Protein AF-A0A6I9Z3Z3-F1 (afdb_monomer_lite)

pLDDT: mean 88.18, std 11.24, range [33.41, 98.5]

InterPro domains:
  IPR001846 von Willebrand factor, type D domain [PF00094] (7-58)
  IPR001846 von Willebrand factor, type D domain [PF00094] (292-446)
  IPR001846 von Willebrand factor, type D domain [PS51233] (1-81)
  IPR001846 von Willebrand factor, type D domain [PS51233] (289-469)
  IPR001846 von Willebrand factor, type D domain [SM00216] (281-446)
  IPR002919 Trypsin Inhibitor-like, cysteine rich domain [PF01826] (174-227)
  IPR014853 VWF/SSPO/Zonadhesin-like, cysteine-rich domain [PF08742] (102-171)
  IPR014853 VWF/SSPO/Zonadhesin-like, cysteine-rich domain [PF08742] (488-553)
  IPR014853 VWF/SSPO/Zonadhesin-like, cysteine-rich domain [SM00832] (96-171)
  IPR014853 VWF/SSPO/Zonadhesin-like, cysteine-rich domain [SM00832] (481-554)
  IPR025615 TILa domain [PF12714] (228-284)
  IPR036084 Serine protease inhibitor-like superfamily [SSF57567] (170-229)
  IPR050780 Mucin/von Willebrand/Thrombospondin superfamily [PTHR11339] (4-363)

Foldseek 3Di:
DDFFAQWDWDADPQGWIWIDNVPDDIDIDHDPVQQQPDADQCARNPPDPQQRLAAPVRDHDPDPVVSNVSRDDPPPDPDPDDDDDDDWADPVQLVVQCDCLFLVQCVDVVHQNPQVVVPPPSVVLSVCRSTQCRSVVNDLVSRLVSVLVSLQVCQQVVHGGHDRCVSNVNDDDAAPQKDWDSFAQRQFQALLHNCRSVPRPGGTHTHIHGHPQFHDDPRHTHGQQQFWEDDPSDGDGADQDWDQDPLNQKTWHGHGHPDYIDIDGGDAPLQWGFDADPNHTDTHGFDKFKWKFFFLTWTAASLGDIDHFAFQWKFFAKWFQADPPPDFTKTKIWGWDDDPDLQGIKTAWIWIQGPNWIWIQGAPPPQWIDIVNRIDGPFDADPPRQWTWHDDPQWIWIAGSQGWIWIDNSITMIMIMHGLSQAQRMATSNARNPNDNQQRLAAPVSDHDDDNLVSRVSRGDPPIDDPRGRDDDQFDDDLVVQCDCLHLVLLQPCPHQNVQQDDNVVSVVLSVSRSSSCRVVVNPCGLVSVVNSVVSSVVVVDDTDPNCVSNVNFDLDPDPDPPDRDDDGD

Organism: NCBI:txid35019

Structure (mmCIF, N/CA/C/O backbone):
data_AF-A0A6I9Z3Z3-F1
#
_entry.id   AF-A0A6I9Z3Z3-F1
#
loop_
_atom_site.group_PDB
_atom_site.id
_atom_site.type_symbol
_atom_site.label_atom_id
_atom_site.label_alt_id
_atom_site.label_comp_id
_atom_site.label_asym_id
_atom_site.label_entity_id
_atom_site.label_seq_id
_atom_site.pdbx_PDB_ins_code
_atom_site.Cartn_x
_atom_site.Cartn_y
_atom_site.Cartn_z
_atom_site.occupancy
_atom_site.B_iso_or_equiv
_atom_site.auth_seq_id
_atom_site.auth_comp_id
_atom_site.auth_asym_id
_atom_site.auth_atom_id
_atom_site.pdbx_PDB_model_num
ATOM 1 N N . MET A 1 1 ? -15.279 -8.594 18.051 1.00 84.12 1 MET A N 1
ATOM 2 C CA . MET A 1 1 ? -15.706 -7.290 18.613 1.00 84.12 1 MET A CA 1
ATOM 3 C C . MET A 1 1 ? -17.223 -7.231 18.589 1.00 84.12 1 MET A C 1
ATOM 5 O O . MET A 1 1 ? -17.801 -7.797 17.671 1.00 84.12 1 MET A O 1
ATOM 9 N N . ARG A 1 2 ? -17.869 -6.596 19.569 1.00 85.62 2 ARG A N 1
ATOM 10 C CA . ARG A 1 2 ? -19.337 -6.475 19.646 1.00 85.62 2 ARG A CA 1
ATOM 11 C C . ARG A 1 2 ? -19.762 -5.222 20.410 1.00 85.62 2 ARG A C 1
ATOM 13 O O . ARG A 1 2 ? -18.995 -4.720 21.226 1.00 85.62 2 ARG A O 1
ATOM 20 N N . LYS A 1 3 ? -20.998 -4.766 20.200 1.00 88.25 3 LYS A N 1
ATOM 21 C CA . LYS A 1 3 ? -21.656 -3.788 21.080 1.00 88.25 3 LYS A CA 1
ATOM 22 C C . LYS A 1 3 ? -22.209 -4.505 22.316 1.00 88.25 3 LYS A C 1
ATOM 24 O O . LYS A 1 3 ? -22.750 -5.600 22.188 1.00 88.25 3 LYS A O 1
ATOM 29 N N . SER A 1 4 ? -22.067 -3.905 23.494 1.00 91.00 4 SER A N 1
ATOM 30 C CA . SER A 1 4 ? -22.517 -4.444 24.782 1.00 91.00 4 SER A CA 1
ATOM 31 C C . SER A 1 4 ? -22.983 -3.297 25.676 1.00 91.00 4 SER A C 1
ATOM 33 O O . SER A 1 4 ? -22.158 -2.601 26.266 1.00 91.00 4 SER A O 1
ATOM 35 N N . GLY A 1 5 ? -24.295 -3.079 25.772 1.00 91.69 5 GLY A N 1
ATOM 36 C CA . GLY A 1 5 ? -24.827 -1.864 26.392 1.00 91.69 5 GLY A CA 1
ATOM 37 C C . GLY A 1 5 ? -24.412 -0.609 25.611 1.00 91.69 5 GLY A C 1
ATOM 38 O O . GLY A 1 5 ? -24.543 -0.565 24.383 1.00 91.69 5 GLY A O 1
ATOM 39 N N . PHE A 1 6 ? -23.866 0.393 26.305 1.00 90.25 6 PHE A N 1
ATOM 40 C CA . PHE A 1 6 ? -23.255 1.580 25.684 1.00 90.25 6 PHE A CA 1
ATOM 41 C C . PHE A 1 6 ? -21.795 1.389 25.244 1.00 90.25 6 PHE A C 1
ATOM 43 O O . PHE A 1 6 ? -21.236 2.268 24.593 1.00 90.25 6 PHE A O 1
ATOM 50 N N . SER A 1 7 ? -21.189 0.243 25.554 1.00 90.31 7 SER A N 1
ATOM 51 C CA . SER A 1 7 ? -19.766 -0.007 25.331 1.00 90.31 7 SER A CA 1
ATOM 52 C C . SER A 1 7 ? -19.497 -0.832 24.070 1.00 90.31 7 SER A C 1
ATOM 54 O O . SER A 1 7 ? -20.236 -1.759 23.724 1.00 90.31 7 SER A O 1
ATOM 56 N N . MET A 1 8 ? -18.385 -0.534 23.402 1.00 89.88 8 MET A N 1
ATOM 57 C CA . MET A 1 8 ? -17.750 -1.423 22.430 1.00 89.88 8 MET A CA 1
ATOM 58 C C . MET A 1 8 ? -16.854 -2.405 23.174 1.00 89.88 8 MET A C 1
ATOM 60 O O . MET A 1 8 ? -16.054 -1.992 24.008 1.00 89.88 8 MET A O 1
ATOM 64 N N . MET A 1 9 ? -16.980 -3.697 22.873 1.00 89.56 9 MET A N 1
ATOM 65 C CA . MET A 1 9 ? -16.253 -4.761 23.556 1.00 89.56 9 MET A CA 1
ATOM 66 C C . MET A 1 9 ? -15.414 -5.591 22.584 1.00 89.56 9 MET A C 1
ATOM 68 O O . MET A 1 9 ? -15.883 -6.044 21.533 1.00 89.56 9 MET A O 1
ATOM 72 N N . ILE A 1 10 ? -14.160 -5.810 22.959 1.00 92.25 10 ILE A N 1
ATOM 73 C CA . ILE A 1 10 ? -13.221 -6.709 22.300 1.00 92.25 10 ILE A CA 1
ATOM 74 C C . ILE A 1 10 ? -13.029 -7.892 23.238 1.00 92.25 10 ILE A C 1
ATOM 76 O O . ILE A 1 10 ? -12.552 -7.710 24.349 1.00 92.25 10 ILE A O 1
ATOM 80 N N . ASP A 1 11 ? -13.413 -9.083 22.795 1.00 89.56 11 ASP A N 1
ATOM 81 C CA . ASP A 1 11 ? -13.153 -10.343 23.486 1.00 89.56 11 ASP A CA 1
ATOM 82 C C . ASP A 1 11 ? -12.149 -11.129 22.627 1.00 89.56 11 ASP A C 1
ATOM 84 O O . ASP A 1 11 ? -12.360 -11.265 21.417 1.00 89.56 11 ASP A O 1
ATOM 88 N N . THR A 1 12 ? -11.062 -11.614 23.226 1.00 91.50 12 THR A N 1
ATOM 89 C CA . THR A 1 12 ? -10.067 -12.454 22.541 1.00 91.50 12 THR A CA 1
ATOM 90 C C . THR A 1 12 ? -10.264 -13.934 22.871 1.00 91.50 12 THR A C 1
ATOM 92 O O . THR A 1 12 ? -10.806 -14.291 23.920 1.00 91.50 12 THR A O 1
ATOM 95 N N . ASP A 1 13 ? -9.808 -14.821 21.988 1.00 90.88 13 ASP A N 1
ATOM 96 C CA . ASP A 1 13 ? -9.813 -16.277 22.198 1.00 90.88 13 ASP A CA 1
ATOM 97 C C . ASP A 1 13 ? -8.918 -16.701 23.377 1.00 90.88 13 ASP A C 1
ATOM 99 O O . ASP A 1 13 ? -9.226 -17.640 24.112 1.00 90.88 13 ASP A O 1
ATOM 103 N N . PHE A 1 14 ? -7.861 -15.933 23.643 1.00 91.50 14 PHE A N 1
ATOM 104 C CA . PHE A 1 14 ? -7.041 -16.025 24.845 1.00 91.50 14 PHE A CA 1
ATOM 105 C C . PHE A 1 14 ? -7.609 -15.231 26.036 1.00 91.50 14 PHE A C 1
ATOM 107 O O . PHE A 1 14 ? -6.899 -15.009 27.019 1.00 91.50 14 PHE A O 1
ATOM 114 N N . GLY A 1 15 ? -8.894 -14.878 26.024 1.00 91.00 15 GLY A N 1
ATOM 115 C CA . GLY A 1 15 ? -9.679 -14.479 27.195 1.00 91.00 15 GLY A CA 1
ATOM 116 C C . GLY A 1 15 ? -9.443 -13.072 27.742 1.00 91.00 15 GLY A C 1
ATOM 117 O O . GLY A 1 15 ? -10.002 -12.762 28.791 1.00 91.00 15 GLY A O 1
ATOM 118 N N . VAL A 1 16 ? -8.648 -12.234 27.074 1.00 94.75 16 VAL A N 1
ATOM 119 C CA . VAL A 1 16 ? -8.562 -10.807 27.411 1.00 94.75 16 VAL A CA 1
ATOM 120 C C . VAL A 1 16 ? -9.810 -10.115 26.877 1.00 94.75 16 VAL A C 1
ATOM 122 O O . VAL A 1 16 ? -10.222 -10.349 25.740 1.00 94.75 16 VAL A O 1
ATOM 125 N N . SER A 1 17 ? -10.409 -9.260 27.699 1.00 92.88 17 SER A N 1
ATOM 126 C CA . SER A 1 17 ? -11.554 -8.445 27.310 1.00 92.88 17 SER A CA 1
ATOM 127 C C . SER A 1 17 ? -11.263 -6.969 27.521 1.00 92.88 17 SER A C 1
ATOM 129 O O . SER A 1 17 ? -10.789 -6.595 28.589 1.00 92.88 17 SER A O 1
ATOM 131 N N . VAL A 1 18 ? -11.593 -6.131 26.546 1.00 94.44 18 VAL A N 1
ATOM 132 C CA . VAL A 1 18 ? -11.521 -4.670 26.666 1.00 94.44 18 VAL A CA 1
ATOM 133 C C . VAL A 1 18 ? -12.889 -4.093 26.348 1.00 94.44 18 VAL A C 1
ATOM 135 O O . VAL A 1 18 ? -13.458 -4.429 25.310 1.00 94.44 18 VAL A O 1
ATOM 138 N N . SER A 1 19 ? -13.415 -3.228 27.209 1.00 91.31 19 SER A N 1
ATOM 139 C CA . SER A 1 19 ? -14.614 -2.438 26.934 1.00 91.31 19 SER A CA 1
ATOM 140 C C . SER A 1 19 ? -14.311 -0.949 26.957 1.00 91.31 19 SER A C 1
ATOM 142 O O . SER A 1 19 ? -13.570 -0.476 27.814 1.00 91.31 19 SER A O 1
ATOM 144 N N . TYR A 1 20 ? -14.899 -0.219 26.011 1.00 91.19 20 TYR A N 1
ATOM 145 C CA . TYR A 1 20 ? -14.781 1.229 25.902 1.00 91.19 20 TYR A CA 1
ATOM 146 C C . TYR A 1 20 ? -16.138 1.855 25.586 1.00 91.19 20 TYR A C 1
ATOM 148 O O . TYR A 1 20 ? -16.787 1.474 24.611 1.00 91.19 20 TYR A O 1
ATOM 156 N N . THR A 1 21 ? -16.547 2.845 26.376 1.00 84.88 21 THR A N 1
ATOM 157 C CA . THR A 1 21 ? -17.824 3.563 26.215 1.00 84.88 21 THR A CA 1
ATOM 158 C C . THR A 1 21 ? -17.815 4.598 25.083 1.00 84.88 21 THR A C 1
ATOM 160 O O . THR A 1 21 ? -18.832 5.236 24.828 1.00 84.88 21 THR A O 1
ATOM 163 N N . GLY A 1 22 ? -16.679 4.824 24.411 1.00 80.81 22 GLY A N 1
ATOM 164 C CA . GLY A 1 22 ? -16.548 5.871 23.386 1.00 80.81 22 GLY A CA 1
ATOM 165 C C . GLY A 1 22 ? -16.223 7.263 23.941 1.00 80.81 22 GLY A C 1
ATOM 166 O O . GLY A 1 22 ? -16.083 8.207 23.170 1.00 80.81 22 GLY A O 1
ATOM 167 N N . ASN A 1 23 ? -16.108 7.408 25.267 1.00 79.19 23 ASN A N 1
ATOM 168 C CA . ASN A 1 23 ? -15.766 8.672 25.919 1.00 79.19 23 ASN A CA 1
ATOM 169 C C . ASN A 1 23 ? -14.641 8.513 26.960 1.00 79.19 23 ASN A C 1
ATOM 171 O O . ASN A 1 23 ? -13.472 8.663 26.617 1.00 79.19 23 ASN A O 1
ATOM 175 N N . GLN A 1 24 ? -14.977 8.208 28.213 1.00 76.00 24 GLN A N 1
ATOM 176 C CA . GLN A 1 24 ? -14.130 8.359 29.396 1.00 76.00 24 GLN A CA 1
ATOM 177 C C . GLN A 1 24 ? -13.871 7.041 30.139 1.00 76.00 24 GLN A C 1
ATOM 179 O O . GLN A 1 24 ? -12.984 7.011 30.987 1.00 76.00 24 GLN A O 1
ATOM 184 N N . HIS A 1 25 ? -14.612 5.960 29.858 1.00 85.38 25 HIS A N 1
ATOM 185 C CA . HIS A 1 25 ? -14.468 4.701 30.587 1.00 85.38 25 HIS A CA 1
ATOM 186 C C . HIS A 1 25 ? -13.878 3.598 29.710 1.00 85.38 25 HIS A C 1
ATOM 188 O O . HIS A 1 25 ? -14.470 3.201 28.706 1.00 85.38 25 HIS A O 1
ATOM 194 N N . VAL A 1 26 ? -12.710 3.102 30.119 1.00 91.00 26 VAL A N 1
ATOM 195 C CA . VAL A 1 26 ? -12.081 1.890 29.590 1.00 91.00 26 VAL A CA 1
ATOM 196 C C . VAL A 1 26 ? -11.970 0.886 30.730 1.00 91.00 26 VAL A C 1
ATOM 198 O O . VAL A 1 26 ? -11.495 1.222 31.816 1.00 91.00 26 VAL A O 1
ATOM 201 N N . GLU A 1 27 ? -12.364 -0.353 30.474 1.00 90.00 27 GLU A N 1
ATOM 202 C CA . GLU A 1 27 ? -12.155 -1.474 31.384 1.00 90.00 27 GLU A CA 1
ATOM 203 C C . GLU A 1 27 ? -11.412 -2.586 30.643 1.00 90.00 27 GLU A C 1
ATOM 205 O O . GLU A 1 27 ? -11.751 -2.937 29.512 1.00 90.00 27 GLU A O 1
ATOM 210 N N . ILE A 1 28 ? -10.387 -3.137 31.292 1.00 92.62 28 ILE A N 1
ATOM 211 C CA . ILE A 1 28 ? -9.666 -4.320 30.833 1.00 92.62 28 ILE A CA 1
ATOM 212 C C . ILE A 1 28 ? -9.858 -5.449 31.841 1.00 92.62 28 ILE A C 1
ATOM 214 O O . ILE A 1 28 ? -9.699 -5.271 33.047 1.00 92.62 28 ILE A O 1
ATOM 218 N N . GLY A 1 29 ? -10.211 -6.619 31.327 1.00 91.62 29 GLY A N 1
ATOM 219 C CA . GLY A 1 29 ? -10.327 -7.861 32.070 1.00 91.62 29 GLY A CA 1
ATOM 220 C C . GLY A 1 29 ? -9.319 -8.864 31.537 1.00 91.62 29 GLY A C 1
ATOM 221 O O . GLY A 1 29 ? -9.228 -9.079 30.327 1.00 91.62 29 GLY A O 1
ATOM 222 N N . VAL A 1 30 ? -8.570 -9.493 32.439 1.00 94.00 30 VAL A N 1
ATOM 223 C CA . VAL A 1 30 ? -7.635 -10.567 32.100 1.00 94.00 30 VAL A CA 1
ATOM 224 C C . VAL A 1 30 ? -7.893 -11.790 32.986 1.00 94.00 30 VAL A C 1
ATOM 226 O O . VAL A 1 30 ? -8.255 -11.647 34.154 1.00 94.00 30 VAL A O 1
ATOM 229 N N . PRO A 1 31 ? -7.733 -13.012 32.460 1.00 93.69 31 PRO A N 1
ATOM 230 C CA . PRO A 1 31 ? -7.888 -14.229 33.245 1.00 93.69 31 PRO A CA 1
ATOM 231 C C . PRO A 1 31 ? -6.704 -14.433 34.197 1.00 93.69 31 PRO A C 1
ATOM 233 O O . PRO A 1 31 ? -5.594 -13.988 33.923 1.00 93.69 31 PRO A O 1
ATOM 236 N N . ALA A 1 32 ? -6.910 -15.207 35.268 1.00 93.25 32 ALA A N 1
ATOM 237 C CA . ALA A 1 32 ? -5.908 -15.454 36.316 1.00 93.25 32 ALA A CA 1
ATOM 238 C C . ALA A 1 32 ? -4.553 -15.996 35.810 1.00 93.25 32 ALA A C 1
ATOM 240 O O . ALA A 1 32 ? -3.542 -15.844 36.478 1.00 93.25 32 ALA A O 1
ATOM 241 N N . ARG A 1 33 ? -4.491 -16.580 34.607 1.00 94.50 33 ARG A N 1
ATOM 242 C CA . ARG A 1 33 ? -3.222 -16.990 33.975 1.00 94.50 33 ARG A CA 1
ATOM 243 C C . ARG A 1 33 ? -2.262 -15.833 33.664 1.00 94.50 33 ARG A C 1
ATOM 245 O O . ARG A 1 33 ? -1.096 -16.094 33.409 1.00 94.50 33 ARG A O 1
ATOM 252 N N . TYR A 1 34 ? -2.745 -14.590 33.657 1.00 94.56 34 TYR A N 1
ATOM 253 C CA . TYR A 1 34 ? -1.916 -13.391 33.502 1.00 94.56 34 TYR A CA 1
ATOM 254 C C . TYR A 1 34 ? -1.325 -12.894 34.831 1.00 94.56 34 TYR A C 1
ATOM 256 O O . TYR A 1 34 ? -0.670 -11.854 34.858 1.00 94.56 34 TYR A O 1
ATOM 264 N N . GLN A 1 35 ? -1.543 -13.611 35.937 1.00 94.94 35 GLN A N 1
ATOM 265 C CA . GLN A 1 35 ? -0.979 -13.259 37.237 1.00 94.94 35 GLN A CA 1
ATOM 266 C C . GLN A 1 35 ? 0.549 -13.128 37.154 1.00 94.94 35 GLN A C 1
ATOM 268 O O . GLN A 1 35 ? 1.216 -13.982 36.570 1.00 94.94 35 GLN A O 1
ATOM 273 N N . ASN A 1 36 ? 1.095 -12.067 37.754 1.00 92.50 36 ASN A N 1
ATOM 274 C CA . ASN A 1 36 ? 2.527 -11.736 37.789 1.00 92.50 36 ASN A CA 1
ATOM 275 C C . ASN A 1 36 ? 3.195 -11.453 36.430 1.00 92.50 36 ASN A C 1
ATOM 277 O O . ASN A 1 36 ? 4.419 -11.334 36.380 1.00 92.50 36 ASN A O 1
ATOM 281 N N . VAL A 1 37 ? 2.443 -11.384 35.327 1.00 92.25 37 VAL A N 1
ATOM 282 C CA . VAL A 1 37 ? 3.008 -11.136 33.986 1.00 92.25 37 VAL A CA 1
ATOM 283 C C . VAL A 1 37 ? 2.429 -9.899 33.304 1.00 92.25 37 VAL A C 1
ATOM 285 O O . VAL A 1 37 ? 2.824 -9.586 32.182 1.00 92.25 37 VAL A O 1
ATOM 288 N N . THR A 1 38 ? 1.504 -9.185 33.952 1.00 93.50 38 THR A N 1
ATOM 289 C CA . THR A 1 38 ? 1.033 -7.888 33.457 1.00 93.50 38 THR A CA 1
ATOM 290 C C . THR A 1 38 ? 1.991 -6.775 33.857 1.00 93.50 38 THR A C 1
ATOM 292 O O . THR A 1 38 ? 2.676 -6.843 34.875 1.00 93.50 38 THR A O 1
ATOM 295 N N . CYS A 1 39 ? 2.022 -5.720 33.053 1.00 92.75 39 CYS A N 1
ATOM 296 C CA . CYS A 1 39 ? 2.686 -4.471 33.385 1.00 92.75 39 CYS A CA 1
ATOM 297 C C . CYS A 1 39 ? 1.936 -3.307 32.722 1.00 92.75 39 CYS A C 1
ATOM 299 O O . CYS A 1 39 ? 1.198 -3.506 31.753 1.00 92.75 39 CYS A O 1
ATOM 301 N N . GLY A 1 40 ? 2.092 -2.100 33.263 1.00 93.56 40 GLY A N 1
ATOM 302 C CA . GLY A 1 40 ? 1.391 -0.901 32.806 1.00 93.56 40 GLY A CA 1
ATOM 303 C C . GLY A 1 40 ? 0.659 -0.189 33.938 1.00 93.56 40 GLY A C 1
ATOM 304 O O . GLY A 1 40 ? 0.847 -0.496 35.112 1.00 93.56 40 GLY A O 1
ATOM 305 N N . LEU A 1 41 ? -0.230 0.739 33.577 1.00 94.12 41 LEU A N 1
ATOM 306 C CA . LEU A 1 41 ? -0.986 1.549 34.544 1.00 94.12 41 LEU A CA 1
ATOM 307 C C . LEU A 1 41 ? -1.960 0.740 35.418 1.00 94.12 41 LEU A C 1
ATOM 309 O O . LEU A 1 41 ? -2.400 1.235 36.450 1.00 94.12 41 LEU A O 1
ATOM 313 N N . CYS A 1 42 ? -2.292 -0.491 35.020 1.00 94.06 42 CYS A N 1
ATOM 314 C CA . CYS A 1 42 ? -3.123 -1.412 35.802 1.00 94.06 42 CYS A CA 1
ATOM 315 C C . CYS A 1 42 ? -2.313 -2.320 36.747 1.00 94.06 42 CYS A C 1
ATOM 317 O O . CYS A 1 42 ? -2.892 -3.234 37.329 1.00 94.06 42 CYS A O 1
ATOM 319 N N . GLY A 1 43 ? -1.003 -2.091 36.884 1.00 93.12 43 GLY A N 1
ATOM 320 C CA . GLY A 1 43 ? -0.153 -2.816 37.825 1.00 93.12 43 GLY A CA 1
ATOM 321 C C . GLY A 1 43 ? 0.260 -4.221 37.370 1.00 93.12 43 GLY A C 1
ATOM 322 O O . GLY A 1 43 ? 0.174 -4.593 36.191 1.00 93.12 43 GLY A O 1
ATOM 323 N N . SER A 1 44 ? 0.760 -4.999 38.331 1.00 91.62 44 SER A N 1
ATOM 324 C CA . SER A 1 44 ? 1.477 -6.265 38.095 1.00 91.62 44 SER A CA 1
ATOM 325 C C . SER A 1 44 ? 0.605 -7.524 38.229 1.00 91.62 44 SER A C 1
ATOM 327 O O . SER A 1 44 ? 1.045 -8.634 37.911 1.00 91.62 44 SER A O 1
ATOM 329 N N . LEU A 1 45 ? -0.638 -7.361 38.700 1.00 93.94 45 LEU A N 1
ATOM 330 C CA . LEU A 1 45 ? -1.582 -8.446 38.984 1.00 93.94 45 LEU A CA 1
ATOM 331 C C . LEU A 1 45 ? -0.964 -9.540 39.876 1.00 93.94 45 LEU A C 1
ATOM 333 O O . LEU A 1 45 ? -1.123 -10.728 39.615 1.00 93.94 45 LEU A O 1
ATOM 337 N N . ASN A 1 46 ? -0.241 -9.163 40.929 1.00 93.19 46 ASN A N 1
ATOM 338 C CA . ASN A 1 46 ? 0.334 -10.105 41.900 1.00 93.19 46 ASN A CA 1
ATOM 339 C C . ASN A 1 46 ? -0.432 -10.154 43.240 1.00 93.19 46 ASN A C 1
ATOM 341 O O . ASN A 1 46 ? -0.139 -10.986 44.098 1.00 93.19 46 ASN A O 1
ATOM 345 N N . GLY A 1 47 ? -1.444 -9.295 43.407 1.00 93.12 47 GLY A N 1
ATOM 346 C CA . GLY A 1 47 ? -2.241 -9.166 44.631 1.00 93.12 47 GLY A CA 1
ATOM 347 C C . GLY A 1 47 ? -1.629 -8.238 45.687 1.00 93.12 47 GLY A C 1
ATOM 348 O O . GLY A 1 47 ? -2.212 -8.090 46.760 1.00 93.12 47 GLY A O 1
ATOM 349 N N . ASN A 1 48 ? -0.493 -7.601 45.397 1.00 93.69 48 ASN A N 1
ATOM 350 C CA . ASN A 1 48 ? 0.196 -6.669 46.278 1.00 93.69 48 ASN A CA 1
ATOM 351 C C . ASN A 1 48 ? 0.064 -5.214 45.792 1.00 93.69 48 ASN A C 1
ATOM 353 O O . ASN A 1 48 ? 0.872 -4.721 45.017 1.00 93.69 48 ASN A O 1
ATOM 357 N N . GLN A 1 49 ? -0.891 -4.477 46.363 1.00 91.44 49 GLN A N 1
ATOM 358 C CA . GLN A 1 49 ? -1.137 -3.071 46.000 1.00 91.44 49 GLN A CA 1
ATOM 359 C C . GLN A 1 49 ? 0.054 -2.131 46.255 1.00 91.44 49 GLN A C 1
ATOM 361 O O . GLN A 1 49 ? 0.098 -1.031 45.713 1.00 91.44 49 GLN A O 1
ATOM 366 N N . SER A 1 50 ? 1.011 -2.532 47.101 1.00 92.75 50 SER A N 1
ATOM 367 C CA . SER A 1 50 ? 2.168 -1.691 47.440 1.00 92.75 50 SER A CA 1
ATOM 368 C C . SER A 1 50 ? 3.228 -1.622 46.342 1.00 92.75 50 SER A C 1
ATOM 370 O O . SER A 1 50 ? 4.087 -0.747 46.411 1.00 92.75 50 SER A O 1
ATOM 372 N N . ASP A 1 51 ? 3.174 -2.509 45.342 1.00 91.88 51 ASP A N 1
ATOM 373 C CA . ASP A 1 51 ? 4.121 -2.519 44.222 1.00 91.88 51 ASP A CA 1
ATOM 374 C C . ASP A 1 51 ? 3.509 -2.150 42.863 1.00 91.88 51 ASP A C 1
ATOM 376 O O . ASP A 1 51 ? 4.221 -2.107 41.856 1.00 91.88 51 ASP A O 1
ATOM 380 N N . ASP A 1 52 ? 2.220 -1.800 42.831 1.00 93.69 52 ASP A N 1
ATOM 381 C CA . ASP A 1 52 ? 1.517 -1.507 41.579 1.00 93.69 52 ASP A CA 1
ATOM 382 C C . ASP A 1 52 ? 2.054 -0.258 40.856 1.00 93.69 52 ASP A C 1
ATOM 384 O O . ASP A 1 52 ? 1.927 -0.153 39.636 1.00 93.69 52 ASP A O 1
ATOM 388 N N . PHE A 1 53 ? 2.727 0.662 41.561 1.00 95.50 53 PHE A N 1
ATOM 389 C CA . PHE A 1 53 ? 3.403 1.827 40.965 1.00 95.50 53 PHE A CA 1
ATOM 390 C C . PHE A 1 53 ? 4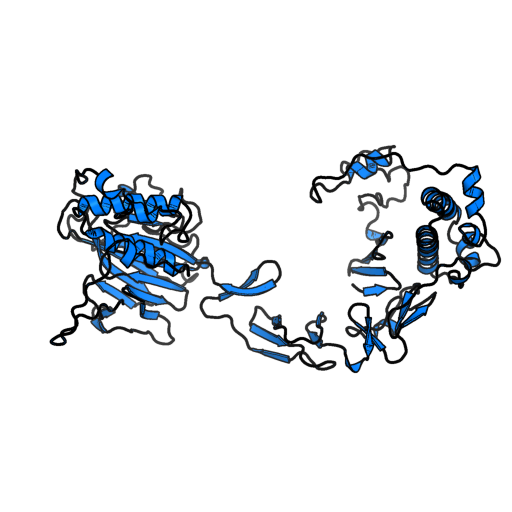.828 1.515 40.492 1.00 95.50 53 PHE A C 1
ATOM 392 O O . PHE A 1 53 ? 5.775 2.268 40.728 1.00 95.50 53 PHE A O 1
ATOM 399 N N . SER A 1 54 ? 4.977 0.388 39.799 1.00 94.62 54 SER A N 1
ATOM 400 C CA . SER A 1 54 ? 6.232 -0.027 39.174 1.00 94.62 54 SER A CA 1
ATOM 401 C C . SER A 1 54 ? 6.378 0.558 37.764 1.00 94.62 54 SER A C 1
ATOM 403 O O . SER A 1 54 ? 5.509 0.414 36.903 1.00 94.62 54 SER A O 1
ATOM 405 N N . THR A 1 55 ? 7.500 1.217 37.497 1.00 93.69 55 THR A N 1
ATOM 406 C CA . THR A 1 55 ? 7.859 1.767 36.178 1.00 93.69 55 THR A CA 1
ATOM 407 C C . THR A 1 55 ? 8.250 0.655 35.182 1.00 93.69 55 THR A C 1
ATOM 409 O O . THR A 1 55 ? 8.513 -0.478 35.595 1.00 93.69 55 THR A O 1
ATOM 412 N N . PRO A 1 56 ? 8.395 0.939 33.868 1.00 93.00 56 PRO A N 1
ATOM 413 C CA . PRO A 1 56 ? 8.777 -0.079 32.877 1.00 93.00 56 PRO A CA 1
ATOM 414 C C . PRO A 1 56 ? 10.123 -0.778 33.127 1.00 93.00 56 PRO A C 1
ATOM 416 O O . PRO A 1 56 ? 10.343 -1.883 32.641 1.00 93.00 56 PRO A O 1
ATOM 419 N N . ASN A 1 57 ? 11.035 -0.145 33.872 1.00 91.50 57 ASN A N 1
ATOM 420 C CA . ASN A 1 57 ? 12.316 -0.734 34.278 1.00 91.50 57 ASN A CA 1
ATOM 421 C C . ASN A 1 57 ? 12.245 -1.463 35.638 1.00 91.50 57 ASN A C 1
ATOM 423 O O . ASN A 1 57 ? 13.285 -1.847 36.166 1.00 91.50 57 ASN A O 1
ATOM 427 N N . GLY A 1 58 ? 11.048 -1.628 36.213 1.00 89.44 58 GLY A N 1
ATOM 428 C CA . GLY A 1 58 ? 10.814 -2.332 37.476 1.00 89.44 58 GLY A CA 1
ATOM 429 C C . GLY A 1 58 ? 11.126 -1.522 38.737 1.00 89.44 58 GLY A C 1
ATOM 430 O O . GLY A 1 58 ? 11.235 -2.105 39.812 1.00 89.44 58 GLY A O 1
ATOM 431 N N . SER A 1 59 ? 11.301 -0.200 38.634 1.00 93.81 59 SER A N 1
ATOM 432 C CA . SER A 1 59 ? 11.520 0.654 39.808 1.00 93.81 59 SER A CA 1
ATOM 433 C C . SER A 1 59 ? 10.184 1.036 40.443 1.00 93.81 59 SER A C 1
ATOM 435 O O . SER A 1 59 ? 9.268 1.465 39.747 1.00 93.81 59 SER A O 1
ATOM 437 N N . LEU A 1 60 ? 10.080 0.926 41.765 1.00 95.00 60 LEU A N 1
ATOM 438 C CA . LEU A 1 60 ? 8.905 1.389 42.500 1.00 95.00 60 LEU A CA 1
ATOM 439 C C . LEU A 1 60 ? 8.984 2.904 42.721 1.00 95.00 60 LEU A C 1
ATOM 441 O O . LEU A 1 60 ? 10.018 3.413 43.160 1.00 95.00 60 LEU A O 1
ATOM 445 N N . VAL A 1 61 ? 7.896 3.621 42.438 1.00 94.50 61 VAL A N 1
ATOM 446 C CA . VAL A 1 61 ? 7.785 5.063 42.694 1.00 94.50 61 VAL A CA 1
ATOM 447 C C . VAL A 1 61 ? 6.575 5.378 43.571 1.00 94.50 61 VAL A C 1
ATOM 449 O O . VAL A 1 61 ? 5.521 4.769 43.442 1.00 94.50 61 VAL A O 1
ATOM 452 N N . GLU A 1 62 ? 6.706 6.369 44.455 1.00 91.44 62 GLU A N 1
ATOM 453 C CA . GLU A 1 62 ? 5.607 6.798 45.339 1.00 91.44 62 GLU A CA 1
ATOM 454 C C . GLU A 1 62 ? 4.666 7.813 44.668 1.00 91.44 62 GLU A C 1
ATOM 456 O O . GLU A 1 62 ? 3.506 7.961 45.049 1.00 91.44 62 GLU A O 1
ATOM 461 N N . SER A 1 63 ? 5.157 8.538 43.658 1.00 90.12 63 SER A N 1
ATOM 462 C CA . SER A 1 63 ? 4.377 9.560 42.962 1.00 90.12 63 SER A CA 1
ATOM 463 C C . SER A 1 63 ? 3.552 8.944 41.835 1.00 90.12 63 SER A C 1
ATOM 465 O O . SER A 1 63 ? 4.110 8.461 40.849 1.00 90.12 63 SER A O 1
ATOM 467 N N . VAL A 1 64 ? 2.224 9.071 41.934 1.00 88.38 64 VAL A N 1
ATOM 468 C CA . VAL A 1 64 ? 1.269 8.721 40.862 1.00 88.38 64 VAL A CA 1
ATOM 469 C C . VAL A 1 64 ? 1.645 9.403 39.545 1.00 88.38 64 VAL A C 1
ATOM 471 O O . VAL A 1 64 ? 1.580 8.795 38.480 1.00 88.38 64 VAL A O 1
ATOM 474 N N . THR A 1 65 ? 2.085 10.661 39.620 1.00 86.06 65 THR A N 1
ATOM 475 C CA . THR A 1 65 ? 2.506 11.446 38.458 1.00 86.06 65 THR A CA 1
ATOM 476 C C . THR A 1 65 ? 3.726 10.830 37.778 1.00 86.06 65 THR A C 1
ATOM 478 O O . THR A 1 65 ? 3.700 10.612 36.569 1.00 86.06 65 THR A O 1
ATOM 481 N N . LEU A 1 66 ? 4.771 10.498 38.547 1.00 88.62 66 LEU A N 1
ATOM 482 C CA . LEU A 1 66 ? 5.973 9.859 37.999 1.00 88.62 66 LEU A CA 1
ATOM 483 C C . LEU A 1 66 ? 5.666 8.465 37.444 1.00 88.62 66 LEU A C 1
ATOM 485 O O . LEU A 1 66 ? 6.171 8.106 36.381 1.00 88.62 66 LEU A O 1
ATOM 489 N N . PHE A 1 67 ? 4.810 7.702 38.130 1.00 93.00 67 PHE A N 1
ATOM 490 C CA . PHE A 1 67 ? 4.348 6.400 37.660 1.00 93.00 67 PHE A CA 1
ATOM 491 C C . PHE A 1 67 ? 3.666 6.525 36.294 1.00 93.00 67 PHE A C 1
ATOM 493 O O . PHE A 1 67 ? 4.109 5.895 35.335 1.00 93.00 67 PHE A O 1
ATOM 500 N N . ALA A 1 68 ? 2.659 7.393 36.169 1.00 89.94 68 ALA A N 1
ATOM 501 C CA . ALA A 1 68 ? 1.914 7.568 34.927 1.00 89.94 68 ALA A CA 1
ATOM 502 C C . ALA A 1 68 ? 2.796 8.074 33.772 1.00 89.94 68 ALA A C 1
ATOM 504 O O . ALA A 1 68 ? 2.728 7.545 32.663 1.00 89.94 68 ALA A O 1
ATOM 505 N N . GLN A 1 69 ? 3.676 9.047 34.039 1.00 86.38 69 GLN A N 1
ATOM 506 C CA . GLN A 1 69 ? 4.627 9.568 33.051 1.00 86.38 69 GLN A CA 1
ATOM 507 C C . GLN A 1 69 ? 5.609 8.500 32.562 1.00 86.38 69 GLN A C 1
ATOM 509 O O . GLN A 1 69 ? 5.958 8.478 31.383 1.00 86.38 69 GLN A O 1
ATOM 514 N N . SER A 1 70 ? 6.042 7.589 33.441 1.00 90.56 70 SER A N 1
ATOM 515 C CA . SER A 1 70 ? 6.987 6.532 33.066 1.00 90.56 70 SER A CA 1
ATOM 516 C C . SER A 1 70 ? 6.436 5.573 32.002 1.00 90.56 70 SER A C 1
ATOM 518 O O . SER A 1 70 ? 7.217 4.980 31.261 1.00 90.56 70 SER A O 1
ATOM 520 N N . TRP A 1 71 ? 5.108 5.462 31.891 1.00 91.00 71 TRP A N 1
ATOM 521 C CA . TRP A 1 71 ? 4.398 4.600 30.941 1.00 91.00 71 TRP A CA 1
ATOM 522 C C . TRP A 1 71 ? 3.952 5.322 29.657 1.00 91.00 71 TRP A C 1
ATOM 524 O O . TRP A 1 71 ? 3.234 4.745 28.839 1.00 91.00 71 TRP A O 1
ATOM 534 N N . GLN A 1 72 ? 4.373 6.572 29.444 1.00 86.38 72 GLN A N 1
ATOM 535 C CA . GLN A 1 72 ? 4.011 7.346 28.256 1.00 86.38 72 GLN A CA 1
ATOM 536 C C . GLN A 1 72 ? 4.628 6.760 26.969 1.00 86.38 72 GLN A C 1
ATOM 538 O O . GLN A 1 72 ? 5.834 6.519 26.879 1.00 86.38 72 GLN A O 1
ATOM 543 N N . VAL A 1 73 ? 3.804 6.582 25.931 1.00 84.31 73 VAL A N 1
ATOM 544 C CA . VAL A 1 73 ? 4.228 6.066 24.618 1.00 84.31 73 VAL A CA 1
ATOM 545 C C . VAL A 1 73 ? 4.681 7.222 23.719 1.00 84.31 73 VAL A C 1
ATOM 547 O O . VAL A 1 73 ? 3.904 8.120 23.415 1.00 84.31 73 VAL A O 1
ATOM 550 N N . LYS A 1 74 ? 5.935 7.189 23.253 1.00 72.62 74 LYS A N 1
ATOM 551 C CA . LYS A 1 74 ? 6.620 8.319 22.585 1.00 72.62 74 LYS A CA 1
ATOM 552 C C . LYS A 1 74 ? 6.189 8.621 21.135 1.00 72.62 74 LYS A C 1
ATOM 554 O O . LYS A 1 74 ? 6.741 9.531 20.533 1.00 72.62 74 LYS A O 1
ATOM 559 N N . ASN A 1 75 ? 5.214 7.896 20.581 1.00 65.19 75 ASN A N 1
ATOM 560 C CA . ASN A 1 75 ? 4.864 7.953 19.150 1.00 65.19 75 ASN A CA 1
ATOM 561 C C . ASN A 1 75 ? 3.489 8.579 18.846 1.00 65.19 75 ASN A C 1
ATOM 563 O O . ASN A 1 75 ? 3.045 8.536 17.702 1.00 65.19 75 ASN A O 1
ATOM 567 N N . PHE A 1 76 ? 2.802 9.151 19.840 1.00 56.75 76 PHE A N 1
ATOM 568 C CA . PHE A 1 76 ? 1.505 9.808 19.650 1.00 56.75 76 PHE A CA 1
ATOM 569 C C . PHE A 1 76 ? 1.606 11.301 19.999 1.00 56.75 76 PHE A C 1
ATOM 571 O O . PHE A 1 76 ? 1.460 11.675 21.154 1.00 56.75 76 PHE A O 1
ATOM 578 N N . VAL A 1 77 ? 1.823 12.126 18.964 1.00 50.97 77 VAL A N 1
ATOM 579 C CA . VAL A 1 77 ? 1.753 13.605 18.935 1.00 50.97 77 VAL A CA 1
ATOM 580 C C . VAL A 1 77 ? 2.756 14.342 19.846 1.00 50.97 77 VAL A C 1
ATOM 582 O O . VAL A 1 77 ? 2.720 14.240 21.067 1.00 50.97 77 VAL A O 1
ATOM 585 N N . ASP A 1 78 ? 3.595 15.190 19.239 1.00 55.28 78 ASP A N 1
ATOM 586 C CA . ASP A 1 78 ? 4.716 15.939 19.850 1.00 55.28 78 ASP A CA 1
ATOM 587 C C . ASP A 1 78 ? 4.358 16.933 20.985 1.00 55.28 78 ASP A C 1
ATOM 589 O O . ASP A 1 78 ? 5.205 17.715 21.405 1.00 55.28 78 ASP A O 1
ATOM 593 N N . HIS A 1 79 ? 3.110 16.993 21.461 1.00 60.56 79 HIS A N 1
ATOM 594 C CA . HIS A 1 79 ? 2.626 18.075 22.334 1.00 60.56 79 HIS A CA 1
ATOM 595 C C . HIS A 1 79 ? 1.723 17.560 23.471 1.00 60.56 79 HIS A C 1
ATOM 597 O O . HIS A 1 79 ? 0.581 17.993 23.627 1.00 60.56 79 HIS A O 1
ATOM 603 N N . CYS A 1 80 ? 2.223 16.636 24.295 1.00 68.62 80 CYS A N 1
ATOM 604 C CA . CYS A 1 80 ? 1.632 16.394 25.616 1.00 68.62 80 CYS A CA 1
ATOM 605 C C . CYS A 1 80 ? 2.059 17.538 26.556 1.00 68.62 80 CYS A C 1
ATOM 607 O O . CYS A 1 80 ? 3.247 17.681 26.834 1.00 68.62 80 CYS A O 1
ATOM 609 N N . GLY A 1 81 ? 1.114 18.386 26.978 1.00 60.91 81 GLY A N 1
ATOM 610 C CA . GLY A 1 81 ? 1.392 19.586 27.780 1.00 60.91 81 GLY A CA 1
ATOM 611 C C . GLY A 1 81 ? 1.822 19.311 29.227 1.00 60.91 81 GLY A C 1
ATOM 612 O O . GLY A 1 81 ? 1.711 18.191 29.727 1.00 60.91 81 GLY A O 1
ATOM 613 N N . ASP A 1 82 ? 2.289 20.365 29.902 1.00 59.59 82 ASP A N 1
ATOM 614 C CA . ASP A 1 82 ? 2.704 20.319 31.306 1.00 59.59 82 ASP A CA 1
ATOM 615 C C . ASP A 1 82 ? 1.565 19.878 32.237 1.00 59.59 82 ASP A C 1
ATOM 617 O O . ASP A 1 82 ? 0.408 20.288 32.098 1.00 59.59 82 ASP A O 1
ATOM 621 N N . ILE A 1 83 ? 1.914 19.064 33.235 1.00 64.38 83 ILE A N 1
ATOM 622 C CA . ILE A 1 83 ? 0.973 18.554 34.233 1.00 64.38 83 ILE A CA 1
ATOM 623 C C . ILE A 1 83 ? 0.551 19.696 35.153 1.00 64.38 83 ILE A C 1
ATOM 625 O O . ILE A 1 83 ? 1.322 20.156 35.997 1.00 64.38 83 ILE A O 1
ATOM 629 N N . GLN A 1 84 ? -0.695 20.139 35.011 1.00 67.06 84 GLN A N 1
ATOM 630 C CA . GLN A 1 84 ? -1.315 21.042 35.972 1.00 67.06 84 GLN A CA 1
ATOM 631 C C . GLN A 1 84 ? -1.798 20.246 37.192 1.00 67.06 84 GLN A C 1
ATOM 633 O O . GLN A 1 84 ? -2.328 19.143 37.026 1.00 67.06 84 GLN A O 1
ATOM 638 N N . PRO A 1 85 ? -1.636 20.773 38.422 1.00 70.06 85 PRO A N 1
ATOM 639 C CA . PRO A 1 85 ? -2.224 20.143 39.592 1.00 70.06 85 PRO A CA 1
ATOM 640 C C . PRO A 1 85 ? -3.743 20.022 39.401 1.00 70.06 85 PRO A C 1
ATOM 642 O O . PRO A 1 85 ? -4.366 20.967 38.904 1.00 70.06 85 PRO A O 1
ATOM 645 N N . PRO A 1 86 ? -4.346 18.877 39.771 1.00 70.06 86 PRO A N 1
ATOM 646 C CA . PRO A 1 86 ? -5.767 18.662 39.567 1.00 70.06 86 PRO A CA 1
ATOM 647 C C . PRO A 1 86 ? -6.575 19.732 40.317 1.00 70.06 86 PRO A C 1
ATOM 649 O O . PRO A 1 86 ? -6.213 20.107 41.439 1.00 70.06 86 PRO A O 1
ATOM 652 N N . PRO A 1 87 ? -7.662 20.247 39.718 1.00 75.69 87 PRO A N 1
ATOM 653 C CA . PRO A 1 87 ? -8.526 21.205 40.390 1.00 75.69 87 PRO A CA 1
ATOM 654 C C . PRO A 1 87 ? -9.092 20.581 41.670 1.00 75.69 87 PRO A C 1
ATOM 656 O O . PRO A 1 87 ? -9.515 19.427 41.675 1.00 75.69 87 PRO A O 1
ATOM 659 N N . THR A 1 88 ? -9.115 21.343 42.763 1.00 82.75 88 THR A N 1
ATOM 660 C CA . THR A 1 88 ? -9.668 20.892 44.047 1.00 82.75 88 THR A CA 1
ATOM 661 C C . THR A 1 88 ? -11.038 21.513 44.301 1.00 82.75 88 THR A C 1
ATOM 663 O O . THR A 1 88 ? -11.302 22.666 43.952 1.00 82.75 88 THR A O 1
ATOM 666 N N . CYS A 1 89 ? -11.935 20.746 44.922 1.00 87.06 89 CYS A N 1
ATOM 667 C CA . CYS A 1 89 ? -13.231 21.241 45.370 1.00 87.06 89 CYS A CA 1
ATOM 668 C C . CYS A 1 89 ? -13.167 21.678 46.847 1.00 87.06 89 CYS A C 1
ATOM 670 O O . CYS A 1 89 ? -12.766 20.885 47.700 1.00 87.06 89 CYS A O 1
ATOM 672 N N . PRO A 1 90 ? -13.605 22.902 47.204 1.00 88.62 90 PRO A N 1
ATOM 673 C CA . PRO A 1 90 ? -13.747 23.300 48.603 1.00 88.62 90 PRO A CA 1
ATOM 674 C C . PRO A 1 90 ? -14.761 22.422 49.351 1.00 88.62 90 PRO A C 1
ATOM 676 O O . PRO A 1 90 ? -15.873 22.223 48.863 1.00 88.62 90 PRO A O 1
ATOM 679 N N . LEU A 1 91 ? -14.439 22.000 50.581 1.00 84.44 91 LEU A N 1
ATOM 680 C CA . LEU A 1 91 ? -15.297 21.125 51.404 1.00 84.44 91 LEU A CA 1
ATOM 681 C C . LEU A 1 91 ? -16.750 21.618 51.526 1.00 84.44 91 LEU A C 1
ATOM 683 O O . LEU A 1 91 ? -17.685 20.827 51.447 1.00 84.44 91 LEU A O 1
ATOM 687 N N . ALA A 1 92 ? -16.954 22.933 51.657 1.00 84.56 92 ALA A N 1
ATOM 688 C CA . ALA A 1 92 ? -18.288 23.530 51.758 1.00 84.56 92 ALA A CA 1
ATOM 689 C C . ALA A 1 92 ? -19.158 23.316 50.503 1.00 84.56 92 ALA A C 1
ATOM 691 O O . ALA A 1 92 ? -20.380 23.331 50.602 1.00 84.56 92 ALA A O 1
ATOM 692 N N . LYS A 1 93 ? -18.544 23.118 49.327 1.00 88.50 93 LYS A N 1
ATOM 693 C CA . LYS A 1 93 ? -19.257 22.852 48.070 1.00 88.50 93 LYS A CA 1
ATOM 694 C C . LYS A 1 93 ? -19.571 21.371 47.865 1.00 88.50 93 LYS A C 1
ATOM 696 O O . LYS A 1 93 ? -20.527 21.081 47.154 1.00 88.50 93 LYS A O 1
ATOM 701 N N . LEU A 1 94 ? -18.831 20.450 48.493 1.00 88.50 94 LEU A N 1
ATOM 702 C CA . LEU A 1 94 ? -19.093 19.007 48.376 1.00 88.50 94 LEU A CA 1
ATOM 703 C C . LEU A 1 94 ? -20.500 18.650 48.875 1.00 88.50 94 LEU A C 1
ATOM 705 O O . LEU A 1 94 ? -21.198 17.871 48.232 1.00 88.50 94 LEU A O 1
ATOM 709 N N . ALA A 1 95 ? -20.946 19.283 49.967 1.00 88.44 95 ALA A N 1
ATOM 710 C CA . ALA A 1 95 ? -22.263 19.051 50.563 1.00 88.44 95 ALA A CA 1
ATOM 711 C C . ALA A 1 95 ? -23.435 19.305 49.593 1.00 88.44 95 ALA A C 1
ATOM 713 O O . ALA A 1 95 ? -24.491 18.689 49.733 1.00 88.44 95 ALA A O 1
ATOM 714 N N . ASN A 1 96 ? -23.247 20.158 48.577 1.00 91.19 96 ASN A N 1
ATOM 715 C CA . ASN A 1 96 ? -24.273 20.436 47.567 1.00 91.19 96 ASN A CA 1
ATOM 716 C C . ASN A 1 96 ? -24.582 19.214 46.688 1.00 91.19 96 ASN A C 1
ATOM 718 O O . ASN A 1 96 ? -25.669 19.127 46.121 1.00 91.19 96 ASN A O 1
ATOM 722 N N . TYR A 1 97 ? -23.645 18.269 46.588 1.00 94.69 97 TYR A N 1
ATOM 723 C CA . TYR A 1 97 ? -23.743 17.096 45.719 1.00 94.69 97 TYR A CA 1
ATOM 724 C C . TYR A 1 97 ? -23.981 15.792 46.494 1.00 94.69 97 TYR A C 1
ATOM 726 O O . TYR A 1 97 ? -24.042 14.718 45.899 1.00 94.69 97 TYR A O 1
ATOM 734 N N . SER A 1 98 ? -24.176 15.866 47.815 1.00 93.56 98 SER A N 1
ATOM 735 C CA . SER A 1 98 ? -24.466 14.707 48.672 1.00 93.56 98 SER A CA 1
ATOM 736 C C . SER A 1 98 ? -25.952 14.313 48.696 1.00 93.56 98 SER A C 1
ATOM 738 O O . SER A 1 98 ? -26.324 13.359 49.374 1.00 93.56 98 SER A O 1
ATOM 740 N N . SER A 1 99 ? -26.828 15.028 47.980 1.00 94.00 99 SER A N 1
ATOM 741 C CA . SER A 1 99 ? -28.255 14.690 47.891 1.00 94.00 99 SER A CA 1
ATOM 742 C C . SER A 1 99 ? -28.508 13.485 46.975 1.00 94.00 99 SER A C 1
ATOM 744 O O . SER A 1 99 ? -27.681 13.132 46.134 1.00 94.00 99 SER A O 1
ATOM 746 N N . SER A 1 100 ? -29.691 12.863 47.079 1.00 93.38 100 SER A N 1
ATOM 747 C CA . SER A 1 100 ? -30.059 11.733 46.207 1.00 93.38 100 SER A CA 1
ATOM 748 C C . SER A 1 100 ? -30.369 12.106 44.753 1.00 93.38 100 SER A C 1
ATOM 750 O O . SER A 1 100 ? -30.656 11.219 43.958 1.00 93.38 100 SER A O 1
ATOM 752 N N . GLU A 1 101 ? -30.353 13.395 44.419 1.00 93.50 101 GLU A N 1
ATOM 753 C CA . GLU A 1 101 ? -30.425 13.897 43.038 1.00 93.50 101 GLU A CA 1
ATOM 754 C C . GLU A 1 101 ? -29.027 13.983 42.388 1.00 93.50 101 GLU A C 1
ATOM 756 O O . GLU A 1 101 ? -28.916 14.269 41.194 1.00 93.50 101 GLU A O 1
ATOM 761 N N . HIS A 1 102 ? -27.976 13.735 43.185 1.00 95.62 102 HIS A N 1
ATOM 762 C CA . HIS A 1 102 ? -26.557 13.732 42.827 1.00 95.62 102 HIS A CA 1
ATOM 763 C C . HIS A 1 102 ? -25.877 12.451 43.361 1.00 95.62 102 HIS A C 1
ATOM 765 O O . HIS A 1 102 ? -26.432 11.360 43.233 1.00 95.62 102 HIS A O 1
ATOM 771 N N . CYS A 1 103 ? -24.686 12.554 43.962 1.00 96.88 103 CYS A N 1
ATOM 772 C CA . CYS A 1 103 ? -23.862 11.417 44.379 1.00 96.88 103 CYS A CA 1
ATOM 773 C C . CYS A 1 103 ? -24.475 10.611 45.532 1.00 96.88 103 CYS A C 1
ATOM 775 O O . CYS A 1 103 ? -24.283 9.399 45.612 1.00 96.88 103 CYS A O 1
ATOM 777 N N . GLY A 1 104 ? -25.298 11.245 46.376 1.00 96.06 104 GLY A N 1
ATOM 778 C CA . GLY A 1 104 ? -25.972 10.594 47.506 1.00 96.06 104 GLY A CA 1
ATOM 779 C C . GLY A 1 104 ? -26.914 9.451 47.113 1.00 96.06 104 GLY A C 1
ATOM 780 O O . GLY A 1 104 ? -27.322 8.659 47.961 1.00 96.06 104 GLY A O 1
ATOM 781 N N . ILE A 1 105 ? -27.266 9.320 45.827 1.00 97.38 105 ILE A N 1
ATOM 782 C CA . ILE A 1 105 ? -28.070 8.194 45.338 1.00 97.38 105 ILE A CA 1
ATOM 783 C C . ILE A 1 105 ? -27.363 6.841 45.507 1.00 97.38 105 ILE A C 1
ATOM 785 O O . ILE A 1 105 ? -28.050 5.826 45.637 1.00 97.38 105 ILE A O 1
ATOM 789 N N . LEU A 1 106 ? -26.024 6.825 45.538 1.00 97.19 106 LEU A N 1
ATOM 790 C CA . LEU A 1 106 ? -25.210 5.613 45.671 1.00 97.19 106 LEU A CA 1
ATOM 791 C C . LEU A 1 106 ? -25.419 4.909 47.023 1.00 97.19 106 LEU A C 1
ATOM 793 O O . LEU A 1 106 ? -25.422 3.682 47.082 1.00 97.19 106 LEU A O 1
ATOM 797 N N . GLU A 1 107 ? -25.656 5.676 48.091 1.00 95.06 107 GLU A N 1
ATOM 798 C CA . GLU A 1 107 ? -25.846 5.167 49.461 1.00 95.06 107 GLU A CA 1
ATOM 799 C C . GLU A 1 107 ? -27.322 5.078 49.876 1.00 95.06 107 GLU A C 1
ATOM 801 O O . GLU A 1 107 ? -27.658 4.561 50.944 1.00 95.06 107 GLU A O 1
ATOM 806 N N . LYS A 1 108 ? -28.240 5.573 49.038 1.00 95.25 108 LYS A N 1
ATOM 807 C CA . LYS A 1 108 ? -29.665 5.625 49.366 1.00 95.25 108 LYS A CA 1
ATOM 808 C C . LYS A 1 108 ? -30.241 4.220 49.564 1.00 95.25 108 LYS A C 1
ATOM 810 O O . LYS A 1 108 ? -30.269 3.409 48.637 1.00 95.25 108 LYS A O 1
ATOM 815 N N . SER A 1 109 ? -30.812 3.978 50.745 1.00 94.12 109 SER A N 1
ATOM 816 C CA . SER A 1 109 ? -31.518 2.739 51.082 1.00 94.12 109 SER A CA 1
ATOM 817 C C . SER A 1 109 ? -32.897 3.040 51.695 1.00 94.12 109 SER A C 1
ATOM 819 O O . SER A 1 109 ? -32.957 3.718 52.721 1.00 94.12 109 SER A O 1
ATOM 821 N N . PRO A 1 110 ? -34.011 2.576 51.090 1.00 94.25 110 PRO A N 1
ATOM 822 C CA . PRO A 1 110 ? -34.089 1.847 49.822 1.00 94.25 110 PRO A CA 1
ATOM 823 C C . PRO A 1 110 ? -33.798 2.752 48.609 1.00 94.25 110 PRO A C 1
ATOM 825 O O . PRO A 1 110 ? -34.235 3.903 48.545 1.00 94.25 110 PRO A O 1
ATOM 828 N N . GLY A 1 111 ? -33.090 2.218 47.612 1.00 94.81 111 GLY A N 1
ATOM 829 C CA . GLY A 1 111 ? -32.674 2.963 46.420 1.00 94.81 111 GLY A CA 1
ATOM 830 C C . GLY A 1 111 ? -32.236 2.059 45.262 1.00 94.81 111 GLY A C 1
ATOM 831 O O . GLY A 1 111 ? -32.123 0.845 45.446 1.00 94.81 111 GLY A O 1
ATOM 832 N N . PRO A 1 112 ? -31.998 2.629 44.063 1.00 96.56 112 PRO A N 1
ATOM 833 C CA . PRO A 1 112 ? -31.664 1.856 42.862 1.00 96.56 112 PRO A CA 1
ATOM 834 C C . PRO A 1 112 ? -30.355 1.068 42.999 1.00 96.56 112 PRO A C 1
ATOM 836 O O . PRO A 1 112 ? -30.230 -0.006 42.415 1.00 96.56 112 PRO A O 1
ATOM 839 N N . PHE A 1 113 ? -29.425 1.561 43.820 1.00 97.19 113 PHE A N 1
ATOM 840 C CA . PHE A 1 113 ? -28.120 0.951 44.067 1.00 97.19 113 PHE A CA 1
ATOM 841 C C . PHE A 1 113 ? -28.045 0.127 45.360 1.00 97.19 113 PHE A C 1
ATOM 843 O O . PHE A 1 113 ? -27.014 -0.483 45.625 1.00 97.19 113 PHE A O 1
ATOM 850 N N . ALA A 1 114 ? -29.122 0.041 46.151 1.00 96.31 114 ALA A N 1
ATOM 851 C CA . ALA A 1 114 ? -29.076 -0.506 47.513 1.00 96.31 114 ALA A CA 1
ATOM 852 C C . ALA A 1 114 ? -28.582 -1.964 47.600 1.00 96.31 114 ALA A C 1
ATOM 854 O O . ALA A 1 114 ? -27.921 -2.328 48.568 1.00 96.31 114 ALA A O 1
ATOM 855 N N . LYS A 1 115 ? -28.878 -2.803 46.594 1.00 96.00 115 LYS A N 1
ATOM 856 C CA . LYS A 1 115 ? -28.342 -4.176 46.514 1.00 96.00 115 LYS A CA 1
ATOM 857 C C . LYS A 1 115 ? -26.853 -4.193 46.172 1.00 96.00 115 LYS A C 1
ATOM 859 O O . LYS A 1 115 ? -26.110 -5.008 46.701 1.00 96.00 115 LYS A O 1
ATOM 864 N N . CYS A 1 116 ? -26.430 -3.296 45.289 1.00 96.25 116 CYS A N 1
ATOM 865 C CA . CYS A 1 116 ? -25.044 -3.204 44.857 1.00 96.25 116 CYS A CA 1
ATOM 866 C C . CYS A 1 116 ? -24.141 -2.651 45.956 1.00 96.25 116 CYS A C 1
ATOM 868 O O . CYS A 1 116 ? -23.096 -3.231 46.209 1.00 96.25 116 CYS A O 1
ATOM 870 N N . ALA A 1 117 ? -24.590 -1.626 46.683 1.00 95.69 117 ALA A N 1
ATOM 871 C CA . ALA A 1 117 ? -23.859 -1.028 47.802 1.00 95.69 117 ALA A CA 1
ATOM 872 C C . ALA A 1 117 ? -23.514 -2.013 48.940 1.00 95.69 117 ALA A C 1
ATOM 874 O O . ALA A 1 117 ? -22.644 -1.726 49.755 1.00 95.69 117 ALA A O 1
ATOM 875 N N . GLN A 1 118 ? -24.177 -3.176 49.008 1.00 94.06 118 GLN A N 1
ATOM 876 C CA . GLN A 1 118 ? -23.857 -4.240 49.971 1.00 94.06 118 GLN A CA 1
ATOM 877 C C . GLN A 1 118 ? -22.678 -5.121 49.534 1.00 94.06 118 GLN A C 1
ATOM 879 O O . GLN A 1 118 ? -22.081 -5.790 50.372 1.00 94.06 118 GLN A O 1
ATOM 884 N N . MET A 1 119 ? -22.367 -5.151 48.236 1.00 93.81 119 MET A N 1
ATOM 885 C CA . MET A 1 119 ? -21.382 -6.057 47.632 1.00 93.81 119 MET A CA 1
ATOM 886 C C . MET A 1 119 ? -20.202 -5.308 47.005 1.00 93.81 119 MET A C 1
ATOM 888 O O . MET A 1 119 ? -19.083 -5.813 46.996 1.00 93.81 119 MET A O 1
ATOM 892 N N . VAL A 1 120 ? -20.453 -4.113 46.470 1.00 94.00 120 VAL A N 1
ATOM 893 C CA . VAL A 1 120 ? -19.461 -3.233 45.855 1.00 94.00 120 VAL A CA 1
ATOM 894 C C . VAL A 1 120 ? -19.274 -2.024 46.775 1.00 94.00 120 VAL A C 1
ATOM 896 O O . VAL A 1 120 ? -20.256 -1.342 47.077 1.00 94.00 120 VAL A O 1
ATOM 899 N N . PRO A 1 121 ? -18.045 -1.747 47.248 1.00 93.62 121 PRO A N 1
ATOM 900 C CA . PRO A 1 121 ? -17.782 -0.599 48.109 1.00 93.62 121 PRO A CA 1
ATOM 901 C C . PRO A 1 121 ? -18.158 0.725 47.435 1.00 93.62 121 PRO A C 1
ATOM 903 O O . PRO A 1 121 ? -17.721 1.003 46.321 1.00 93.62 121 PRO A O 1
ATOM 906 N N . VAL A 1 122 ? -18.939 1.555 48.131 1.00 95.75 122 VAL A N 1
ATOM 907 C CA . VAL A 1 122 ? -19.404 2.859 47.623 1.00 95.75 122 VAL A CA 1
ATOM 908 C C . VAL A 1 122 ? -18.401 3.985 47.892 1.00 95.75 122 VAL A C 1
ATOM 910 O O . VAL A 1 122 ? -18.387 4.968 47.159 1.00 95.75 122 VAL A O 1
ATOM 913 N N . SER A 1 123 ? -17.548 3.857 48.912 1.00 93.56 123 SER A N 1
ATOM 914 C CA . SER A 1 123 ? -16.721 4.959 49.430 1.00 93.56 123 SER A CA 1
ATOM 915 C C . SER A 1 123 ? -15.843 5.631 48.370 1.00 93.56 123 SER A C 1
ATOM 917 O O . SER A 1 123 ? -15.887 6.852 48.239 1.00 93.56 123 SER A O 1
ATOM 919 N N . SER A 1 124 ? -15.105 4.856 47.570 1.00 90.00 124 SER A N 1
ATOM 920 C CA . SER A 1 124 ? -14.246 5.395 46.504 1.00 90.00 124 SER A CA 1
ATOM 921 C C . SER A 1 124 ? -15.052 6.049 45.378 1.00 90.00 124 SER A C 1
ATOM 923 O O . SER A 1 124 ? -14.687 7.118 44.895 1.00 90.00 124 SER A O 1
ATOM 925 N N . PHE A 1 125 ? -16.184 5.458 44.988 1.00 93.75 125 PHE A N 1
ATOM 926 C CA . PHE A 1 125 ? -17.072 6.033 43.972 1.00 93.75 125 PHE A CA 1
ATOM 927 C C . PHE A 1 125 ? -17.741 7.319 44.454 1.00 93.75 125 PHE A C 1
ATOM 929 O O . PHE A 1 125 ? -17.883 8.258 43.676 1.00 93.75 125 PHE A O 1
ATOM 936 N N . MET A 1 126 ? -18.130 7.380 45.728 1.00 95.31 126 MET A N 1
ATOM 937 C CA . MET A 1 126 ? -18.703 8.573 46.342 1.00 95.31 126 MET A CA 1
ATOM 938 C C . MET A 1 126 ? -17.689 9.716 46.369 1.00 95.31 126 MET A C 1
ATOM 940 O O . MET A 1 126 ? -18.021 10.832 45.975 1.00 95.31 126 MET A O 1
ATOM 944 N N . GLU A 1 127 ? -16.454 9.443 46.793 1.00 92.88 127 GLU A N 1
ATOM 945 C CA . GLU A 1 127 ? -15.389 10.447 46.851 1.00 92.88 127 GLU A CA 1
ATOM 946 C C . GLU A 1 127 ? -15.085 11.033 45.467 1.00 92.88 127 GLU A C 1
ATOM 948 O O . GLU A 1 127 ? -15.075 12.256 45.306 1.00 92.88 127 GLU A O 1
ATOM 953 N N . VAL A 1 128 ? -14.909 10.173 44.458 1.00 92.00 128 VAL A N 1
ATOM 954 C CA . VAL A 1 128 ? -14.694 10.605 43.069 1.00 92.00 128 VAL A CA 1
ATOM 955 C C . VAL A 1 128 ? -15.913 11.372 42.549 1.00 92.00 128 VAL A C 1
ATOM 957 O O . VAL A 1 128 ? -15.758 12.451 41.985 1.00 92.00 128 VAL A O 1
ATOM 960 N N . CYS A 1 129 ? -17.134 10.891 42.812 1.00 95.19 129 CYS A N 1
ATOM 961 C CA . CYS A 1 129 ? -18.363 11.571 42.401 1.00 95.19 129 CYS A CA 1
ATOM 962 C C . CYS A 1 129 ? -18.466 12.993 42.955 1.00 95.19 129 CYS A C 1
ATOM 964 O O . CYS A 1 129 ? -18.680 13.938 42.194 1.00 95.19 129 CYS A O 1
ATOM 966 N N . LEU A 1 130 ? -18.300 13.167 44.268 1.00 95.06 130 LEU A N 1
ATOM 967 C CA . LEU A 1 130 ? -18.427 14.478 44.902 1.00 95.06 130 LEU A CA 1
ATOM 968 C C . LEU A 1 130 ? -17.358 15.452 44.391 1.00 95.06 130 LEU A C 1
ATOM 970 O O . LEU A 1 130 ? -17.671 16.615 44.123 1.00 95.06 130 LEU A O 1
ATOM 974 N N . ASN A 1 131 ? -16.117 14.981 44.232 1.00 93.12 131 ASN A N 1
ATOM 975 C CA . ASN A 1 131 ? -15.018 15.807 43.745 1.00 93.12 131 ASN A CA 1
ATOM 976 C C . ASN A 1 131 ? -15.208 16.209 42.277 1.00 93.12 131 ASN A C 1
ATOM 978 O O . ASN A 1 131 ? -15.199 17.405 41.986 1.00 93.12 131 ASN A O 1
ATOM 982 N N . ASP A 1 132 ? -15.449 15.263 41.371 1.00 92.88 132 ASP A N 1
ATOM 983 C CA . ASP A 1 132 ? -15.511 15.519 39.925 1.00 92.88 132 ASP A CA 1
ATOM 984 C C . ASP A 1 132 ? -16.751 16.327 39.526 1.00 92.88 132 ASP A C 1
ATOM 986 O O . ASP A 1 132 ? -16.689 17.241 38.695 1.00 92.88 132 ASP A O 1
ATOM 990 N N . VAL A 1 133 ? -17.900 16.059 40.156 1.00 94.69 133 VAL A N 1
ATOM 991 C CA . VAL A 1 133 ? -19.103 16.877 39.947 1.00 94.69 133 VAL A CA 1
ATOM 992 C C . VAL A 1 133 ? -18.868 18.294 40.470 1.00 94.69 133 VAL A C 1
ATOM 994 O O . VAL A 1 133 ? -19.274 19.263 39.832 1.00 94.69 133 VAL A O 1
ATOM 997 N N . CYS A 1 134 ? -18.161 18.460 41.587 1.00 94.62 134 CYS A N 1
ATOM 998 C CA . CYS A 1 134 ? -17.875 19.787 42.112 1.00 94.62 134 CYS A CA 1
ATOM 999 C C . CYS A 1 134 ? -16.873 20.582 41.268 1.00 94.62 134 CYS A C 1
ATOM 1001 O O . CYS A 1 134 ? -17.118 21.759 40.987 1.00 94.62 134 CYS A O 1
ATOM 1003 N N . THR A 1 135 ? -15.756 19.974 40.865 1.00 93.06 135 THR A N 1
ATOM 1004 C CA . THR A 1 135 ? -14.712 20.635 40.063 1.00 93.06 135 THR A CA 1
ATOM 1005 C C . THR A 1 135 ? -15.212 20.983 38.665 1.00 93.06 135 THR A C 1
ATOM 1007 O O . THR A 1 135 ? -14.809 22.001 38.108 1.00 93.06 135 THR A O 1
ATOM 1010 N N . SER A 1 136 ? -16.173 20.216 38.142 1.00 92.75 136 SER A N 1
ATOM 1011 C CA . SER A 1 136 ? -16.897 20.535 36.907 1.00 92.75 136 SER A CA 1
ATOM 1012 C C . SER A 1 136 ? -18.022 21.569 37.077 1.00 92.75 136 SER A C 1
ATOM 1014 O O . SER A 1 136 ? -18.732 21.864 36.117 1.00 92.75 136 SER A O 1
ATOM 1016 N N . GLY A 1 137 ? -18.201 22.137 38.276 1.00 92.06 137 GLY A N 1
ATOM 1017 C CA . GLY A 1 137 ? -19.212 23.163 38.546 1.00 92.06 137 GLY A CA 1
ATOM 1018 C C . GLY A 1 137 ? -20.649 22.636 38.592 1.00 92.06 137 GLY A C 1
ATOM 1019 O O . GLY A 1 137 ? -21.578 23.395 38.333 1.00 92.06 137 GLY A O 1
ATOM 1020 N N . GLY A 1 138 ? -20.836 21.354 38.907 1.00 92.12 138 GLY A N 1
ATOM 1021 C CA . GLY A 1 138 ? -22.138 20.689 38.926 1.00 92.12 138 GLY A CA 1
ATOM 1022 C C . GLY A 1 138 ? -22.549 20.130 37.565 1.00 92.12 138 GLY A C 1
ATOM 1023 O O . GLY A 1 138 ? -23.742 20.033 37.281 1.00 92.12 138 GLY A O 1
ATOM 1024 N N . ASN A 1 139 ? -21.588 19.793 36.695 1.00 94.12 139 ASN A N 1
ATOM 1025 C CA . ASN A 1 139 ? -21.892 19.303 35.355 1.00 94.12 139 ASN A CA 1
ATOM 1026 C C . ASN A 1 139 ? -22.651 17.968 35.421 1.00 94.12 139 ASN A C 1
ATOM 1028 O O . ASN A 1 139 ? -22.126 16.942 35.860 1.00 94.12 139 ASN A O 1
ATOM 1032 N N . ARG A 1 140 ? -23.894 17.980 34.929 1.00 94.75 140 ARG A N 1
ATOM 1033 C CA . ARG A 1 140 ? -24.781 16.814 34.939 1.00 94.75 140 ARG A CA 1
ATOM 1034 C C . ARG A 1 140 ? -24.196 15.634 34.164 1.00 94.75 140 ARG A C 1
ATOM 1036 O O . ARG A 1 140 ? -24.302 14.511 34.635 1.00 94.75 140 ARG A O 1
ATOM 1043 N N . THR A 1 141 ? -23.521 15.867 33.040 1.00 93.50 141 THR A N 1
ATOM 1044 C CA . THR A 1 141 ? -22.886 14.800 32.250 1.00 93.50 141 THR A CA 1
ATOM 1045 C C . THR A 1 141 ? -21.818 14.061 33.056 1.00 93.50 141 THR A C 1
ATOM 1047 O O . THR A 1 141 ? -21.745 12.837 32.990 1.00 93.50 141 THR A O 1
ATOM 1050 N N . VAL A 1 142 ? -21.035 14.782 33.869 1.00 93.62 142 VAL A N 1
ATOM 1051 C CA . VAL A 1 142 ? -20.024 14.180 34.757 1.00 93.62 142 VAL A CA 1
ATOM 1052 C C . VAL A 1 142 ? -20.694 13.294 35.807 1.00 93.62 142 VAL A C 1
ATOM 1054 O O . VAL A 1 142 ? -20.308 12.137 35.961 1.00 93.62 142 VAL A O 1
ATOM 1057 N N . LEU A 1 143 ? -21.758 13.785 36.454 1.00 95.81 143 LEU A N 1
ATOM 1058 C CA . LEU A 1 143 ? -22.555 12.980 37.385 1.00 95.81 143 LEU A CA 1
ATOM 1059 C C . LEU A 1 143 ? -23.095 11.710 36.709 1.00 95.81 143 LEU A C 1
ATOM 1061 O O . LEU A 1 143 ? -22.929 10.612 37.238 1.00 95.81 143 LEU A O 1
ATOM 1065 N N . CYS A 1 144 ? -23.735 11.845 35.545 1.00 95.31 144 CYS A N 1
ATOM 1066 C CA . CYS A 1 144 ? -24.342 10.718 34.843 1.00 95.31 144 CYS A CA 1
ATOM 1067 C C . CYS A 1 144 ? -23.301 9.671 34.426 1.00 95.31 144 CYS A C 1
ATOM 1069 O O . CYS A 1 144 ? -23.573 8.478 34.539 1.00 95.31 144 CYS A O 1
ATOM 1071 N N . ASN A 1 145 ? -22.108 10.093 33.997 1.00 93.00 145 ASN A N 1
ATOM 1072 C CA . ASN A 1 145 ? -21.015 9.179 33.671 1.00 93.00 145 ASN A CA 1
ATOM 1073 C C . ASN A 1 145 ? -20.535 8.411 34.912 1.00 93.00 145 ASN A C 1
ATOM 1075 O O . ASN A 1 145 ? -20.370 7.197 34.849 1.00 93.00 145 ASN A O 1
ATOM 1079 N N . LEU A 1 146 ? -20.367 9.079 36.056 1.00 94.25 146 LEU A N 1
ATOM 1080 C CA . LEU A 1 146 ? -19.899 8.439 37.293 1.00 94.25 146 LEU A CA 1
ATOM 1081 C C . LEU A 1 146 ? -20.921 7.440 37.853 1.00 94.25 146 LEU A C 1
ATOM 1083 O O . LEU A 1 146 ? -20.560 6.330 38.249 1.00 94.25 146 LEU A O 1
ATOM 1087 N N . LEU A 1 147 ? -22.210 7.790 37.817 1.00 95.88 147 LEU A N 1
ATOM 1088 C CA . LEU A 1 147 ? -23.291 6.872 38.187 1.00 95.88 147 LEU A CA 1
ATOM 1089 C C . LEU A 1 147 ? -23.413 5.694 37.205 1.00 95.88 147 LEU A C 1
ATOM 1091 O O . LEU A 1 147 ? -23.692 4.567 37.626 1.00 95.88 147 LEU A O 1
ATOM 1095 N N . HIS A 1 148 ? -23.160 5.922 35.913 1.00 93.81 148 HIS A N 1
ATOM 1096 C CA . HIS A 1 148 ? -23.104 4.860 34.910 1.00 93.81 148 HIS A CA 1
ATOM 1097 C C . HIS A 1 148 ? -21.940 3.890 35.168 1.00 93.81 148 HIS A C 1
ATOM 1099 O O . HIS A 1 148 ? -22.166 2.685 35.184 1.00 93.81 148 HIS A O 1
ATOM 1105 N N . ILE A 1 149 ? -20.737 4.384 35.485 1.00 92.25 149 ILE A N 1
ATOM 1106 C CA . ILE A 1 149 ? -19.586 3.527 35.825 1.00 92.25 149 ILE A CA 1
ATOM 1107 C C . ILE A 1 149 ? -19.920 2.633 37.026 1.00 92.25 149 ILE A C 1
ATOM 1109 O O . ILE A 1 149 ? -19.653 1.431 37.005 1.00 92.25 149 ILE A O 1
ATOM 1113 N N . TYR A 1 150 ? -20.545 3.184 38.071 1.00 95.00 150 TYR A N 1
ATOM 1114 C CA . TYR A 1 150 ? -20.970 2.368 39.208 1.00 95.00 150 TYR A CA 1
ATOM 1115 C C . TYR A 1 150 ? -22.026 1.327 38.798 1.00 95.00 150 TYR A C 1
ATOM 1117 O O . TYR A 1 150 ? -21.931 0.165 39.191 1.00 95.00 150 TYR A O 1
ATOM 1125 N N . THR A 1 151 ? -22.977 1.703 37.936 1.00 94.88 151 THR A N 1
ATOM 1126 C CA . THR A 1 151 ? -23.962 0.779 37.343 1.00 94.88 151 THR A CA 1
ATOM 1127 C C . THR A 1 151 ? -23.284 -0.377 36.601 1.00 94.88 151 THR A C 1
ATOM 1129 O O . THR A 1 151 ? -23.633 -1.535 36.840 1.00 94.88 151 THR A O 1
ATOM 1132 N N . GLU A 1 152 ? -22.280 -0.099 35.765 1.00 91.44 152 GLU A N 1
ATOM 1133 C CA . GLU A 1 152 ? -21.522 -1.126 35.041 1.00 91.44 152 GLU A CA 1
ATOM 1134 C C . GLU A 1 152 ? -20.792 -2.076 35.998 1.00 91.44 152 GLU A C 1
ATOM 1136 O O . GLU A 1 152 ? -20.833 -3.293 35.800 1.00 91.44 152 GLU A O 1
ATOM 1141 N N . ARG A 1 153 ? -20.196 -1.557 37.083 1.00 91.88 153 ARG A N 1
ATOM 1142 C CA . ARG A 1 153 ? -19.547 -2.384 38.117 1.00 91.88 153 ARG A CA 1
ATOM 1143 C C . ARG A 1 153 ? -20.535 -3.299 38.833 1.00 91.88 153 ARG A C 1
ATOM 1145 O O . ARG A 1 153 ? -20.257 -4.487 38.994 1.00 91.88 153 ARG A O 1
ATOM 1152 N N . CYS A 1 154 ? -21.708 -2.786 39.197 1.00 95.19 154 CYS A N 1
ATOM 1153 C CA . CYS A 1 154 ? -22.781 -3.592 39.777 1.00 95.19 154 CYS A CA 1
ATOM 1154 C C . CYS A 1 154 ? -23.205 -4.726 38.834 1.00 95.19 154 CYS A C 1
ATOM 1156 O O . CYS A 1 154 ? -23.312 -5.886 39.233 1.00 95.19 154 CYS A O 1
ATOM 1158 N N . GLN A 1 155 ? -23.412 -4.399 37.562 1.00 94.81 155 GLN A N 1
ATOM 1159 C CA . GLN A 1 155 ? -23.842 -5.357 36.554 1.00 94.81 155 GLN A CA 1
ATOM 1160 C C . GLN A 1 155 ? -22.760 -6.378 36.210 1.00 94.81 155 GLN A C 1
ATOM 1162 O O . GLN A 1 155 ? -23.070 -7.544 35.995 1.00 94.81 155 GLN A O 1
ATOM 1167 N N . ALA A 1 156 ? -21.482 -5.994 36.204 1.00 89.88 156 ALA A N 1
ATOM 1168 C CA . ALA A 1 156 ? -20.361 -6.923 36.060 1.00 89.88 156 ALA A CA 1
ATOM 1169 C C . ALA A 1 156 ? -20.333 -7.973 37.180 1.00 89.88 156 ALA A C 1
ATOM 1171 O O . ALA A 1 156 ? -20.032 -9.134 36.913 1.00 89.88 156 ALA A O 1
ATOM 1172 N N . ALA A 1 157 ? -20.742 -7.595 38.394 1.00 92.06 157 ALA A N 1
ATOM 1173 C CA . ALA A 1 157 ? -20.944 -8.506 39.520 1.00 92.06 157 ALA A CA 1
ATOM 1174 C C . ALA A 1 157 ? -22.291 -9.266 39.477 1.00 92.06 157 ALA A C 1
ATOM 1176 O O . ALA A 1 157 ? -22.659 -9.928 40.445 1.00 92.06 157 ALA A O 1
ATOM 1177 N N . ASN A 1 158 ? -23.032 -9.183 38.365 1.00 94.06 158 ASN A N 1
ATOM 1178 C CA . ASN A 1 158 ? -24.353 -9.785 38.168 1.00 94.06 158 ASN A CA 1
ATOM 1179 C C . ASN A 1 158 ? -25.418 -9.293 39.174 1.00 94.06 158 ASN A C 1
ATOM 1181 O O . ASN A 1 158 ? -26.342 -10.023 39.537 1.00 94.06 158 ASN A O 1
ATOM 1185 N N . ILE A 1 159 ? -25.287 -8.045 39.640 1.00 95.44 159 ILE A N 1
ATOM 1186 C CA . ILE A 1 159 ? -26.208 -7.417 40.591 1.00 95.44 159 ILE A CA 1
ATOM 1187 C C . ILE A 1 159 ? -27.205 -6.540 39.837 1.00 95.44 159 ILE A C 1
ATOM 1189 O O . ILE A 1 159 ? -26.834 -5.668 39.052 1.00 95.44 159 ILE A O 1
ATOM 1193 N N . THR A 1 160 ? -28.495 -6.730 40.114 1.00 92.62 160 THR A N 1
ATOM 1194 C CA . THR A 1 160 ? -29.558 -5.909 39.527 1.00 92.62 160 THR A CA 1
ATOM 1195 C C . THR A 1 160 ? -29.541 -4.487 40.088 1.00 92.62 160 THR A C 1
ATOM 1197 O O . THR A 1 160 ? -29.613 -4.294 41.305 1.00 92.62 160 THR A O 1
ATOM 1200 N N . VAL A 1 161 ? -29.534 -3.504 39.188 1.00 96.44 161 VAL A N 1
ATOM 1201 C CA . VAL A 1 161 ? -29.650 -2.071 39.490 1.00 96.44 161 VAL A CA 1
ATOM 1202 C C . VAL A 1 161 ? -31.061 -1.591 39.138 1.00 96.44 161 VAL A C 1
ATOM 1204 O O . VAL A 1 161 ? -31.630 -1.993 38.124 1.00 96.44 161 VAL A O 1
ATOM 1207 N N . GLY A 1 162 ? -31.656 -0.767 40.001 1.00 95.06 162 GLY A N 1
ATOM 1208 C CA . GLY A 1 162 ? -32.963 -0.150 39.755 1.00 95.06 162 GLY A CA 1
ATOM 1209 C C . GLY A 1 162 ? -32.886 1.087 38.853 1.00 95.06 162 GLY A C 1
ATOM 1210 O O . GLY A 1 162 ? -31.813 1.624 38.602 1.00 95.06 162 GLY A O 1
ATOM 1211 N N . GLN A 1 163 ? -34.040 1.594 38.412 1.00 94.25 163 GLN A N 1
ATOM 1212 C CA . GLN A 1 163 ? -34.104 2.820 37.608 1.00 94.25 163 GLN A CA 1
ATOM 1213 C C . GLN A 1 163 ? -33.583 4.031 38.399 1.00 94.25 163 GLN A C 1
ATOM 1215 O O . GLN A 1 163 ? -34.149 4.405 39.435 1.00 94.25 163 GLN A O 1
ATOM 1220 N N . TRP A 1 164 ? -32.492 4.625 37.914 1.00 96.06 164 TRP A N 1
ATOM 1221 C CA . TRP A 1 164 ? -31.813 5.758 38.549 1.00 96.06 164 TRP A CA 1
ATOM 1222 C C . TRP A 1 164 ? -31.828 7.024 37.684 1.00 96.06 164 TRP A C 1
ATOM 1224 O O . TRP A 1 164 ? -31.921 8.115 38.238 1.00 96.06 164 TRP A O 1
ATOM 1234 N N . ARG A 1 165 ? -31.826 6.882 36.351 1.00 95.69 165 ARG A N 1
ATOM 1235 C CA . ARG A 1 165 ? -31.640 7.992 35.402 1.00 95.69 165 ARG A CA 1
ATOM 1236 C C . ARG A 1 165 ? -32.672 9.107 35.514 1.00 95.69 165 ARG A C 1
ATOM 1238 O O . ARG A 1 165 ? -32.284 10.265 35.588 1.00 95.69 165 ARG A O 1
ATOM 1245 N N . GLU A 1 166 ? -33.955 8.769 35.600 1.00 92.00 166 GLU A N 1
ATOM 1246 C CA . GLU A 1 166 ? -35.041 9.754 35.748 1.00 92.00 166 GLU A CA 1
ATOM 1247 C C . GLU A 1 166 ? -34.890 10.581 37.040 1.00 92.00 166 GLU A C 1
ATOM 1249 O O . GLU A 1 166 ? -35.052 11.797 37.054 1.00 92.00 166 GLU A O 1
ATOM 1254 N N . LYS A 1 167 ? -34.483 9.939 38.144 1.00 91.06 167 LYS A N 1
ATOM 1255 C CA . LYS A 1 167 ? -34.317 10.607 39.449 1.00 91.06 167 LYS A CA 1
ATOM 1256 C C . LYS A 1 167 ? -33.128 11.559 39.490 1.00 91.06 167 LYS A C 1
ATOM 1258 O O . LYS A 1 167 ? -33.082 12.433 40.351 1.00 91.06 167 LYS A O 1
ATOM 1263 N N . THR A 1 168 ? -32.159 11.362 38.605 1.00 95.44 168 THR A N 1
ATOM 1264 C CA . THR A 1 168 ? -30.932 12.154 38.538 1.00 95.44 168 THR A CA 1
ATOM 1265 C C . THR A 1 168 ? -30.845 12.971 37.257 1.00 95.44 168 THR A C 1
ATOM 1267 O O . THR A 1 168 ? -29.754 13.443 36.963 1.00 95.44 168 THR A O 1
ATOM 1270 N N . GLN A 1 169 ? -31.936 13.139 36.496 1.00 95.69 169 GLN A N 1
ATOM 1271 C CA . GLN A 1 169 ? -31.951 13.904 35.236 1.00 95.69 169 GLN A CA 1
ATOM 1272 C C . GLN A 1 169 ? -30.832 13.455 34.272 1.00 95.69 169 GLN A C 1
ATOM 1274 O O . GLN A 1 169 ? -30.047 14.259 33.767 1.00 95.69 169 GLN A O 1
ATOM 1279 N N . CYS A 1 170 ? -30.689 12.135 34.134 1.00 95.50 170 CYS A N 1
ATOM 1280 C CA . CYS A 1 170 ? -29.671 11.452 33.335 1.00 95.50 170 CYS A CA 1
ATOM 1281 C C . CYS A 1 170 ? -30.302 10.598 32.226 1.00 95.50 170 CYS A C 1
ATOM 1283 O O . CYS A 1 170 ? -29.776 9.527 31.898 1.00 95.50 170 CYS A O 1
ATOM 1285 N N . GLU A 1 171 ? -31.459 11.016 31.706 1.00 94.38 171 GLU A N 1
ATOM 1286 C CA . GLU A 1 171 ? -32.187 10.322 30.647 1.00 94.38 171 GLU A CA 1
ATOM 1287 C C . GLU A 1 171 ? -31.304 10.081 29.416 1.00 94.38 171 GLU A C 1
ATOM 1289 O O . GLU A 1 171 ? -30.460 10.900 29.049 1.00 94.38 171 GLU A O 1
ATOM 1294 N N . VAL A 1 172 ? -31.504 8.930 28.774 1.00 92.38 172 VAL A N 1
ATOM 1295 C CA . VAL A 1 172 ? -30.786 8.546 27.557 1.00 92.38 172 VAL A CA 1
ATOM 1296 C C . VAL A 1 172 ? -31.757 8.540 26.394 1.00 92.38 172 VAL A C 1
ATOM 1298 O O . VAL A 1 172 ? -32.788 7.870 26.442 1.00 92.38 172 VAL A O 1
ATOM 1301 N N . THR A 1 173 ? -31.387 9.239 25.326 1.00 93.38 173 THR A N 1
ATOM 1302 C CA . THR A 1 173 ? -32.067 9.137 24.037 1.00 93.38 173 THR A CA 1
ATOM 1303 C C . THR A 1 173 ? -31.452 7.993 23.244 1.00 93.38 173 THR A C 1
ATOM 1305 O O . THR A 1 173 ? -30.266 8.030 22.913 1.00 93.38 173 THR A O 1
ATOM 1308 N N . CYS A 1 174 ? -32.253 6.976 22.943 1.00 93.81 174 CYS A N 1
ATOM 1309 C CA . CYS A 1 174 ? -31.827 5.873 22.090 1.00 93.81 174 CYS A CA 1
ATOM 1310 C C . CYS A 1 174 ? -32.027 6.199 20.598 1.00 93.81 174 CYS A C 1
ATOM 1312 O O . CYS A 1 174 ? -32.886 7.021 20.270 1.00 93.81 174 CYS A O 1
ATOM 1314 N N . PRO A 1 175 ? -31.234 5.590 19.692 1.00 93.50 175 PRO A N 1
ATOM 1315 C CA . PRO A 1 175 ? -31.431 5.716 18.246 1.00 93.50 175 PRO A CA 1
ATOM 1316 C C . PRO A 1 175 ? -32.845 5.327 17.795 1.00 93.50 175 PRO A C 1
ATOM 1318 O O . PRO A 1 175 ? -33.564 4.628 18.511 1.00 93.50 175 PRO A O 1
ATOM 1321 N N . GLU A 1 176 ? -33.228 5.721 16.579 1.00 96.25 176 GLU A N 1
ATOM 1322 C CA . GLU A 1 176 ? -34.508 5.301 15.998 1.00 96.25 176 GLU A CA 1
ATOM 1323 C C . GLU A 1 176 ? -34.686 3.776 16.044 1.00 96.25 176 GLU A C 1
ATOM 1325 O O . GLU A 1 176 ? -33.742 3.011 15.824 1.00 96.25 176 GLU A O 1
ATOM 1330 N N . ASN A 1 177 ? -35.924 3.348 16.304 1.00 97.31 177 ASN A N 1
ATOM 1331 C CA . ASN A 1 177 ? -36.311 1.940 16.419 1.00 97.31 177 ASN A CA 1
ATOM 1332 C C . ASN A 1 177 ? -35.571 1.185 17.540 1.00 97.31 177 ASN A C 1
ATOM 1334 O O . ASN A 1 177 ? -35.243 -0.001 17.411 1.00 97.31 177 ASN A O 1
ATOM 1338 N N . SER A 1 178 ? -35.262 1.886 18.631 1.00 97.00 178 SER A N 1
ATOM 1339 C CA . SER A 1 178 ? -34.694 1.307 19.842 1.00 97.00 178 SER A CA 1
ATOM 1340 C C . SER A 1 178 ? -35.169 2.039 21.094 1.00 97.00 178 SER A C 1
ATOM 1342 O O . SER A 1 178 ? -35.572 3.203 21.040 1.00 97.00 178 SER A O 1
ATOM 1344 N N . HIS A 1 179 ? -35.079 1.373 22.241 1.00 95.94 179 HIS A N 1
ATOM 1345 C CA . HIS A 1 179 ? -35.472 1.923 23.534 1.00 95.94 179 HIS A CA 1
ATOM 1346 C C . HIS A 1 179 ? -34.421 1.648 24.609 1.00 95.94 179 HIS A C 1
ATOM 1348 O O . HIS A 1 179 ? -33.589 0.748 24.495 1.00 95.94 179 HIS A O 1
ATOM 1354 N N . TYR A 1 180 ? -34.455 2.461 25.661 1.00 95.62 180 TYR A N 1
ATOM 1355 C CA . TYR A 1 180 ? -33.532 2.359 26.782 1.00 95.62 180 TYR A CA 1
ATOM 1356 C C . TYR A 1 180 ? -33.949 1.242 27.746 1.00 95.62 180 TYR A C 1
ATOM 1358 O O . TYR A 1 180 ? -35.107 1.162 28.159 1.00 95.62 180 TYR A O 1
ATOM 1366 N N . GLU A 1 181 ? -32.977 0.443 28.178 1.00 94.81 181 GLU A N 1
ATOM 1367 C CA . GLU A 1 181 ? -33.136 -0.569 29.214 1.00 94.81 181 GLU A CA 1
ATOM 1368 C C . GLU A 1 181 ? -31.993 -0.481 30.229 1.00 94.81 181 GLU A C 1
ATOM 1370 O O . GLU A 1 181 ? -30.809 -0.482 29.881 1.00 94.81 181 GLU A O 1
ATOM 1375 N N . VAL A 1 182 ? -32.340 -0.496 31.523 1.00 94.94 182 VAL A N 1
ATOM 1376 C CA . VAL A 1 182 ? -31.325 -0.518 32.588 1.00 94.94 182 VAL A CA 1
ATOM 1377 C C . VAL A 1 182 ? -30.499 -1.804 32.555 1.00 94.94 182 VAL A C 1
ATOM 1379 O O . VAL A 1 182 ? -29.360 -1.799 32.986 1.00 94.94 182 VAL A O 1
ATOM 1382 N N . CYS A 1 183 ? -31.052 -2.905 32.042 1.00 94.38 183 CYS A N 1
ATOM 1383 C CA . CYS A 1 183 ? -30.444 -4.235 32.025 1.00 94.38 183 CYS A CA 1
ATOM 1384 C C . CYS A 1 183 ? -30.813 -4.933 30.707 1.00 94.38 183 CYS A C 1
ATOM 1386 O O . CYS A 1 183 ? -31.699 -5.783 30.675 1.00 94.38 183 CYS A O 1
ATOM 1388 N N . SER A 1 184 ? -30.139 -4.534 29.627 1.00 93.62 184 SER A N 1
ATOM 1389 C CA . SER A 1 184 ? -30.244 -5.145 28.295 1.00 93.62 184 SER A CA 1
ATOM 1390 C C . SER A 1 184 ? -29.298 -6.340 28.145 1.00 93.62 184 SER A C 1
ATOM 1392 O O . SER A 1 184 ? -28.328 -6.486 28.897 1.00 93.62 184 SER A O 1
ATOM 1394 N N . THR A 1 185 ? -29.543 -7.206 27.159 1.00 93.38 185 THR A N 1
ATOM 1395 C CA . THR A 1 185 ? -28.593 -8.282 26.827 1.00 93.38 185 THR A CA 1
ATOM 1396 C C . THR A 1 185 ? -27.213 -7.710 26.480 1.00 93.38 185 THR A C 1
ATOM 1398 O O . THR A 1 185 ? -27.085 -6.768 25.701 1.00 93.38 185 THR A O 1
ATOM 1401 N N . ALA A 1 186 ? -26.149 -8.310 27.018 1.00 93.19 186 ALA A N 1
ATOM 1402 C CA . ALA A 1 186 ? -24.784 -7.960 26.626 1.00 93.19 186 ALA A CA 1
ATOM 1403 C C . ALA A 1 186 ? -24.429 -8.453 25.210 1.00 93.19 186 ALA A C 1
ATOM 1405 O O . ALA A 1 186 ? -23.451 -7.992 24.622 1.00 93.19 186 ALA A O 1
ATOM 1406 N N . CYS A 1 187 ? -25.211 -9.376 24.648 1.00 93.38 187 CYS A N 1
ATOM 1407 C CA . CYS A 1 187 ? -25.016 -9.928 23.311 1.00 93.38 187 CYS A CA 1
ATOM 1408 C C . CYS A 1 187 ? -26.262 -9.629 22.457 1.00 93.38 187 CYS A C 1
ATOM 1410 O O . CYS A 1 187 ? -27.096 -10.517 22.275 1.00 93.38 187 CYS A O 1
ATOM 1412 N N . PRO A 1 188 ? -26.463 -8.380 21.997 1.00 93.94 188 PRO A N 1
ATOM 1413 C CA . PRO A 1 188 ? -27.616 -8.033 21.173 1.00 93.94 188 PRO A CA 1
ATOM 1414 C C . PRO A 1 188 ? -27.584 -8.778 19.833 1.00 93.94 188 PRO A C 1
ATOM 1416 O O . PRO A 1 188 ? -26.514 -9.011 19.270 1.00 93.94 188 PRO A O 1
ATOM 1419 N N . ALA A 1 189 ? -28.763 -9.127 19.310 1.00 93.25 189 ALA A N 1
ATOM 1420 C CA . ALA A 1 189 ? -28.883 -9.684 17.966 1.00 93.25 189 ALA A CA 1
ATOM 1421 C C . ALA A 1 189 ? -28.415 -8.650 16.936 1.00 93.25 189 ALA A C 1
ATOM 1423 O O . ALA A 1 189 ? -28.785 -7.475 17.008 1.00 93.25 189 ALA A O 1
ATOM 1424 N N . SER A 1 190 ? -27.620 -9.099 15.970 1.00 92.50 190 SER A N 1
ATOM 1425 C CA . SER A 1 190 ? -27.069 -8.254 14.912 1.00 92.50 190 SER A CA 1
ATOM 1426 C C . SER A 1 190 ? -27.245 -8.899 13.543 1.00 92.50 190 SER A C 1
ATOM 1428 O O . SER A 1 190 ? -27.475 -10.102 13.454 1.00 92.50 190 SER A O 1
ATOM 1430 N N . CYS A 1 191 ? -27.099 -8.121 12.472 1.00 90.94 191 CYS A N 1
ATOM 1431 C CA . CYS A 1 191 ? -27.131 -8.667 11.113 1.00 90.94 191 CYS A CA 1
ATOM 1432 C C . CYS A 1 191 ? -26.049 -9.729 10.849 1.00 90.94 191 CYS A C 1
ATOM 1434 O O . CYS A 1 191 ? -26.225 -10.560 9.964 1.00 90.94 191 CYS A O 1
ATOM 1436 N N . LEU A 1 192 ? -24.951 -9.720 11.614 1.00 89.00 192 LEU A N 1
ATOM 1437 C CA . LEU A 1 192 ? -23.917 -10.753 11.544 1.00 89.00 192 LEU A CA 1
ATOM 1438 C C . LEU A 1 192 ? -24.326 -12.038 12.284 1.00 89.00 192 LEU A C 1
ATOM 1440 O O . LEU A 1 192 ? -24.030 -13.133 11.821 1.00 89.00 192 LEU A O 1
ATOM 1444 N N . ASP A 1 193 ? -24.990 -11.904 13.434 1.00 89.19 193 ASP A N 1
ATOM 1445 C CA . ASP A 1 193 ? -25.453 -13.027 14.252 1.00 89.19 193 ASP A CA 1
ATOM 1446 C C . ASP A 1 193 ? -26.770 -12.673 14.954 1.00 89.19 193 ASP A C 1
ATOM 1448 O O . ASP A 1 193 ? -26.808 -11.955 15.963 1.00 89.19 193 ASP A O 1
ATOM 1452 N N . SER A 1 194 ? -27.871 -13.200 14.417 1.00 90.69 194 SER A N 1
ATOM 1453 C CA . SER A 1 194 ? -29.212 -13.019 14.976 1.00 90.69 194 SER A CA 1
ATOM 1454 C C . SER A 1 194 ? -29.474 -13.893 16.207 1.00 90.69 194 SER A C 1
ATOM 1456 O O . SER A 1 194 ? -30.465 -13.686 16.905 1.00 90.69 194 SER A O 1
ATOM 1458 N N . THR A 1 195 ? -28.622 -14.887 16.472 1.00 91.94 195 THR A N 1
ATOM 1459 C CA . THR A 1 195 ? -28.777 -15.862 17.562 1.00 91.94 195 THR A CA 1
ATOM 1460 C C . THR A 1 195 ? -27.957 -15.522 18.805 1.00 91.94 195 THR A C 1
ATOM 1462 O O . THR A 1 195 ? -28.191 -16.121 19.856 1.00 91.94 195 THR A O 1
ATOM 1465 N N . ALA A 1 196 ? -27.077 -14.518 18.727 1.00 92.19 196 ALA A N 1
ATOM 1466 C CA . ALA A 1 196 ? -26.213 -14.062 19.818 1.00 92.19 196 ALA A CA 1
ATOM 1467 C C . ALA A 1 196 ? -26.907 -13.925 21.195 1.00 92.19 196 ALA A C 1
ATOM 1469 O O . ALA A 1 196 ? -26.318 -14.363 22.190 1.00 92.19 196 ALA A O 1
ATOM 1470 N N . PRO A 1 197 ? -28.152 -13.408 21.314 1.00 93.31 197 PRO A N 1
ATOM 1471 C CA . PRO A 1 197 ? -28.821 -13.331 22.613 1.00 93.31 197 PRO A CA 1
ATOM 1472 C C . PRO A 1 197 ? -29.106 -14.691 23.263 1.00 93.31 197 PRO A C 1
ATOM 1474 O O . PRO A 1 197 ? -29.086 -14.788 24.487 1.00 93.31 197 PRO A O 1
ATOM 1477 N N . LEU A 1 198 ? -29.366 -15.741 22.473 1.00 92.69 198 LEU A N 1
ATOM 1478 C CA . LEU A 1 198 ? -29.761 -17.066 22.976 1.00 92.69 198 LEU A CA 1
ATOM 1479 C C . LEU A 1 198 ? -28.617 -17.790 23.695 1.00 92.69 198 LEU A C 1
ATOM 1481 O O . LEU A 1 198 ? -28.862 -18.604 24.581 1.00 92.69 198 LEU A O 1
ATOM 1485 N N . PHE A 1 199 ? -27.375 -17.484 23.321 1.00 91.38 199 PHE A N 1
ATOM 1486 C CA . PHE A 1 199 ? -26.168 -18.125 23.846 1.00 91.38 199 PHE A CA 1
ATOM 1487 C C . PHE A 1 199 ? -25.320 -17.169 24.697 1.00 91.38 199 PHE A C 1
ATOM 1489 O O . PHE A 1 199 ? -24.154 -17.445 24.988 1.00 91.38 199 PHE A O 1
ATOM 1496 N N . CYS A 1 200 ? -25.894 -16.036 25.113 1.00 91.69 200 CYS A N 1
ATOM 1497 C CA . CYS A 1 200 ? -25.182 -15.036 25.895 1.00 91.69 200 CYS A CA 1
ATOM 1498 C C . CYS A 1 200 ? -25.008 -15.495 27.349 1.00 91.69 200 CYS A C 1
ATOM 1500 O O . CYS A 1 200 ? -25.962 -15.563 28.118 1.00 91.69 200 CYS A O 1
ATOM 1502 N N . SER A 1 201 ? -23.766 -15.769 27.746 1.00 91.00 201 SER A N 1
ATOM 1503 C CA . SER A 1 201 ? -23.397 -16.118 29.127 1.00 91.00 201 SER A CA 1
ATOM 1504 C C . SER A 1 201 ? -22.954 -14.915 29.967 1.00 91.00 201 SER A C 1
ATOM 1506 O O . SER A 1 201 ? -22.567 -15.065 31.126 1.00 91.00 201 SER A O 1
ATOM 1508 N N . LYS A 1 202 ? -22.957 -13.715 29.380 1.00 90.50 202 LYS A N 1
ATOM 1509 C CA . LYS A 1 202 ? -22.481 -12.482 30.013 1.00 90.50 202 LYS A CA 1
ATOM 1510 C C . LYS A 1 202 ? -23.612 -11.815 30.809 1.00 90.50 202 LYS A C 1
ATOM 1512 O O . LYS A 1 202 ? -24.765 -11.888 30.382 1.00 90.50 202 LYS A O 1
ATOM 1517 N N . PRO A 1 203 ? -23.305 -11.146 31.937 1.00 92.56 203 PRO A N 1
ATOM 1518 C CA . PRO A 1 203 ? -24.314 -10.399 32.680 1.00 92.56 203 PRO A CA 1
ATOM 1519 C C . PRO A 1 203 ? -24.889 -9.267 31.824 1.00 92.56 203 PRO A C 1
ATOM 1521 O O . PRO A 1 203 ? -24.210 -8.758 30.929 1.00 92.56 203 PRO A O 1
ATOM 1524 N N . CYS A 1 204 ? -26.127 -8.860 32.114 1.00 93.88 204 CYS A N 1
ATOM 1525 C CA . CYS A 1 204 ? -26.764 -7.758 31.397 1.00 93.88 204 CYS A CA 1
ATOM 1526 C C . CYS A 1 204 ? -25.963 -6.456 31.531 1.00 93.88 204 CYS A C 1
ATOM 1528 O O . CYS A 1 204 ? -25.184 -6.272 32.469 1.00 93.88 204 CYS A O 1
ATOM 1530 N N . ARG A 1 205 ? -26.165 -5.541 30.586 1.00 93.38 205 ARG A N 1
ATOM 1531 C CA . ARG A 1 205 ? -25.556 -4.210 30.587 1.00 93.38 205 ARG A CA 1
ATOM 1532 C C . ARG A 1 205 ? -26.621 -3.154 30.335 1.00 93.38 205 ARG A C 1
ATOM 1534 O O . ARG A 1 205 ? -27.548 -3.374 29.560 1.00 93.38 205 ARG A O 1
ATOM 1541 N N . GLU A 1 206 ? -26.499 -2.012 30.989 1.00 94.81 206 GLU A N 1
ATOM 1542 C CA . GLU A 1 206 ? -27.315 -0.834 30.695 1.00 94.81 206 GLU A CA 1
ATOM 1543 C C . GLU A 1 206 ? -27.065 -0.362 29.252 1.00 94.81 206 GLU A C 1
ATOM 1545 O O . GLU A 1 206 ? -25.914 -0.273 28.816 1.00 94.81 206 GLU A O 1
ATOM 1550 N N . GLY A 1 207 ? -28.130 -0.102 28.490 1.00 93.69 207 GLY A N 1
ATOM 1551 C CA . GLY A 1 207 ? -27.994 0.221 27.072 1.00 93.69 207 GLY A CA 1
ATOM 1552 C C . GLY A 1 207 ? -29.302 0.485 26.336 1.00 93.69 207 GLY A C 1
ATOM 1553 O O . GLY A 1 207 ? -30.379 0.523 26.926 1.00 93.69 207 GLY A O 1
ATOM 1554 N N . CYS A 1 208 ? -29.180 0.662 25.020 1.00 94.38 208 CYS A N 1
ATOM 1555 C CA . CYS A 1 208 ? -30.313 0.725 24.099 1.00 94.38 208 CYS A CA 1
ATOM 1556 C C . CYS A 1 208 ? -30.505 -0.628 23.405 1.00 94.38 208 CYS A C 1
ATOM 1558 O O . CYS A 1 208 ? -29.562 -1.145 22.797 1.00 94.38 208 CYS A O 1
ATOM 1560 N N . SER A 1 209 ? -31.729 -1.147 23.448 1.00 95.19 209 SER A N 1
ATOM 1561 C CA . SER A 1 209 ? -32.153 -2.395 22.812 1.00 95.19 209 SER A CA 1
ATOM 1562 C C . SER A 1 209 ? -33.004 -2.091 21.579 1.00 95.19 209 SER A C 1
ATOM 1564 O O . SER A 1 209 ? -33.875 -1.225 21.632 1.00 95.19 209 SER A O 1
ATOM 1566 N N . CYS A 1 210 ? -32.761 -2.785 20.461 1.00 96.19 210 CYS A N 1
ATOM 1567 C CA . CYS A 1 210 ? -33.586 -2.628 19.260 1.00 96.19 210 CYS A CA 1
ATOM 1568 C C . CYS A 1 210 ? -35.030 -3.067 19.522 1.00 96.19 210 CYS A C 1
ATOM 1570 O O . CYS A 1 210 ? -35.277 -4.070 20.196 1.00 96.19 210 CYS A O 1
ATOM 1572 N N . ASP A 1 211 ? -35.977 -2.331 18.946 1.00 96.44 211 ASP A N 1
ATOM 1573 C CA . ASP A 1 211 ? -37.394 -2.655 19.033 1.00 96.44 211 ASP A CA 1
ATOM 1574 C C . ASP A 1 211 ? -37.724 -3.937 18.259 1.00 96.44 211 ASP A C 1
ATOM 1576 O O . ASP A 1 211 ? -37.008 -4.378 17.354 1.00 96.44 211 ASP A O 1
ATOM 1580 N N . LYS A 1 212 ? -38.862 -4.549 18.592 1.00 94.06 212 LYS A N 1
ATOM 1581 C CA . LYS A 1 212 ? -39.332 -5.762 17.918 1.00 94.06 212 LYS A CA 1
ATOM 1582 C C . LYS A 1 212 ? -39.465 -5.528 16.405 1.00 94.06 212 LYS A C 1
ATOM 1584 O O . LYS A 1 212 ? -40.224 -4.667 15.977 1.00 94.06 212 LYS A O 1
ATOM 1589 N N . GLY A 1 213 ? -38.796 -6.365 15.610 1.00 92.69 213 GLY A N 1
ATOM 1590 C CA . GLY A 1 213 ? -38.762 -6.266 14.142 1.00 92.69 213 GLY A CA 1
ATOM 1591 C C . GLY A 1 213 ? -37.500 -5.596 13.587 1.00 92.69 213 GLY A C 1
ATOM 1592 O O . GLY A 1 213 ? -37.276 -5.646 12.377 1.00 92.69 213 GLY A O 1
ATOM 1593 N N . TYR A 1 214 ? -36.659 -5.043 14.463 1.00 95.56 214 TYR A N 1
ATOM 1594 C CA . TYR A 1 214 ? -35.396 -4.401 14.119 1.00 95.56 214 TYR A CA 1
ATOM 1595 C C . TYR A 1 214 ? -34.208 -5.178 14.691 1.00 95.56 214 TYR A C 1
ATOM 1597 O O . TYR A 1 214 ? -34.329 -5.911 15.673 1.00 95.56 214 TYR A O 1
ATOM 1605 N N . ILE A 1 215 ? -33.049 -5.024 14.057 1.00 94.12 215 ILE A N 1
ATOM 1606 C CA . ILE A 1 215 ? -31.813 -5.728 14.394 1.00 94.12 215 ILE A CA 1
ATOM 1607 C C . ILE A 1 215 ? -30.611 -4.787 14.272 1.00 94.12 215 ILE A C 1
ATOM 1609 O O . ILE A 1 215 ? -30.632 -3.835 13.491 1.00 94.12 215 ILE A O 1
ATOM 1613 N N . LEU A 1 216 ? -29.563 -5.028 15.063 1.00 93.06 216 LEU A N 1
ATOM 1614 C CA . LEU A 1 216 ? -28.396 -4.151 15.111 1.00 93.06 216 LEU A CA 1
ATOM 1615 C C . LEU A 1 216 ? -27.518 -4.301 13.851 1.00 93.06 216 LEU A C 1
ATOM 1617 O O . LEU A 1 216 ? -27.016 -5.388 13.563 1.00 93.06 216 LEU A O 1
ATOM 1621 N N . SER A 1 217 ? -27.258 -3.194 13.152 1.00 91.00 217 SER A N 1
ATOM 1622 C CA . SER A 1 217 ? -26.279 -3.079 12.059 1.00 91.00 217 SER A CA 1
ATOM 1623 C C . SER A 1 217 ? -25.542 -1.747 12.172 1.00 91.00 217 SER A C 1
ATOM 1625 O O . SER A 1 217 ? -26.182 -0.704 12.255 1.00 91.00 217 SER A O 1
ATOM 1627 N N . GLY A 1 218 ? -24.206 -1.760 12.224 1.00 81.44 218 GLY A N 1
ATOM 1628 C CA . GLY A 1 218 ? -23.406 -0.521 12.224 1.00 81.44 218 GLY A CA 1
ATOM 1629 C C . GLY A 1 218 ? -23.712 0.465 13.367 1.00 81.44 218 GLY A C 1
ATOM 1630 O O . GLY A 1 218 ? -23.463 1.656 13.240 1.00 81.44 218 GLY A O 1
ATOM 1631 N N . GLY A 1 219 ? -24.287 -0.004 14.482 1.00 83.75 219 GLY A N 1
ATOM 1632 C CA . GLY A 1 219 ? -24.706 0.841 15.609 1.00 83.75 219 GLY A CA 1
ATOM 1633 C C . GLY A 1 219 ? -26.159 1.334 15.555 1.00 83.75 219 GLY A C 1
ATOM 1634 O O . GLY A 1 219 ? -26.645 1.818 16.580 1.00 83.75 219 GLY A O 1
ATOM 1635 N N . ALA A 1 220 ? -26.855 1.142 14.430 1.00 91.00 220 ALA A N 1
ATOM 1636 C CA . ALA A 1 220 ? -28.265 1.471 14.229 1.00 91.00 220 ALA A CA 1
ATOM 1637 C C . ALA A 1 220 ? -29.164 0.223 14.283 1.00 91.00 220 ALA A C 1
ATOM 1639 O O . ALA A 1 220 ? -28.714 -0.897 14.034 1.00 91.00 220 ALA A O 1
ATOM 1640 N N . CYS A 1 221 ? -30.445 0.419 14.593 1.00 94.94 221 CYS A N 1
ATOM 1641 C CA . CYS A 1 221 ? -31.459 -0.632 14.544 1.00 94.94 221 CYS A CA 1
ATOM 1642 C C . CYS A 1 221 ? -32.207 -0.544 13.210 1.00 94.94 221 CYS A C 1
ATOM 1644 O O . CYS A 1 221 ? -32.973 0.390 12.971 1.00 94.94 221 CYS A O 1
ATOM 1646 N N . VAL A 1 222 ? -31.959 -1.510 12.327 1.00 93.88 222 VAL A N 1
ATOM 1647 C CA . VAL A 1 222 ? -32.518 -1.560 10.968 1.00 93.88 222 VAL A CA 1
ATOM 1648 C C . VAL A 1 222 ? -33.534 -2.697 10.842 1.00 93.88 222 VAL A C 1
ATOM 1650 O O . VAL A 1 222 ? -33.448 -3.667 11.598 1.00 93.88 222 VAL A O 1
ATOM 1653 N N . PRO A 1 223 ? -34.502 -2.627 9.911 1.00 93.38 223 PRO A N 1
ATOM 1654 C CA . PRO A 1 223 ? -35.345 -3.774 9.588 1.00 93.38 223 PRO A CA 1
ATOM 1655 C C . PRO A 1 223 ? -34.494 -4.991 9.211 1.00 93.38 223 PRO A C 1
ATOM 1657 O O . PRO A 1 223 ? -33.489 -4.846 8.516 1.00 93.38 223 PRO A O 1
ATOM 1660 N N . LEU A 1 224 ? -34.916 -6.197 9.603 1.00 87.00 224 LEU A N 1
ATOM 1661 C CA . LEU A 1 224 ? -34.183 -7.432 9.275 1.00 87.00 224 LEU A CA 1
ATOM 1662 C C . LEU A 1 224 ? -33.926 -7.576 7.763 1.00 87.00 224 LEU A C 1
ATOM 1664 O O . LEU A 1 224 ? -32.857 -8.010 7.348 1.00 87.00 224 LEU A O 1
ATOM 1668 N N . SER A 1 225 ? -34.880 -7.129 6.942 1.00 87.44 225 SER A N 1
ATOM 1669 C CA . SER A 1 225 ? -34.792 -7.115 5.479 1.00 87.44 225 SER A CA 1
ATOM 1670 C C . SER A 1 225 ? -33.750 -6.152 4.907 1.00 87.44 225 SER A C 1
ATOM 1672 O O . SER A 1 225 ? -33.625 -6.085 3.691 1.00 87.44 225 SER A O 1
ATOM 1674 N N . HIS A 1 226 ? -33.052 -5.371 5.737 1.00 90.44 226 HIS A N 1
ATOM 1675 C CA . HIS A 1 226 ? -31.986 -4.446 5.338 1.00 90.44 226 HIS A CA 1
ATOM 1676 C C . HIS A 1 226 ? -30.589 -4.922 5.763 1.00 90.44 226 HIS A C 1
ATOM 1678 O O . HIS A 1 226 ? -29.613 -4.214 5.524 1.00 90.44 226 HIS A O 1
ATOM 1684 N N . CYS A 1 227 ? -30.466 -6.103 6.378 1.00 90.81 227 CYS A N 1
ATOM 1685 C CA . CYS A 1 227 ? -29.153 -6.682 6.646 1.00 90.81 227 CYS A CA 1
ATOM 1686 C C . CYS A 1 227 ? -28.389 -6.928 5.343 1.00 90.81 227 CYS A C 1
ATOM 1688 O O . CYS A 1 227 ? -28.987 -7.345 4.358 1.00 90.81 227 CYS A O 1
ATOM 1690 N N . GLY A 1 228 ? -27.081 -6.688 5.342 1.00 91.62 228 GLY A N 1
ATOM 1691 C CA . GLY A 1 228 ? -26.190 -6.976 4.223 1.00 91.62 228 GLY A CA 1
ATOM 1692 C C . GLY A 1 228 ? -25.828 -8.457 4.102 1.00 91.62 228 GLY A C 1
ATOM 1693 O O . GLY A 1 228 ? -26.628 -9.339 4.416 1.00 91.62 228 GLY A O 1
ATOM 1694 N N . CYS A 1 229 ? -24.612 -8.722 3.639 1.00 91.31 229 CYS A N 1
ATOM 1695 C CA . CYS A 1 229 ? -24.134 -10.054 3.286 1.00 91.31 229 CYS A CA 1
ATOM 1696 C C . CYS A 1 229 ? -23.004 -10.486 4.218 1.00 91.31 229 CYS A C 1
ATOM 1698 O O . CYS A 1 229 ? -22.307 -9.662 4.809 1.00 91.31 229 CYS A O 1
ATOM 1700 N N . THR A 1 230 ? -22.768 -11.792 4.304 1.00 88.19 230 THR A N 1
ATOM 1701 C CA . THR A 1 230 ? -21.633 -12.350 5.045 1.00 88.19 230 THR A CA 1
ATOM 1702 C C . THR A 1 230 ? -20.709 -13.126 4.118 1.00 88.19 230 THR A C 1
ATOM 1704 O O . THR A 1 230 ? -21.175 -13.975 3.356 1.00 88.19 230 THR A O 1
ATOM 1707 N N . LEU A 1 231 ? -19.404 -12.887 4.220 1.00 87.06 231 LEU A N 1
ATOM 1708 C CA . LEU A 1 231 ? -18.359 -13.646 3.531 1.00 87.06 231 LEU A CA 1
ATOM 1709 C C . LEU A 1 231 ? -17.245 -13.954 4.537 1.00 87.06 231 LEU A C 1
ATOM 1711 O O . LEU A 1 231 ? -16.751 -13.045 5.193 1.00 87.06 231 LEU A O 1
ATOM 1715 N N . ASN A 1 232 ? -16.878 -15.231 4.699 1.00 84.00 232 ASN A N 1
ATOM 1716 C CA . ASN A 1 232 ? -15.856 -15.684 5.660 1.00 84.00 232 ASN A CA 1
ATOM 1717 C C . ASN A 1 232 ? -16.054 -15.144 7.097 1.00 84.00 232 ASN A C 1
ATOM 1719 O O . ASN A 1 232 ? -15.105 -14.696 7.734 1.00 84.00 232 ASN A O 1
ATOM 1723 N N . ASN A 1 233 ? -17.293 -15.178 7.607 1.00 80.44 233 ASN A N 1
ATOM 1724 C CA . ASN A 1 233 ? -17.707 -14.626 8.913 1.00 80.44 233 ASN A CA 1
ATOM 1725 C C . ASN A 1 233 ? -17.521 -13.108 9.083 1.00 80.44 233 ASN A C 1
ATOM 1727 O O . ASN A 1 233 ? -17.658 -12.589 10.191 1.00 80.44 233 ASN A O 1
ATOM 1731 N N . GLN A 1 234 ? -17.251 -12.386 8.001 1.00 85.56 234 GLN A N 1
ATOM 1732 C CA . GLN A 1 234 ? -17.232 -10.935 7.985 1.00 85.56 234 GLN A CA 1
ATOM 1733 C C . GLN A 1 234 ? -18.528 -10.410 7.370 1.00 85.56 234 GLN A C 1
ATOM 1735 O O . GLN A 1 234 ? -19.004 -10.924 6.357 1.00 85.56 234 GLN A O 1
ATOM 1740 N N . TYR A 1 235 ? -19.110 -9.403 8.015 1.00 87.69 235 TYR A N 1
ATOM 1741 C CA . TYR A 1 235 ? -20.310 -8.721 7.546 1.00 87.69 235 TYR A CA 1
ATOM 1742 C C . TYR A 1 235 ? -19.939 -7.575 6.605 1.00 87.69 235 TYR A C 1
ATOM 1744 O O . TYR A 1 235 ? -19.018 -6.811 6.896 1.00 87.69 235 TYR A O 1
ATOM 1752 N N . TYR A 1 236 ? -20.685 -7.454 5.513 1.00 88.56 236 TYR A N 1
ATOM 1753 C CA . TYR A 1 236 ? -20.552 -6.407 4.511 1.00 88.56 236 TYR A CA 1
ATOM 1754 C C . TYR A 1 236 ? -21.905 -5.737 4.319 1.00 88.56 236 TYR A C 1
ATOM 1756 O O . TYR A 1 236 ? -22.916 -6.415 4.125 1.00 88.56 236 TYR A O 1
ATOM 1764 N N . GLU A 1 237 ? -21.924 -4.409 4.380 1.00 89.06 237 GLU A N 1
ATOM 1765 C CA . GLU A 1 237 ? -23.124 -3.638 4.072 1.00 89.06 237 GLU A CA 1
ATOM 1766 C C . GLU A 1 237 ? -23.469 -3.741 2.585 1.00 89.06 237 GLU A C 1
ATOM 1768 O O . GLU A 1 237 ? -22.621 -4.057 1.748 1.00 89.06 237 GLU A O 1
ATOM 1773 N N . VAL A 1 238 ? -24.737 -3.493 2.259 1.00 89.38 238 VAL A N 1
ATOM 1774 C CA . VAL A 1 238 ? -25.188 -3.506 0.868 1.00 89.38 238 VAL A CA 1
ATOM 1775 C C . VAL A 1 238 ? -24.536 -2.348 0.120 1.00 89.38 238 VAL A C 1
ATOM 1777 O O . VAL A 1 238 ? -24.803 -1.183 0.413 1.00 89.38 238 VAL A O 1
ATOM 1780 N N . SER A 1 239 ? -23.697 -2.665 -0.859 1.00 87.69 239 SER A N 1
ATOM 1781 C CA . SER A 1 239 ? -22.976 -1.691 -1.670 1.00 87.69 239 SER A CA 1
ATOM 1782 C C . SER A 1 239 ? -22.626 -2.271 -3.046 1.00 87.69 239 SER A C 1
ATOM 1784 O O . SER A 1 239 ? -22.747 -3.468 -3.310 1.00 87.69 239 SER A O 1
ATOM 1786 N N . ASN A 1 240 ? -22.178 -1.403 -3.953 1.00 85.75 240 ASN A N 1
ATOM 1787 C CA . ASN A 1 240 ? -21.602 -1.823 -5.234 1.00 85.75 240 ASN A CA 1
ATOM 1788 C C . ASN A 1 240 ? -20.074 -1.974 -5.160 1.00 85.75 240 ASN A C 1
ATOM 1790 O O . ASN A 1 240 ? -19.421 -2.022 -6.202 1.00 85.75 240 ASN A O 1
ATOM 1794 N N . GLU A 1 241 ? -19.501 -2.005 -3.955 1.00 87.88 241 GLU A N 1
ATOM 1795 C CA . GLU A 1 241 ? -18.059 -2.142 -3.778 1.00 87.88 241 GLU A CA 1
ATOM 1796 C C . GLU A 1 241 ? -17.596 -3.539 -4.192 1.00 87.88 241 GLU A C 1
ATOM 1798 O O . GLU A 1 241 ? -18.231 -4.551 -3.884 1.00 87.88 241 GLU A O 1
ATOM 1803 N N . GLU A 1 242 ? -16.483 -3.577 -4.922 1.00 90.88 242 GLU A N 1
ATOM 1804 C CA . GLU A 1 242 ? -15.829 -4.819 -5.307 1.00 90.88 242 GLU A CA 1
ATOM 1805 C C . GLU A 1 242 ? -14.944 -5.308 -4.164 1.00 90.88 242 GLU A C 1
ATOM 1807 O O . GLU A 1 242 ? -14.070 -4.589 -3.680 1.00 90.88 242 GLU A O 1
ATOM 1812 N N . ILE A 1 243 ? -15.150 -6.559 -3.762 1.00 91.31 243 ILE A N 1
ATOM 1813 C CA . ILE A 1 243 ? -14.357 -7.214 -2.727 1.00 91.31 243 ILE A CA 1
ATOM 1814 C C . ILE A 1 243 ? -13.532 -8.309 -3.394 1.00 91.31 243 ILE A C 1
ATOM 1816 O O . ILE A 1 243 ? -14.069 -9.336 -3.821 1.00 91.31 243 ILE A O 1
ATOM 1820 N N . LEU A 1 244 ? -12.219 -8.102 -3.479 1.00 92.00 244 LEU A N 1
ATOM 1821 C CA . LEU A 1 244 ? -11.290 -9.124 -3.952 1.00 92.00 244 LEU A CA 1
ATOM 1822 C C . LEU A 1 244 ? -10.950 -10.097 -2.821 1.00 92.00 244 LEU A C 1
ATOM 1824 O O . LEU A 1 244 ? -10.623 -9.695 -1.706 1.00 92.00 244 LEU A O 1
ATOM 1828 N N . THR A 1 245 ? -11.022 -11.393 -3.113 1.00 88.44 245 THR A N 1
ATOM 1829 C CA . THR A 1 245 ? -10.726 -12.478 -2.165 1.00 88.44 245 THR A CA 1
ATOM 1830 C C . THR A 1 245 ? -9.874 -13.563 -2.814 1.00 88.44 245 THR A C 1
ATOM 1832 O O . THR A 1 245 ? -9.592 -13.504 -4.013 1.00 88.44 245 THR A O 1
ATOM 1835 N N . ASP A 1 246 ? -9.417 -14.528 -2.008 1.00 86.19 246 ASP A N 1
ATOM 1836 C CA . ASP A 1 246 ? -8.632 -15.683 -2.457 1.00 86.19 246 ASP A CA 1
ATOM 1837 C C . ASP A 1 246 ? -7.418 -15.268 -3.315 1.00 86.19 246 ASP A C 1
ATOM 1839 O O . ASP A 1 246 ? -7.232 -15.746 -4.432 1.00 86.19 246 ASP A O 1
ATOM 1843 N N . SER A 1 247 ? -6.611 -14.316 -2.831 1.00 88.38 247 SER A N 1
ATOM 1844 C CA . SER A 1 247 ? -5.488 -13.736 -3.592 1.00 88.38 247 SER A CA 1
ATOM 1845 C C . SER A 1 247 ? -5.915 -13.172 -4.954 1.00 88.38 247 SER A C 1
ATOM 1847 O O . SER A 1 247 ? -5.295 -13.439 -5.983 1.00 88.38 247 SER A O 1
ATOM 1849 N N . CYS A 1 248 ? -6.989 -12.377 -4.945 1.00 92.12 248 CYS A N 1
ATOM 1850 C CA . CYS A 1 248 ? -7.606 -11.756 -6.117 1.00 92.12 248 CYS A CA 1
ATOM 1851 C C . CYS A 1 248 ? -8.126 -12.755 -7.163 1.00 92.12 248 CYS A C 1
ATOM 1853 O O . CYS A 1 248 ? -8.441 -12.331 -8.275 1.00 92.12 248 CYS A O 1
ATOM 1855 N N . SER A 1 249 ? -8.238 -14.049 -6.836 1.00 93.25 249 SER A N 1
ATOM 1856 C CA . SER A 1 249 ? -8.828 -15.044 -7.744 1.00 93.25 249 SER A CA 1
ATOM 1857 C C . SER A 1 249 ? -10.355 -14.976 -7.788 1.00 93.25 249 SER A C 1
ATOM 1859 O O . SER A 1 249 ? -10.978 -15.495 -8.711 1.00 93.25 249 SER A O 1
ATOM 1861 N N . LYS A 1 250 ? -10.977 -14.277 -6.832 1.00 93.94 250 LYS A N 1
ATOM 1862 C CA . LYS A 1 250 ? -12.412 -13.994 -6.835 1.00 93.94 250 LYS A CA 1
ATOM 1863 C C . LYS A 1 250 ? -12.693 -12.524 -6.608 1.00 93.94 250 LYS A C 1
ATOM 1865 O O . LYS A 1 250 ? -12.046 -11.882 -5.782 1.00 93.94 250 LYS A O 1
ATOM 1870 N N . LYS A 1 251 ? -13.728 -12.033 -7.284 1.00 93.81 251 LYS A N 1
ATOM 1871 C CA . LYS A 1 251 ? -14.352 -10.733 -7.024 1.00 93.81 251 LYS A CA 1
ATOM 1872 C C . LYS A 1 251 ? -15.791 -10.934 -6.559 1.00 93.81 251 LYS A C 1
ATOM 1874 O O . LYS A 1 251 ? -16.548 -11.673 -7.193 1.00 93.81 251 LYS A O 1
ATOM 1879 N N . CYS A 1 252 ? -16.147 -10.298 -5.451 1.00 93.94 252 CYS A N 1
ATOM 1880 C CA . CYS A 1 252 ? -17.412 -10.474 -4.748 1.00 93.94 252 CYS A CA 1
ATOM 1881 C C . CYS A 1 252 ? -18.142 -9.140 -4.544 1.00 93.94 252 CYS A C 1
ATOM 1883 O O . CYS A 1 252 ? -17.498 -8.100 -4.426 1.00 93.94 252 CYS A O 1
ATOM 1885 N N . PHE A 1 253 ? -19.475 -9.178 -4.475 1.00 93.56 253 PHE A N 1
ATOM 1886 C CA . PHE A 1 253 ? -20.334 -8.008 -4.274 1.00 93.56 253 PHE A CA 1
ATOM 1887 C C . PHE A 1 253 ? -21.497 -8.325 -3.326 1.00 93.56 253 PHE A C 1
ATOM 1889 O O . PHE A 1 253 ? -22.144 -9.368 -3.455 1.00 93.56 253 PHE A O 1
ATOM 1896 N N . CYS A 1 254 ? -21.821 -7.386 -2.432 1.00 93.12 254 CYS A N 1
ATOM 1897 C CA . CYS A 1 254 ? -23.029 -7.442 -1.610 1.00 93.12 254 CYS A CA 1
ATOM 1898 C C . CYS A 1 254 ? -24.103 -6.498 -2.161 1.00 93.12 254 CYS A C 1
ATOM 1900 O O . CYS A 1 254 ? -24.263 -5.374 -1.697 1.00 93.12 254 CYS A O 1
ATOM 1902 N N . ARG A 1 255 ? -24.838 -6.937 -3.188 1.00 89.12 255 ARG A N 1
ATOM 1903 C CA . ARG A 1 255 ? -25.747 -6.050 -3.942 1.00 89.12 255 ARG A CA 1
ATOM 1904 C C . ARG A 1 255 ? -27.155 -5.953 -3.384 1.00 89.12 255 ARG A C 1
ATOM 1906 O O . ARG A 1 255 ? -27.854 -4.982 -3.666 1.00 89.12 255 ARG A O 1
ATOM 1913 N N . GLN A 1 256 ? -27.598 -6.969 -2.653 1.00 86.00 256 GLN A N 1
ATOM 1914 C CA . GLN A 1 256 ? -28.970 -7.062 -2.173 1.00 86.00 256 GLN A CA 1
ATOM 1915 C C . GLN A 1 256 ? -28.987 -7.410 -0.690 1.00 86.00 256 GLN A C 1
ATOM 1917 O O . GLN A 1 256 ? -28.229 -8.280 -0.255 1.00 86.00 256 GLN A O 1
ATOM 1922 N N . PRO A 1 257 ? -29.864 -6.770 0.096 1.00 85.38 257 PRO A N 1
ATOM 1923 C CA . PRO A 1 257 ? -29.974 -7.096 1.499 1.00 85.38 257 PRO A CA 1
ATOM 1924 C C . PRO A 1 257 ? -30.544 -8.505 1.680 1.00 85.38 257 PRO A C 1
ATOM 1926 O O . PRO A 1 257 ? -31.393 -8.952 0.908 1.00 85.38 257 PRO A O 1
ATOM 1929 N N . SER A 1 258 ? -30.092 -9.200 2.721 1.00 80.06 258 SER A N 1
ATOM 1930 C CA . SER A 1 258 ? -30.504 -10.561 3.088 1.00 80.06 258 SER A CA 1
ATOM 1931 C C . SER A 1 258 ? -30.260 -11.611 1.996 1.00 80.06 258 SER A C 1
ATOM 1933 O O . SER A 1 258 ? -30.888 -12.669 2.012 1.00 80.06 258 SER A O 1
ATOM 1935 N N . HIS A 1 259 ? -29.353 -11.337 1.055 1.00 82.25 259 HIS A N 1
ATOM 1936 C CA . HIS A 1 259 ? -28.925 -12.279 0.024 1.00 82.25 259 HIS A CA 1
ATOM 1937 C C . HIS A 1 259 ? -27.477 -12.732 0.272 1.00 82.25 259 HIS A C 1
ATOM 1939 O O . HIS A 1 259 ? -26.690 -11.994 0.871 1.00 82.25 259 HIS A O 1
ATOM 1945 N N . PRO A 1 260 ? -27.098 -13.948 -0.167 1.00 85.81 260 PRO A N 1
ATOM 1946 C CA . PRO A 1 260 ? -25.706 -14.377 -0.139 1.00 85.81 260 PRO A CA 1
ATOM 1947 C C . PRO A 1 260 ? -24.810 -13.440 -0.953 1.00 85.81 260 PRO A C 1
ATOM 1949 O O . PRO A 1 260 ? -25.246 -12.853 -1.942 1.00 85.81 260 PRO A O 1
ATOM 1952 N N . MET A 1 261 ? -23.539 -13.355 -0.563 1.00 90.88 261 MET A N 1
ATOM 1953 C CA . MET A 1 261 ? -22.517 -12.644 -1.331 1.00 90.88 261 MET A CA 1
ATOM 1954 C C . MET A 1 261 ? -22.430 -13.205 -2.763 1.00 90.88 261 MET A C 1
ATOM 1956 O O . MET A 1 261 ? -22.304 -14.417 -2.950 1.00 90.88 261 MET A O 1
ATOM 1960 N N . GLU A 1 262 ? -22.456 -12.332 -3.771 1.00 93.06 262 GLU A N 1
ATOM 1961 C CA . GLU A 1 262 ? -22.316 -12.716 -5.180 1.00 93.06 262 GLU A CA 1
ATOM 1962 C C . GLU A 1 262 ? -20.837 -12.70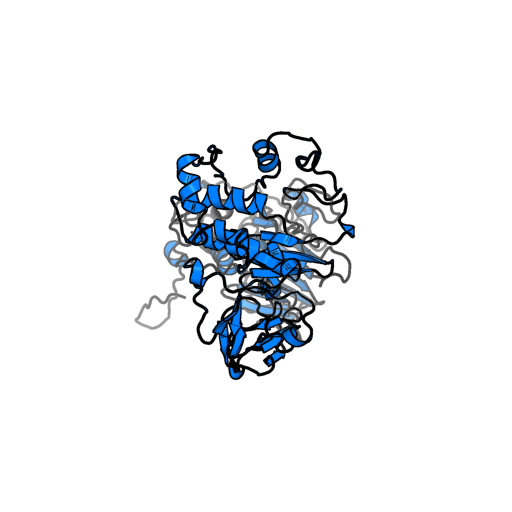3 -5.574 1.00 93.06 262 GLU A C 1
ATOM 1964 O O . GLU A 1 262 ? -20.240 -11.633 -5.639 1.00 93.06 262 GLU A O 1
ATOM 1969 N N . CYS A 1 263 ? -20.241 -13.864 -5.861 1.00 93.56 263 CYS A N 1
ATOM 1970 C CA . CYS A 1 263 ? -18.827 -13.979 -6.235 1.00 93.56 263 CYS A CA 1
ATOM 1971 C C . CYS A 1 263 ? -18.643 -14.580 -7.633 1.00 93.56 263 CYS A C 1
ATOM 1973 O O . CYS A 1 263 ? -19.383 -15.472 -8.045 1.00 93.56 263 CYS A O 1
ATOM 1975 N N . GLN A 1 264 ? -17.612 -14.123 -8.339 1.00 94.44 264 GLN A N 1
ATOM 1976 C CA . GLN A 1 264 ? -17.209 -14.621 -9.655 1.00 94.44 264 GLN A CA 1
ATOM 1977 C C . GLN A 1 264 ? -15.680 -14.714 -9.749 1.00 94.44 264 GLN A C 1
ATOM 1979 O O . GLN A 1 264 ? -14.967 -13.981 -9.059 1.00 94.44 264 GLN A O 1
ATOM 1984 N N . GLU A 1 265 ? -15.188 -15.600 -10.616 1.00 95.69 265 GLU A N 1
ATOM 1985 C CA . GLU A 1 265 ? -13.755 -15.760 -10.886 1.00 95.69 265 GLU A CA 1
ATOM 1986 C C . GLU A 1 265 ? -13.134 -14.457 -11.413 1.00 95.69 265 GLU A C 1
ATOM 1988 O O . GLU A 1 265 ? -13.767 -13.666 -12.127 1.00 95.69 265 GLU A O 1
ATOM 1993 N N . HIS A 1 266 ? -11.880 -14.229 -11.041 1.00 93.81 266 HIS A N 1
ATOM 1994 C CA . HIS A 1 266 ? -11.123 -13.027 -11.346 1.00 93.81 266 HIS A CA 1
ATOM 1995 C C . HIS A 1 266 ? -9.631 -13.345 -11.490 1.00 93.81 266 HIS A C 1
ATOM 1997 O O . HIS A 1 266 ? -9.115 -14.287 -10.901 1.00 93.81 266 HIS A O 1
ATOM 2003 N N . ALA A 1 267 ? -8.926 -12.544 -12.282 1.00 89.44 267 ALA A N 1
ATOM 2004 C CA . ALA A 1 267 ? -7.475 -12.560 -12.356 1.00 89.44 267 ALA A CA 1
ATOM 2005 C C . ALA A 1 267 ? -6.987 -11.128 -12.572 1.00 89.44 267 ALA A C 1
ATOM 2007 O O . ALA A 1 267 ? -7.609 -10.368 -13.318 1.00 89.44 267 ALA A O 1
ATOM 2008 N N . CYS A 1 268 ? -5.872 -10.772 -11.933 1.00 88.44 268 CYS A N 1
ATOM 2009 C CA . CYS A 1 268 ? -5.199 -9.506 -12.202 1.00 88.44 268 CYS A CA 1
ATOM 2010 C C . CYS A 1 268 ? -4.754 -9.426 -13.669 1.00 88.44 268 CYS A C 1
ATOM 2012 O O . CYS A 1 268 ? -4.573 -10.450 -14.338 1.00 88.44 268 CYS A O 1
ATOM 2014 N N . ARG A 1 269 ? -4.573 -8.207 -14.184 1.00 81.88 269 ARG A N 1
ATOM 2015 C CA . ARG A 1 269 ? -4.060 -8.017 -15.547 1.00 81.88 269 ARG A CA 1
ATOM 2016 C C . ARG A 1 269 ? -2.625 -8.540 -15.659 1.00 81.88 269 ARG A C 1
ATOM 2018 O O . ARG A 1 269 ? -1.932 -8.700 -14.663 1.00 81.88 269 ARG A O 1
ATOM 2025 N N . ALA A 1 270 ? -2.153 -8.751 -16.888 1.00 70.25 270 ALA A N 1
ATOM 2026 C CA . ALA A 1 270 ? -0.845 -9.359 -17.167 1.00 70.25 270 ALA A CA 1
ATOM 2027 C C . ALA A 1 270 ? 0.371 -8.646 -16.529 1.00 70.25 270 ALA A C 1
ATOM 2029 O O . ALA A 1 270 ? 1.424 -9.256 -16.412 1.00 70.25 270 ALA A O 1
ATOM 2030 N N . GLN A 1 271 ? 0.238 -7.377 -16.127 1.00 72.25 271 GLN A N 1
ATOM 2031 C CA . GLN A 1 271 ? 1.283 -6.580 -15.462 1.00 72.25 271 GLN A CA 1
ATOM 2032 C C . GLN A 1 271 ? 0.871 -6.139 -14.053 1.00 72.25 271 GLN A C 1
ATOM 2034 O O . GLN A 1 271 ? 1.372 -5.148 -13.524 1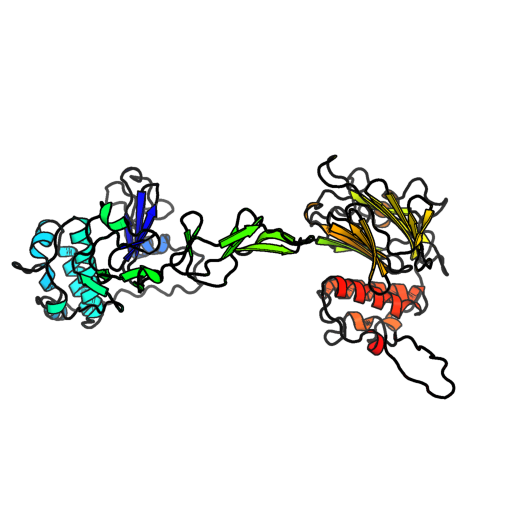.00 72.25 271 GLN A O 1
ATOM 2039 N N . GLU A 1 272 ? -0.085 -6.839 -13.453 1.00 83.25 272 GLU A N 1
ATOM 2040 C CA . GLU A 1 272 ? -0.537 -6.601 -12.093 1.00 83.25 272 GLU A CA 1
ATOM 2041 C C . GLU A 1 272 ? -0.298 -7.854 -11.256 1.00 83.25 272 GLU A C 1
ATOM 2043 O O . GLU A 1 272 ? -0.577 -8.977 -11.674 1.00 83.25 272 GLU A O 1
ATOM 2048 N N . THR A 1 273 ? 0.180 -7.658 -10.034 1.00 84.31 273 THR A N 1
ATOM 2049 C CA . THR A 1 273 ? 0.285 -8.719 -9.038 1.00 84.31 273 THR A CA 1
ATOM 2050 C C . THR A 1 273 ? -0.716 -8.473 -7.923 1.00 84.31 273 THR A C 1
ATOM 2052 O O . THR A 1 273 ? -0.895 -7.343 -7.461 1.00 84.31 273 THR A O 1
ATOM 2055 N N . CYS A 1 274 ? -1.386 -9.544 -7.493 1.00 88.75 274 CYS A N 1
ATOM 2056 C CA . CYS A 1 274 ? -2.255 -9.472 -6.331 1.00 88.75 274 CYS A CA 1
ATOM 2057 C C . CYS A 1 274 ? -1.399 -9.340 -5.072 1.00 88.75 274 CYS A C 1
ATOM 2059 O O . CYS A 1 274 ? -0.654 -10.260 -4.724 1.00 88.75 274 CYS A O 1
ATOM 2061 N N . ARG A 1 275 ? -1.491 -8.197 -4.397 1.00 87.06 275 ARG A N 1
ATOM 2062 C CA . ARG A 1 275 ? -0.760 -7.931 -3.155 1.00 87.06 275 ARG A CA 1
ATOM 2063 C C . ARG A 1 275 ? -1.534 -6.970 -2.264 1.00 87.06 275 ARG A C 1
ATOM 2065 O O . ARG A 1 275 ? -2.521 -6.383 -2.689 1.00 87.06 275 ARG A O 1
ATOM 2072 N N . VAL A 1 276 ? -1.090 -6.839 -1.019 1.00 87.00 276 VAL A N 1
ATOM 2073 C CA . VAL A 1 276 ? -1.641 -5.862 -0.079 1.00 87.00 276 VAL A CA 1
ATOM 2074 C C . VAL A 1 276 ? -0.799 -4.591 -0.153 1.00 87.00 276 VAL A C 1
ATOM 2076 O O . VAL A 1 276 ? 0.397 -4.643 0.130 1.00 87.00 276 VAL A O 1
ATOM 2079 N N . VAL A 1 277 ? -1.413 -3.469 -0.525 1.00 80.94 277 VAL A N 1
ATOM 2080 C CA . VAL A 1 277 ? -0.803 -2.129 -0.484 1.00 80.94 277 VAL A CA 1
ATOM 2081 C C . VAL A 1 277 ? -1.627 -1.285 0.482 1.00 80.94 277 VAL A C 1
ATOM 2083 O O . VAL A 1 277 ? -2.851 -1.256 0.385 1.00 80.94 277 VAL A O 1
ATOM 2086 N N . ASP A 1 278 ? -0.971 -0.674 1.471 1.00 82.25 278 ASP A N 1
ATOM 2087 C CA . ASP A 1 278 ? -1.614 0.135 2.521 1.00 82.25 278 ASP A CA 1
ATOM 2088 C C . ASP A 1 278 ? -2.780 -0.571 3.245 1.00 82.25 278 ASP A C 1
ATOM 2090 O O . ASP A 1 278 ? -3.787 0.030 3.610 1.00 82.25 278 ASP A O 1
ATOM 2094 N N . GLY A 1 279 ? -2.646 -1.885 3.459 1.00 81.75 279 GLY A N 1
ATOM 2095 C CA . GLY A 1 279 ? -3.651 -2.707 4.143 1.00 81.75 279 GLY A CA 1
ATOM 2096 C C . GLY A 1 279 ? -4.823 -3.163 3.268 1.00 81.75 279 GLY A C 1
ATOM 2097 O O . GLY A 1 279 ? -5.663 -3.923 3.747 1.00 81.75 279 GLY A O 1
ATOM 2098 N N . VAL A 1 280 ? -4.865 -2.774 1.991 1.00 83.69 280 VAL A N 1
ATOM 2099 C CA . VAL A 1 280 ? -5.912 -3.169 1.039 1.00 83.69 280 VAL A CA 1
ATOM 2100 C C . VAL A 1 280 ? -5.367 -4.218 0.072 1.00 83.69 280 VAL A C 1
ATOM 2102 O O . VAL A 1 280 ? -4.340 -4.008 -0.569 1.00 83.69 280 VAL A O 1
ATOM 2105 N N . LEU A 1 281 ? -6.045 -5.366 -0.028 1.00 88.25 281 LEU A N 1
ATOM 2106 C CA . LEU A 1 281 ? -5.744 -6.390 -1.031 1.00 88.25 281 LEU A CA 1
ATOM 2107 C C . LEU A 1 281 ? -6.239 -5.924 -2.405 1.00 88.25 281 LEU A C 1
ATOM 2109 O O . LEU A 1 281 ? -7.428 -5.649 -2.564 1.00 88.25 281 LEU A O 1
ATOM 2113 N N . GLY A 1 282 ? -5.356 -5.890 -3.400 1.00 90.56 282 GLY A N 1
ATOM 2114 C CA . GLY A 1 282 ? -5.711 -5.463 -4.747 1.00 90.56 282 GLY A CA 1
ATOM 2115 C C . GLY A 1 282 ? -4.776 -5.988 -5.829 1.00 90.56 282 GLY A C 1
ATOM 2116 O O . GLY A 1 282 ? -3.710 -6.544 -5.558 1.00 90.56 282 GLY A O 1
ATOM 2117 N N . CYS A 1 283 ? -5.189 -5.803 -7.082 1.00 89.06 283 CYS A N 1
ATOM 2118 C CA . CYS A 1 283 ? -4.311 -5.959 -8.234 1.00 89.06 283 CYS A CA 1
ATOM 2119 C C . CYS A 1 283 ? -3.524 -4.665 -8.420 1.00 89.06 283 CYS A C 1
ATOM 2121 O O . CYS A 1 283 ? -4.090 -3.622 -8.740 1.00 89.06 283 CYS A O 1
ATOM 2123 N N . HIS A 1 284 ? -2.217 -4.731 -8.189 1.00 86.38 284 HIS A N 1
ATOM 2124 C CA . HIS A 1 284 ? -1.338 -3.570 -8.257 1.00 86.38 284 HIS A CA 1
ATOM 2125 C C . HIS A 1 284 ? -0.284 -3.779 -9.330 1.00 86.38 284 HIS A C 1
ATOM 2127 O O . HIS A 1 284 ? 0.228 -4.890 -9.475 1.00 86.38 284 HIS A O 1
ATOM 2133 N N . ALA A 1 285 ? 0.074 -2.708 -10.041 1.00 80.50 285 ALA A N 1
ATOM 2134 C CA . ALA A 1 285 ? 1.112 -2.750 -11.063 1.00 80.50 285 ALA A CA 1
ATOM 2135 C C . ALA A 1 285 ? 2.386 -3.423 -10.526 1.00 80.50 285 ALA A C 1
ATOM 2137 O O . ALA A 1 285 ? 2.840 -3.158 -9.403 1.00 80.50 285 ALA A O 1
ATOM 2138 N N . GLU A 1 286 ? 2.933 -4.348 -11.304 1.00 78.44 286 GLU A N 1
ATOM 2139 C CA . GLU A 1 286 ? 4.190 -5.007 -10.990 1.00 78.44 286 GLU A CA 1
ATOM 2140 C C . GLU A 1 286 ? 5.315 -3.968 -10.970 1.00 78.44 286 GLU A C 1
ATOM 2142 O O . GLU A 1 286 ? 5.446 -3.149 -11.879 1.00 78.44 286 GLU A O 1
ATOM 2147 N N . GLU A 1 287 ? 6.112 -3.962 -9.902 1.00 83.88 287 GLU A N 1
ATOM 2148 C CA . GLU A 1 287 ? 7.287 -3.098 -9.851 1.00 83.88 287 GLU A CA 1
ATOM 2149 C C . GLU A 1 287 ? 8.318 -3.603 -10.858 1.00 83.88 287 GLU A C 1
ATOM 2151 O O . GLU A 1 287 ? 8.624 -4.797 -10.894 1.00 83.88 287 GLU A O 1
ATOM 2156 N N . VAL A 1 288 ? 8.874 -2.696 -11.659 1.00 87.88 288 VAL A N 1
ATOM 2157 C CA . VAL A 1 288 ? 9.873 -3.020 -12.682 1.00 87.88 288 VAL A CA 1
ATOM 2158 C C . VAL A 1 288 ? 11.157 -2.227 -12.459 1.00 87.88 288 VAL A C 1
ATOM 2160 O O . VAL A 1 288 ? 11.127 -1.050 -12.101 1.00 87.88 288 VAL A O 1
ATOM 2163 N N . GLY A 1 289 ? 12.296 -2.876 -12.682 1.00 90.56 289 GLY A N 1
ATOM 2164 C CA . GLY A 1 289 ? 13.589 -2.214 -12.835 1.00 90.56 289 GLY A CA 1
ATOM 2165 C C . GLY A 1 289 ? 13.775 -1.789 -14.280 1.00 90.56 289 GLY A C 1
ATOM 2166 O O . GLY A 1 289 ? 13.375 -2.525 -15.181 1.00 90.56 289 GLY A O 1
ATOM 2167 N N . ASN A 1 290 ? 14.397 -0.632 -14.507 1.00 91.06 290 ASN A N 1
ATOM 2168 C CA . ASN A 1 290 ? 14.688 -0.144 -15.852 1.00 91.06 290 ASN A CA 1
ATOM 2169 C C . ASN A 1 290 ? 16.184 0.114 -16.038 1.00 91.06 290 ASN A C 1
ATOM 2171 O O . ASN A 1 290 ? 16.813 0.707 -15.168 1.00 91.06 290 ASN A O 1
ATOM 2175 N N . SER A 1 291 ? 16.720 -0.276 -17.188 1.00 94.12 291 SER A N 1
ATOM 2176 C CA . SER A 1 291 ? 18.076 0.042 -17.635 1.00 94.12 291 SER A CA 1
ATOM 2177 C C . SER A 1 291 ? 18.019 0.589 -19.059 1.00 94.12 291 SER A C 1
ATOM 2179 O O . SER A 1 291 ? 17.114 0.253 -19.829 1.00 94.12 291 SER A O 1
ATOM 2181 N N . TRP A 1 292 ? 18.962 1.461 -19.402 1.00 90.00 292 TRP A N 1
ATOM 2182 C CA . TRP A 1 292 ? 18.952 2.196 -20.664 1.00 90.00 292 TRP A CA 1
ATOM 2183 C C . TRP A 1 292 ? 20.374 2.327 -21.209 1.00 90.00 292 TRP A C 1
ATOM 2185 O O . TRP A 1 292 ? 21.321 2.479 -20.436 1.00 90.00 292 TRP A O 1
ATOM 2195 N N . VAL A 1 293 ? 20.500 2.305 -22.532 1.00 91.06 293 VAL A N 1
ATOM 2196 C CA . VAL A 1 293 ? 21.721 2.636 -23.274 1.00 91.06 293 VAL A CA 1
ATOM 2197 C C . VAL A 1 293 ? 21.345 3.669 -24.323 1.00 91.06 293 VAL A C 1
ATOM 2199 O O . VAL A 1 293 ? 20.400 3.428 -25.072 1.00 91.06 293 VAL A O 1
ATOM 2202 N N . PHE A 1 294 ? 22.027 4.810 -24.381 1.00 85.06 294 PHE A N 1
ATOM 2203 C CA . PHE A 1 294 ? 21.697 5.859 -25.347 1.00 85.06 294 PHE A CA 1
ATOM 2204 C C . PHE A 1 294 ? 22.911 6.676 -25.804 1.00 85.06 294 PHE A C 1
ATOM 2206 O O . PHE A 1 294 ? 23.905 6.729 -25.090 1.00 85.06 294 PHE A O 1
ATOM 2213 N N . GLY A 1 295 ? 22.810 7.343 -26.959 1.00 79.06 295 GLY A N 1
ATOM 2214 C CA . GLY A 1 295 ? 23.852 8.261 -27.455 1.00 79.06 295 GLY A CA 1
ATOM 2215 C C . GLY A 1 295 ? 25.109 7.547 -27.966 1.00 79.06 295 GLY A C 1
ATOM 2216 O O . GLY A 1 295 ? 25.005 6.430 -28.486 1.00 79.06 295 GLY A O 1
ATOM 2217 N N . ASP A 1 296 ? 26.269 8.195 -27.840 1.00 70.19 296 ASP A N 1
ATOM 2218 C CA . ASP A 1 296 ? 27.589 7.555 -27.850 1.00 70.19 296 ASP A CA 1
ATOM 2219 C C . ASP A 1 296 ? 27.824 6.834 -26.512 1.00 70.19 296 ASP A C 1
ATOM 2221 O O . ASP A 1 296 ? 27.903 7.451 -25.456 1.00 70.19 296 ASP A O 1
ATOM 2225 N N . PRO A 1 297 ? 27.725 5.499 -26.514 1.00 79.94 297 PRO A N 1
ATOM 2226 C CA . PRO A 1 297 ? 26.913 4.729 -25.587 1.00 79.94 297 PRO A CA 1
ATOM 2227 C C . PRO A 1 297 ? 27.124 5.079 -24.110 1.00 79.94 297 PRO A C 1
ATOM 2229 O O . PRO A 1 297 ? 28.071 4.640 -23.445 1.00 79.94 297 PRO A O 1
ATOM 2232 N N . HIS A 1 298 ? 26.121 5.777 -23.587 1.00 88.00 298 HIS A N 1
ATOM 2233 C CA . HIS A 1 298 ? 25.894 6.032 -22.177 1.00 88.00 298 HIS A CA 1
ATOM 2234 C C . HIS A 1 298 ? 24.987 4.950 -21.600 1.00 88.00 298 HIS A C 1
ATOM 2236 O O . HIS A 1 298 ? 23.832 4.806 -22.008 1.00 88.00 298 HIS A O 1
ATOM 2242 N N . TYR A 1 299 ? 25.493 4.200 -20.630 1.00 91.75 299 TYR A N 1
ATOM 2243 C CA . TYR A 1 299 ? 24.770 3.137 -19.945 1.00 91.75 299 TYR A CA 1
ATOM 2244 C C . TYR A 1 299 ? 24.249 3.641 -18.608 1.00 91.75 299 TYR A C 1
ATOM 2246 O O . TYR A 1 299 ? 24.935 4.366 -17.890 1.00 91.75 299 TYR A O 1
ATOM 2254 N N . VAL A 1 300 ? 23.053 3.196 -18.244 1.00 91.75 300 VAL A N 1
ATOM 2255 C CA . VAL A 1 300 ? 22.493 3.363 -16.905 1.00 91.75 300 VAL A CA 1
ATOM 2256 C C . VAL A 1 300 ? 21.990 2.005 -16.427 1.00 91.75 300 VAL A C 1
ATOM 2258 O O . VAL A 1 300 ? 21.131 1.388 -17.069 1.00 91.75 300 VAL A O 1
ATOM 2261 N N . THR A 1 301 ? 22.547 1.523 -15.318 1.00 95.44 301 THR A N 1
ATOM 2262 C CA . THR A 1 301 ? 22.191 0.231 -14.710 1.00 95.44 301 THR A CA 1
ATOM 2263 C C . THR A 1 301 ? 20.791 0.256 -14.105 1.00 95.44 301 THR A C 1
ATOM 2265 O O . THR A 1 301 ? 20.181 1.315 -13.942 1.00 95.44 301 THR A O 1
ATOM 2268 N N . PHE A 1 302 ? 20.281 -0.918 -13.730 1.00 95.31 302 PHE A N 1
ATOM 2269 C CA . PHE A 1 302 ? 18.990 -1.033 -13.053 1.00 95.31 302 PHE A CA 1
ATOM 2270 C C . PHE A 1 302 ? 18.912 -0.289 -11.711 1.00 95.31 302 PHE A C 1
ATOM 2272 O O . PHE A 1 302 ? 17.824 0.143 -11.329 1.00 95.31 302 PHE A O 1
ATOM 2279 N N . ASP A 1 303 ? 20.046 -0.122 -11.024 1.00 94.19 303 ASP A N 1
ATOM 2280 C CA . ASP A 1 303 ? 20.133 0.578 -9.737 1.00 94.19 303 ASP A CA 1
ATOM 2281 C C . ASP A 1 303 ? 20.541 2.058 -9.894 1.00 94.19 303 ASP A C 1
ATOM 2283 O O . ASP A 1 303 ? 20.600 2.801 -8.911 1.00 94.19 303 ASP A O 1
ATOM 2287 N N . GLY A 1 304 ? 20.755 2.517 -11.135 1.00 89.88 304 GLY A N 1
ATOM 2288 C CA . GLY A 1 304 ? 20.946 3.926 -11.484 1.00 89.88 304 GLY A CA 1
ATOM 2289 C C . GLY A 1 304 ? 22.399 4.385 -11.633 1.00 89.88 304 GLY A C 1
ATOM 2290 O O . GLY A 1 304 ? 22.642 5.589 -11.675 1.00 89.88 304 GLY A O 1
ATOM 2291 N N . VAL A 1 305 ? 23.370 3.472 -11.723 1.00 91.38 305 VAL A N 1
ATOM 2292 C CA . VAL A 1 305 ? 24.768 3.827 -12.016 1.00 91.38 305 VAL A CA 1
ATOM 2293 C C . VAL A 1 305 ? 24.900 4.210 -13.485 1.00 91.38 305 VAL A C 1
ATOM 2295 O O . VAL A 1 305 ? 24.633 3.389 -14.360 1.00 91.38 305 VAL A O 1
ATOM 2298 N N . ALA A 1 306 ? 25.342 5.441 -13.751 1.00 90.19 306 ALA A N 1
ATOM 2299 C CA . ALA A 1 306 ? 25.638 5.928 -15.095 1.00 90.19 306 ALA A CA 1
ATOM 2300 C C . ALA A 1 306 ? 27.127 5.753 -15.443 1.00 90.19 306 ALA A C 1
ATOM 2302 O O . ALA A 1 306 ? 27.993 6.060 -14.619 1.00 90.19 306 ALA A O 1
ATOM 2303 N N . PHE A 1 307 ? 27.433 5.280 -16.654 1.00 90.44 307 PHE A N 1
ATOM 2304 C CA . PHE A 1 307 ? 28.805 5.181 -17.159 1.00 90.44 307 PHE A CA 1
ATOM 2305 C C . PHE A 1 307 ? 28.884 5.195 -18.689 1.00 90.44 307 PHE A C 1
ATOM 2307 O O . PHE A 1 307 ? 27.949 4.787 -19.372 1.00 90.44 307 PHE A O 1
ATOM 2314 N N . ASP A 1 308 ? 30.044 5.595 -19.209 1.00 87.69 308 ASP A N 1
ATOM 2315 C CA . ASP A 1 308 ? 30.300 5.731 -20.647 1.00 87.69 308 ASP A CA 1
ATOM 2316 C C . ASP A 1 308 ? 31.267 4.638 -21.111 1.00 87.69 308 ASP A C 1
ATOM 2318 O O . ASP A 1 308 ? 32.260 4.348 -20.424 1.00 87.69 308 ASP A O 1
ATOM 2322 N N . TYR A 1 309 ? 31.005 4.023 -22.269 1.00 87.44 309 TYR A N 1
ATOM 2323 C CA . TYR A 1 309 ? 31.920 3.021 -22.816 1.00 87.44 309 TYR A CA 1
ATOM 2324 C C . TYR A 1 309 ? 31.811 2.819 -24.339 1.00 87.44 309 TYR A C 1
ATOM 2326 O O . TYR A 1 309 ? 30.922 2.131 -24.834 1.00 87.44 309 TYR A O 1
ATOM 2334 N N . GLU A 1 310 ? 32.832 3.293 -25.056 1.00 83.50 310 GLU A N 1
ATOM 2335 C CA . GLU A 1 310 ? 32.913 3.358 -26.528 1.00 83.50 310 GLU A CA 1
ATOM 2336 C C . GLU A 1 310 ? 33.389 2.076 -27.242 1.00 83.50 310 GLU A C 1
ATOM 2338 O O . GLU A 1 310 ? 34.025 2.120 -28.299 1.00 83.50 310 GLU A O 1
ATOM 2343 N N . GLY A 1 311 ? 33.190 0.905 -26.640 1.00 85.50 311 GLY A N 1
ATOM 2344 C CA . GLY A 1 311 ? 33.583 -0.354 -27.273 1.00 85.50 311 GLY A CA 1
ATOM 2345 C C . GLY A 1 311 ? 32.628 -0.752 -28.400 1.00 85.50 311 GLY A C 1
ATOM 2346 O O . GLY A 1 311 ? 31.414 -0.706 -28.223 1.00 85.50 311 GLY A O 1
ATOM 2347 N N . THR A 1 312 ? 33.168 -1.220 -29.529 1.00 88.06 312 THR A N 1
ATOM 2348 C CA . THR A 1 312 ? 32.416 -1.671 -30.721 1.00 88.06 312 THR A CA 1
ATOM 2349 C C . THR A 1 312 ? 32.258 -3.190 -30.811 1.00 88.06 312 THR A C 1
ATOM 2351 O O . THR A 1 312 ? 31.936 -3.753 -31.858 1.00 88.06 312 THR A O 1
ATOM 2354 N N . CYS A 1 313 ? 32.531 -3.904 -29.719 1.00 90.75 313 CYS A N 1
ATOM 2355 C CA . CYS A 1 313 ? 32.262 -5.333 -29.648 1.00 90.75 313 CYS A CA 1
ATOM 2356 C C . CYS A 1 313 ? 30.771 -5.615 -29.406 1.00 90.75 313 CYS A C 1
ATOM 2358 O O . CYS A 1 313 ? 29.960 -4.709 -29.211 1.00 90.75 313 CYS A O 1
ATOM 2360 N N . THR A 1 314 ? 30.421 -6.900 -29.381 1.00 93.88 314 THR A N 1
ATOM 2361 C CA . THR A 1 314 ? 29.146 -7.351 -28.829 1.00 93.88 314 THR A CA 1
ATOM 2362 C C . THR A 1 314 ? 29.318 -7.546 -27.324 1.00 93.88 314 THR A C 1
ATOM 2364 O O . THR A 1 314 ? 30.258 -8.216 -26.886 1.00 93.88 314 THR A O 1
ATOM 2367 N N . TYR A 1 315 ? 28.418 -6.976 -26.532 1.00 95.00 315 TYR A N 1
ATOM 2368 C CA . TYR A 1 315 ? 28.435 -7.058 -25.074 1.00 95.00 315 TYR A CA 1
ATOM 2369 C C . TYR A 1 315 ? 27.120 -7.618 -24.551 1.00 95.00 315 TYR A C 1
ATOM 2371 O O . TYR A 1 315 ? 26.048 -7.304 -25.074 1.00 95.00 315 TYR A O 1
ATOM 2379 N N . THR A 1 316 ? 27.193 -8.410 -23.483 1.00 97.38 316 THR A N 1
ATOM 2380 C CA . THR A 1 316 ? 26.000 -8.792 -22.720 1.00 97.38 316 THR A CA 1
ATOM 2381 C C . THR A 1 316 ? 25.510 -7.581 -21.923 1.00 97.38 316 THR A C 1
ATOM 2383 O O . THR A 1 316 ? 26.119 -7.192 -20.925 1.00 97.38 316 THR A O 1
ATOM 2386 N N . LEU A 1 317 ? 24.386 -6.999 -22.350 1.00 97.19 317 LEU A N 1
ATOM 2387 C CA . LEU A 1 317 ? 23.734 -5.903 -21.635 1.00 97.19 317 LEU A CA 1
ATOM 2388 C C . LEU A 1 317 ? 23.138 -6.421 -20.324 1.00 97.19 317 LEU A C 1
ATOM 2390 O O . LEU A 1 317 ? 23.442 -5.912 -19.251 1.00 97.19 317 LEU A O 1
ATOM 2394 N N . SER A 1 318 ? 22.354 -7.495 -20.393 1.00 98.31 318 SER A N 1
ATOM 2395 C CA . SER A 1 318 ? 21.870 -8.194 -19.205 1.00 98.31 318 SER A CA 1
ATOM 2396 C C . SER A 1 318 ? 21.474 -9.620 -19.537 1.00 98.31 318 SER A C 1
ATOM 2398 O O . SER A 1 318 ? 20.979 -9.902 -20.627 1.00 98.31 318 SER A O 1
ATOM 2400 N N . ARG A 1 319 ? 21.663 -10.529 -18.588 1.00 97.56 319 ARG A N 1
ATOM 2401 C CA . ARG A 1 319 ? 21.162 -11.897 -18.667 1.00 97.56 319 ARG A CA 1
ATOM 2402 C C . ARG A 1 319 ? 20.741 -12.401 -17.297 1.00 97.56 319 ARG A C 1
ATOM 2404 O O . ARG A 1 319 ? 21.167 -11.881 -16.264 1.00 97.56 319 ARG A O 1
ATOM 2411 N N . TYR A 1 320 ? 19.942 -13.459 -17.292 1.00 97.56 320 TYR A N 1
ATOM 2412 C CA . TYR A 1 320 ? 19.617 -14.178 -16.066 1.00 97.56 320 TYR A CA 1
ATOM 2413 C C . TYR A 1 320 ? 20.825 -14.970 -15.543 1.00 97.56 320 TYR A C 1
ATOM 2415 O O . TYR A 1 320 ? 21.389 -15.794 -16.264 1.00 97.56 320 TYR A O 1
ATOM 2423 N N . CYS A 1 321 ? 21.189 -14.751 -14.279 1.00 96.38 321 CYS A N 1
ATOM 2424 C CA . CYS A 1 321 ? 22.347 -15.364 -13.612 1.00 96.38 321 CYS A CA 1
ATOM 2425 C C . CYS A 1 321 ? 21.977 -16.067 -12.296 1.00 96.38 321 CYS A C 1
ATOM 2427 O O . CYS A 1 321 ? 22.848 -16.545 -11.572 1.00 96.38 321 CYS A O 1
ATOM 2429 N N . GLY A 1 322 ? 20.680 -16.131 -11.982 1.00 94.06 322 GLY A N 1
ATOM 2430 C CA . GLY A 1 322 ? 20.159 -16.827 -10.814 1.00 94.06 322 GLY A CA 1
ATOM 2431 C C . GLY A 1 322 ? 20.144 -18.359 -10.948 1.00 94.06 322 GLY A C 1
ATOM 2432 O O . GLY A 1 322 ? 20.549 -18.919 -11.970 1.00 94.06 322 GLY A O 1
ATOM 2433 N N . PRO A 1 323 ? 19.651 -19.062 -9.911 1.00 94.81 323 PRO A N 1
ATOM 2434 C CA . PRO A 1 323 ? 19.521 -20.515 -9.924 1.00 94.81 323 PRO A CA 1
ATOM 2435 C C . PRO A 1 323 ? 18.679 -21.030 -11.098 1.00 94.81 323 PRO A C 1
ATOM 2437 O O . PRO A 1 323 ? 17.642 -20.458 -11.437 1.00 94.81 323 PRO A O 1
ATOM 2440 N N . LEU A 1 324 ? 19.089 -22.164 -11.672 1.00 90.88 324 LEU A N 1
ATOM 2441 C CA . LEU A 1 324 ? 18.351 -22.830 -12.748 1.00 90.88 324 LEU A CA 1
ATOM 2442 C C . LEU A 1 324 ? 16.880 -23.048 -12.362 1.00 90.88 324 LEU A C 1
ATOM 2444 O O . LEU A 1 324 ? 16.575 -23.480 -11.252 1.00 90.88 324 LEU A O 1
ATOM 2448 N N . ASN A 1 325 ? 15.977 -22.779 -13.307 1.00 86.19 325 ASN A N 1
ATOM 2449 C CA . ASN A 1 325 ? 14.524 -22.955 -13.188 1.00 86.19 325 ASN A CA 1
ATOM 2450 C C . ASN A 1 325 ? 13.815 -22.100 -12.119 1.00 86.19 325 ASN A C 1
ATOM 2452 O O . ASN A 1 325 ? 12.627 -22.315 -11.889 1.00 86.19 325 ASN A O 1
ATOM 2456 N N . LYS A 1 326 ? 14.484 -21.126 -11.482 1.00 91.00 326 LYS A N 1
ATOM 2457 C CA . LYS A 1 326 ? 13.811 -20.217 -10.538 1.00 91.00 326 LYS A CA 1
ATOM 2458 C C . LYS A 1 326 ? 12.964 -19.156 -11.254 1.00 91.00 326 LYS A C 1
ATOM 2460 O O . LYS A 1 326 ? 11.875 -18.849 -10.784 1.00 91.00 326 LYS A O 1
ATOM 2465 N N . LEU A 1 327 ? 13.445 -18.609 -12.370 1.00 93.94 327 LEU A N 1
ATOM 2466 C CA . LEU A 1 327 ? 12.711 -17.680 -13.243 1.00 93.94 327 LEU A CA 1
ATOM 2467 C C . LEU A 1 327 ? 13.020 -17.983 -14.721 1.00 93.94 327 LEU A C 1
ATOM 2469 O O . LEU A 1 327 ? 14.045 -18.616 -15.000 1.00 93.94 327 LEU A O 1
ATOM 2473 N N . PRO A 1 328 ? 12.176 -17.540 -15.676 1.00 95.12 328 PRO A N 1
ATOM 2474 C CA . PRO A 1 328 ? 12.491 -17.615 -17.100 1.00 95.12 328 PRO A CA 1
ATOM 2475 C C . PRO A 1 328 ? 13.836 -16.949 -17.418 1.00 95.12 328 PRO A C 1
ATOM 2477 O O . PRO A 1 328 ? 14.084 -15.803 -17.039 1.00 95.12 328 PRO A O 1
ATOM 2480 N N . SER A 1 329 ? 14.711 -17.681 -18.107 1.00 96.56 329 SER A N 1
ATOM 2481 C CA . SER A 1 329 ? 16.030 -17.191 -18.510 1.00 96.56 329 SER A CA 1
ATOM 2482 C C . SER A 1 329 ? 15.941 -16.383 -19.807 1.00 96.56 329 SER A C 1
ATOM 2484 O O . SER A 1 329 ? 15.157 -16.714 -20.700 1.00 96.56 329 SER A O 1
ATOM 2486 N N . PHE A 1 330 ? 16.762 -15.339 -19.902 1.00 98.00 330 PHE A N 1
ATOM 2487 C CA . PHE A 1 330 ? 16.946 -14.521 -21.094 1.00 98.00 330 PHE A CA 1
ATOM 2488 C C . PHE A 1 330 ? 18.385 -13.991 -21.158 1.00 98.00 330 PHE A C 1
ATOM 2490 O O . PHE A 1 330 ? 19.058 -13.907 -20.123 1.00 98.00 330 PHE A O 1
ATOM 2497 N N . THR A 1 331 ? 18.804 -13.573 -22.351 1.00 98.38 331 THR A N 1
ATOM 2498 C CA . THR A 1 331 ? 20.027 -12.797 -22.593 1.00 98.38 331 THR A CA 1
ATOM 2499 C C . THR A 1 331 ? 19.703 -11.651 -23.549 1.00 98.38 331 THR A C 1
ATOM 2501 O O . THR A 1 331 ? 19.090 -11.873 -24.590 1.00 98.38 331 THR A O 1
ATOM 2504 N N . VAL A 1 332 ? 20.120 -10.433 -23.213 1.00 98.50 332 VAL A N 1
ATOM 2505 C CA . VAL A 1 332 ? 20.074 -9.260 -24.093 1.00 98.50 332 VAL A CA 1
ATOM 2506 C C . VAL A 1 332 ? 21.502 -8.831 -24.389 1.00 98.50 332 VAL A C 1
ATOM 2508 O O . VAL A 1 332 ? 22.284 -8.573 -23.470 1.00 98.50 332 VAL A O 1
ATOM 2511 N N . LYS A 1 333 ? 21.842 -8.749 -25.672 1.00 97.56 333 LYS A N 1
ATOM 2512 C CA . LYS A 1 333 ? 23.149 -8.310 -26.159 1.00 97.56 333 LYS A CA 1
ATOM 2513 C C . LYS A 1 333 ? 22.996 -7.046 -26.985 1.00 97.56 333 LYS A C 1
ATOM 2515 O O . LYS A 1 333 ? 22.004 -6.871 -27.692 1.00 97.56 333 LYS A O 1
ATOM 2520 N N . VAL A 1 334 ? 24.006 -6.193 -26.912 1.00 95.19 334 VAL A N 1
ATOM 2521 C CA . VAL A 1 334 ? 24.128 -5.000 -27.749 1.00 95.19 334 VAL A CA 1
ATOM 2522 C C . VAL A 1 334 ? 25.463 -5.035 -28.470 1.00 95.19 334 VAL A C 1
ATOM 2524 O O . VAL A 1 334 ? 26.478 -5.431 -27.897 1.00 95.19 334 VAL A O 1
ATOM 2527 N N . GLN A 1 335 ? 25.463 -4.648 -29.737 1.00 92.31 335 GLN A N 1
ATOM 2528 C CA . GLN A 1 335 ? 26.676 -4.437 -30.510 1.00 92.31 335 GLN A CA 1
ATOM 2529 C C . GLN A 1 335 ? 26.708 -2.990 -30.971 1.00 92.31 335 GLN A C 1
ATOM 2531 O O . GLN A 1 335 ? 25.745 -2.508 -31.575 1.00 92.31 335 GLN A O 1
ATOM 2536 N N . ASN A 1 336 ? 27.836 -2.333 -30.718 1.00 88.94 336 ASN A N 1
ATOM 2537 C CA . ASN A 1 336 ? 28.065 -0.971 -31.172 1.00 88.94 336 ASN A CA 1
ATOM 2538 C C . ASN A 1 336 ? 28.974 -0.965 -32.404 1.00 88.94 336 ASN A C 1
ATOM 2540 O O . ASN A 1 336 ? 29.785 -1.867 -32.601 1.00 88.94 336 ASN A O 1
ATOM 2544 N N . GLU A 1 337 ? 28.875 0.075 -33.217 1.00 84.06 337 GLU A N 1
ATOM 2545 C CA . GLU A 1 337 ? 29.738 0.300 -34.373 1.00 84.06 337 GLU A CA 1
ATOM 2546 C C . GLU A 1 337 ? 30.235 1.746 -34.406 1.00 84.06 337 GLU A C 1
ATOM 2548 O O . GLU A 1 337 ? 29.581 2.657 -33.897 1.00 84.06 337 GLU A O 1
ATOM 2553 N N . HIS A 1 338 ? 31.367 1.978 -35.066 1.00 81.38 338 HIS A N 1
ATOM 2554 C CA . HIS A 1 338 ? 31.731 3.325 -35.490 1.00 81.38 338 HIS A CA 1
ATOM 2555 C C . HIS A 1 338 ? 30.954 3.668 -36.760 1.00 81.38 338 HIS A C 1
ATOM 2557 O O . HIS A 1 338 ? 30.969 2.897 -37.717 1.00 81.38 338 HIS A O 1
ATOM 2563 N N . ARG A 1 339 ? 30.312 4.838 -36.791 1.00 75.06 339 ARG A N 1
ATOM 2564 C CA . ARG A 1 339 ? 29.631 5.337 -37.995 1.00 75.06 339 ARG A CA 1
ATOM 2565 C C . ARG A 1 339 ? 30.516 6.323 -38.749 1.00 75.06 339 ARG A C 1
ATOM 2567 O O . ARG A 1 339 ? 31.233 5.953 -39.671 1.00 75.06 339 ARG A O 1
ATOM 2574 N N . THR A 1 340 ? 30.484 7.590 -38.345 1.00 66.19 340 THR A N 1
ATOM 2575 C CA . THR A 1 340 ? 31.177 8.695 -39.029 1.00 66.19 340 THR A CA 1
ATOM 2576 C C . THR A 1 340 ? 32.509 9.081 -38.386 1.00 66.19 340 THR A C 1
ATOM 2578 O O . THR A 1 340 ? 33.338 9.706 -39.042 1.00 66.19 340 THR A O 1
ATOM 2581 N N . SER A 1 341 ? 32.733 8.711 -37.122 1.00 66.44 341 SER A N 1
ATOM 2582 C CA . SER A 1 341 ? 33.932 9.029 -36.341 1.00 66.44 341 SER A CA 1
ATOM 2583 C C . SER A 1 341 ? 34.409 7.800 -35.569 1.00 66.44 341 SER A C 1
ATOM 2585 O O . SER A 1 341 ? 33.595 6.984 -35.147 1.00 66.44 341 SER A O 1
ATOM 2587 N N . LEU A 1 342 ? 35.724 7.690 -35.356 1.00 67.19 342 LEU A N 1
ATOM 2588 C CA . LEU A 1 342 ? 36.322 6.705 -34.443 1.00 67.19 342 LEU A CA 1
ATOM 2589 C C . LEU A 1 342 ? 36.307 7.176 -32.977 1.00 67.19 342 LEU A C 1
ATOM 2591 O O . LEU A 1 342 ? 36.679 6.416 -32.089 1.00 67.19 342 LEU A O 1
ATOM 2595 N N . ALA A 1 343 ? 35.916 8.432 -32.728 1.00 63.38 343 ALA A N 1
ATOM 2596 C CA . ALA A 1 343 ? 35.848 9.015 -31.387 1.00 63.38 343 ALA A CA 1
ATOM 2597 C C . ALA A 1 343 ? 34.606 8.575 -30.594 1.00 63.38 343 ALA A C 1
ATOM 2599 O O . ALA A 1 343 ? 34.573 8.781 -29.389 1.00 63.38 343 ALA A O 1
ATOM 2600 N N . ALA A 1 344 ? 33.616 7.988 -31.271 1.00 69.56 344 ALA A N 1
ATOM 2601 C CA . ALA A 1 344 ? 32.362 7.530 -30.689 1.00 69.56 344 ALA A CA 1
ATOM 2602 C C . ALA A 1 344 ? 31.826 6.305 -31.431 1.00 69.56 344 ALA A C 1
ATOM 2604 O O . ALA A 1 344 ? 32.173 6.047 -32.591 1.00 69.56 344 ALA A O 1
ATOM 2605 N N . SER A 1 345 ? 30.963 5.561 -30.760 1.00 75.94 345 SER A N 1
ATOM 2606 C CA . SER A 1 345 ? 30.263 4.392 -31.269 1.00 75.94 345 SER A CA 1
ATOM 2607 C C . SER A 1 345 ? 28.752 4.557 -31.104 1.00 75.94 345 SER A C 1
ATOM 2609 O O . SER A 1 345 ? 28.295 5.411 -30.361 1.00 75.94 345 SER A O 1
ATOM 2611 N N . TRP A 1 346 ? 27.952 3.780 -31.831 1.00 81.12 346 TRP A N 1
ATOM 2612 C CA . TRP A 1 346 ? 26.491 3.774 -31.698 1.00 81.12 346 TRP A CA 1
ATOM 2613 C C . TRP A 1 346 ? 25.953 2.360 -31.783 1.00 81.12 346 TRP A C 1
ATOM 2615 O O . TRP A 1 346 ? 26.564 1.501 -32.415 1.00 81.12 346 TRP A O 1
ATOM 2625 N N . ILE A 1 347 ? 24.777 2.137 -31.201 1.00 87.62 347 ILE A N 1
ATOM 2626 C CA . ILE A 1 347 ? 24.112 0.836 -31.221 1.00 87.62 347 ILE A CA 1
ATOM 2627 C C . ILE A 1 347 ? 23.754 0.476 -32.665 1.00 87.62 347 ILE A C 1
ATOM 2629 O O . ILE A 1 347 ? 22.939 1.140 -33.313 1.00 87.62 347 ILE A O 1
ATOM 2633 N N . TYR A 1 348 ? 24.367 -0.594 -33.157 1.00 89.69 348 TYR A N 1
ATOM 2634 C CA . TYR A 1 348 ? 24.116 -1.165 -34.475 1.00 89.69 348 TYR A CA 1
ATOM 2635 C C . TYR A 1 348 ? 23.100 -2.302 -34.413 1.00 89.69 348 TYR A C 1
ATOM 2637 O O . TYR A 1 348 ? 22.260 -2.450 -35.296 1.00 89.69 348 TYR A O 1
ATOM 2645 N N . GLN A 1 349 ? 23.188 -3.126 -33.372 1.00 92.94 349 GLN A N 1
ATOM 2646 C CA . GLN A 1 349 ? 22.393 -4.338 -33.264 1.00 92.94 349 GLN A CA 1
ATOM 2647 C C . GLN A 1 349 ? 22.011 -4.609 -31.812 1.00 92.94 349 GLN A C 1
ATOM 2649 O O . GLN A 1 349 ? 22.832 -4.484 -30.902 1.00 92.94 349 GLN A O 1
ATOM 2654 N N . VAL A 1 350 ? 20.768 -5.047 -31.623 1.00 96.75 350 VAL A N 1
ATOM 2655 C CA . VAL A 1 350 ? 20.241 -5.553 -30.355 1.00 96.75 350 VAL A CA 1
ATOM 2656 C C . VAL A 1 350 ? 19.751 -6.972 -30.570 1.00 96.75 350 VAL A C 1
ATOM 2658 O O . VAL A 1 350 ? 18.968 -7.238 -31.481 1.00 96.75 350 VAL A O 1
ATOM 2661 N N . GLU A 1 351 ? 20.205 -7.887 -29.727 1.00 97.56 351 GLU A N 1
ATOM 2662 C CA . GLU A 1 351 ? 19.847 -9.297 -29.793 1.00 97.56 351 GLU A CA 1
ATOM 2663 C C . GLU A 1 351 ? 19.196 -9.737 -28.484 1.00 97.56 351 GLU A C 1
ATOM 2665 O O . GLU A 1 351 ? 19.730 -9.499 -27.402 1.00 97.56 351 GLU A O 1
ATOM 2670 N N . VAL A 1 352 ? 18.036 -10.384 -28.591 1.00 98.38 352 VAL A N 1
ATOM 2671 C CA . VAL A 1 352 ? 17.280 -10.940 -27.469 1.00 98.38 352 VAL A CA 1
ATOM 2672 C C . VAL A 1 352 ? 17.183 -12.451 -27.648 1.00 98.38 352 VAL A C 1
ATOM 2674 O O . VAL A 1 352 ? 16.541 -12.941 -28.578 1.00 98.38 352 VAL A O 1
ATOM 2677 N N . GLU A 1 353 ? 17.801 -13.191 -26.733 1.00 98.06 353 GLU A N 1
ATOM 2678 C CA . GLU A 1 353 ? 17.708 -14.645 -26.637 1.00 98.06 353 GLU A CA 1
ATOM 2679 C C . GLU A 1 353 ? 16.734 -15.014 -25.515 1.00 98.06 353 GLU A C 1
ATOM 2681 O O . GLU A 1 353 ? 16.998 -14.767 -24.336 1.00 98.06 353 GLU A O 1
ATOM 2686 N N . VAL A 1 354 ? 15.592 -15.606 -25.861 1.00 97.06 354 VAL A N 1
ATOM 2687 C CA . VAL A 1 354 ? 14.567 -16.003 -24.885 1.00 97.06 354 VAL A CA 1
ATOM 2688 C C . VAL A 1 354 ? 13.674 -17.092 -25.468 1.00 97.06 354 VAL A C 1
ATOM 2690 O O . VAL A 1 354 ? 13.399 -17.113 -26.664 1.00 97.06 354 VAL A O 1
ATOM 2693 N N . TYR A 1 355 ? 13.229 -18.043 -24.642 1.00 94.94 355 TYR A N 1
ATOM 2694 C CA . TYR A 1 355 ? 12.405 -19.178 -25.090 1.00 94.94 355 TYR A CA 1
ATOM 2695 C C . TYR A 1 355 ? 13.004 -19.997 -26.249 1.00 94.94 355 TYR A C 1
ATOM 2697 O O . TYR A 1 355 ? 12.276 -20.554 -27.073 1.00 94.94 355 TYR A O 1
ATOM 2705 N N . GLY A 1 356 ? 14.337 -20.068 -26.312 1.00 93.75 356 GLY A N 1
ATOM 2706 C CA . GLY A 1 356 ? 15.058 -20.727 -27.402 1.00 93.75 356 GLY A CA 1
ATOM 2707 C C . GLY A 1 356 ? 14.939 -20.011 -28.752 1.00 93.75 356 GLY A C 1
ATOM 2708 O O . GLY A 1 356 ? 15.273 -20.608 -29.768 1.00 93.75 356 GLY A O 1
ATOM 2709 N N . GLN A 1 357 ? 14.440 -18.772 -28.772 1.00 96.06 357 GLN A N 1
ATOM 2710 C CA . GLN A 1 357 ? 14.433 -17.902 -29.943 1.00 96.06 357 GLN A CA 1
ATOM 2711 C C . GLN A 1 357 ? 15.577 -16.900 -29.849 1.00 96.06 357 GLN A C 1
ATOM 2713 O O . GLN A 1 357 ? 15.842 -16.371 -28.771 1.00 96.06 357 GLN A O 1
ATOM 2718 N N . GLN A 1 358 ? 16.192 -16.610 -30.989 1.00 97.44 358 GLN A N 1
ATOM 2719 C CA . GLN A 1 358 ? 17.131 -15.513 -31.175 1.00 97.44 358 GLN A CA 1
ATOM 2720 C C . GLN A 1 358 ? 16.450 -14.429 -32.010 1.00 97.44 358 GLN A C 1
ATOM 2722 O O . GLN A 1 358 ? 16.126 -14.667 -33.174 1.00 97.44 358 GLN A O 1
ATOM 2727 N N . ILE A 1 359 ? 16.218 -13.258 -31.420 1.00 97.62 359 ILE A N 1
ATOM 2728 C CA . ILE A 1 359 ? 15.588 -12.114 -32.085 1.00 97.62 359 ILE A CA 1
ATOM 2729 C C . ILE A 1 359 ? 16.623 -11.014 -32.247 1.00 97.62 359 ILE A C 1
ATOM 2731 O O . ILE A 1 359 ? 17.122 -10.494 -31.255 1.00 97.62 359 ILE A O 1
ATOM 2735 N N . VAL A 1 360 ? 16.928 -10.648 -33.487 1.00 96.94 360 VAL A N 1
ATOM 2736 C CA . VAL A 1 360 ? 17.926 -9.628 -33.813 1.00 96.94 360 VAL A CA 1
ATOM 2737 C C . VAL A 1 360 ? 17.248 -8.431 -34.467 1.00 96.94 360 VAL A C 1
ATOM 2739 O O . VAL A 1 360 ? 16.540 -8.563 -35.469 1.00 96.94 360 VAL A O 1
ATOM 2742 N N . MET A 1 361 ? 17.496 -7.260 -33.893 1.00 95.56 361 MET A N 1
ATOM 2743 C CA . MET A 1 361 ? 17.036 -5.955 -34.354 1.00 95.56 361 MET A CA 1
ATOM 2744 C C . MET A 1 361 ? 18.265 -5.177 -34.828 1.00 95.56 361 MET A C 1
ATOM 2746 O O . MET A 1 361 ? 19.174 -4.931 -34.037 1.00 95.56 361 MET A O 1
ATOM 2750 N N . MET A 1 362 ? 18.317 -4.831 -36.114 1.00 92.19 362 MET A N 1
ATOM 2751 C CA . MET A 1 362 ? 19.449 -4.124 -36.725 1.00 92.19 362 MET A CA 1
ATOM 2752 C C . MET A 1 362 ? 19.101 -2.670 -37.021 1.00 92.19 362 MET A C 1
ATOM 2754 O O . MET A 1 362 ? 17.962 -2.359 -37.376 1.00 92.19 362 MET A O 1
ATOM 2758 N N . ALA A 1 363 ? 20.101 -1.800 -36.926 1.00 89.56 363 ALA A N 1
ATOM 2759 C CA . ALA A 1 363 ? 19.984 -0.400 -37.288 1.00 89.56 363 ALA A CA 1
ATOM 2760 C C . ALA A 1 363 ? 19.496 -0.241 -38.735 1.00 89.56 363 ALA A C 1
ATOM 2762 O O . ALA A 1 363 ? 19.858 -1.018 -39.621 1.00 89.56 363 ALA A O 1
ATOM 2763 N N . ASP A 1 364 ? 18.641 0.759 -38.954 1.00 83.81 364 ASP A N 1
ATOM 2764 C CA . ASP A 1 364 ? 18.040 1.105 -40.250 1.00 83.81 364 ASP A CA 1
ATOM 2765 C C . ASP A 1 364 ? 17.262 -0.019 -40.976 1.00 83.81 364 ASP A C 1
ATOM 2767 O O . ASP A 1 364 ? 16.812 0.167 -42.110 1.00 83.81 364 ASP A O 1
ATOM 2771 N N . GLN A 1 365 ? 17.019 -1.166 -40.331 1.00 86.06 365 GLN A N 1
ATOM 2772 C CA . GLN A 1 365 ? 16.166 -2.241 -40.854 1.00 86.06 365 GLN A CA 1
ATOM 2773 C C . GLN A 1 365 ? 14.723 -2.120 -40.368 1.00 86.06 365 GLN A C 1
ATOM 2775 O O . GLN A 1 365 ? 14.160 -3.053 -39.798 1.00 86.06 365 GLN A O 1
ATOM 2780 N N . TYR A 1 366 ? 14.112 -0.966 -40.628 1.00 85.50 366 TYR A N 1
ATOM 2781 C CA . TYR A 1 366 ? 12.713 -0.721 -40.293 1.00 85.50 366 TYR A CA 1
ATOM 2782 C C . TYR A 1 366 ? 11.795 -1.834 -40.851 1.00 85.50 366 TYR A C 1
ATOM 2784 O O . TYR A 1 366 ? 12.052 -2.444 -41.892 1.00 85.50 366 TYR A O 1
ATOM 2792 N N . ASP A 1 367 ? 10.718 -2.100 -40.121 1.00 84.00 367 ASP A N 1
ATOM 2793 C CA . ASP A 1 367 ? 9.629 -3.046 -40.374 1.00 84.00 367 ASP A CA 1
ATOM 2794 C C . ASP A 1 367 ? 9.991 -4.531 -40.277 1.00 84.00 367 ASP A C 1
ATOM 2796 O O . ASP A 1 367 ? 9.096 -5.384 -40.328 1.00 84.00 367 ASP A O 1
ATOM 2800 N N . LYS A 1 368 ? 11.276 -4.863 -40.105 1.00 90.56 368 LYS A N 1
ATOM 2801 C CA . LYS A 1 368 ? 11.763 -6.244 -40.121 1.00 90.56 368 LYS A CA 1
ATOM 2802 C C . LYS A 1 368 ? 12.706 -6.547 -38.967 1.00 90.56 368 LYS A C 1
ATOM 2804 O O . LYS A 1 368 ? 13.466 -5.706 -38.510 1.00 90.56 368 LYS A O 1
ATOM 2809 N N . ILE A 1 369 ? 12.679 -7.800 -38.534 1.00 95.25 369 ILE A N 1
ATOM 2810 C CA . ILE A 1 369 ? 13.618 -8.366 -37.560 1.00 95.25 369 ILE A CA 1
ATOM 2811 C C . ILE A 1 369 ? 14.120 -9.710 -38.065 1.00 95.25 369 ILE A C 1
ATOM 2813 O O . ILE A 1 369 ? 13.465 -10.340 -38.896 1.00 95.25 369 ILE A O 1
ATOM 2817 N N . GLN A 1 370 ? 15.257 -10.182 -37.562 1.00 96.44 370 GLN A N 1
ATOM 2818 C CA . GLN A 1 370 ? 15.646 -11.574 -37.774 1.00 96.44 370 GLN A CA 1
ATOM 2819 C C . GLN A 1 370 ? 15.206 -12.428 -36.591 1.00 96.44 370 GLN A C 1
ATOM 2821 O O . GLN A 1 370 ? 15.477 -12.089 -35.443 1.00 96.44 370 GLN A O 1
ATOM 2826 N N . VAL A 1 371 ? 14.561 -13.554 -36.876 1.00 96.31 371 VAL A N 1
ATOM 2827 C CA . VAL A 1 371 ? 14.216 -14.584 -35.896 1.00 96.31 371 VAL A CA 1
ATOM 2828 C C . VAL A 1 371 ? 14.923 -15.870 -36.305 1.00 96.31 371 VAL A C 1
ATOM 2830 O O . VAL A 1 371 ? 14.637 -16.430 -37.363 1.00 96.31 371 VAL A O 1
ATOM 2833 N N . ASN A 1 372 ? 15.879 -16.321 -35.490 1.00 96.12 372 ASN A N 1
ATOM 2834 C CA . ASN A 1 372 ? 16.749 -17.474 -35.767 1.00 96.12 372 ASN A CA 1
ATOM 2835 C C . ASN A 1 372 ? 17.421 -17.397 -37.155 1.00 96.12 372 ASN A C 1
ATOM 2837 O O . ASN A 1 372 ? 17.449 -18.373 -37.904 1.00 96.12 372 ASN A O 1
ATOM 2841 N N . GLY A 1 373 ? 17.899 -16.205 -37.526 1.00 93.62 373 GLY A N 1
ATOM 2842 C CA . GLY A 1 373 ? 18.540 -15.932 -38.818 1.00 93.62 373 GLY A CA 1
ATOM 2843 C C . GLY A 1 373 ? 17.587 -15.734 -40.005 1.00 93.62 373 GLY A C 1
ATOM 2844 O O . GLY A 1 373 ? 18.049 -15.422 -41.102 1.00 93.62 373 GLY A O 1
ATOM 2845 N N . LEU A 1 374 ? 16.269 -15.873 -39.822 1.00 95.38 374 LEU A N 1
ATOM 2846 C CA . LEU A 1 374 ? 15.274 -15.612 -40.865 1.00 95.38 374 LEU A CA 1
ATOM 2847 C C . LEU A 1 374 ? 14.675 -14.219 -40.710 1.00 95.38 374 LEU A C 1
ATOM 2849 O O . LEU A 1 374 ? 14.185 -13.865 -39.643 1.00 95.38 374 LEU A O 1
ATOM 2853 N N . LEU A 1 375 ? 14.668 -13.441 -41.790 1.00 95.25 375 LEU A N 1
ATOM 2854 C CA . LEU A 1 375 ? 14.068 -12.111 -41.794 1.00 95.25 375 LEU A CA 1
ATOM 2855 C C . LEU A 1 375 ? 12.534 -12.213 -41.823 1.00 95.25 375 LEU A C 1
ATOM 2857 O O . LEU A 1 375 ? 11.967 -12.808 -42.741 1.00 95.25 375 LEU A O 1
ATOM 2861 N N . VAL A 1 376 ? 11.868 -11.610 -40.841 1.00 95.00 376 VAL A N 1
ATOM 2862 C CA . VAL A 1 376 ? 10.407 -11.593 -40.688 1.00 95.00 376 VAL A CA 1
ATOM 2863 C C . VAL A 1 376 ? 9.901 -10.161 -40.531 1.00 95.00 376 VAL A C 1
ATOM 2865 O O . VAL A 1 376 ? 10.619 -9.293 -40.039 1.00 95.00 376 VAL A O 1
ATOM 2868 N N . ASN A 1 377 ? 8.664 -9.908 -40.959 1.00 93.44 377 ASN A N 1
ATOM 2869 C CA . ASN A 1 377 ? 8.021 -8.603 -40.789 1.00 93.44 377 ASN A CA 1
ATOM 2870 C C . ASN A 1 377 ? 7.393 -8.486 -39.392 1.00 93.44 377 ASN A C 1
ATOM 2872 O O . ASN A 1 377 ? 6.958 -9.487 -38.820 1.00 93.44 377 ASN A O 1
ATOM 2876 N N . LEU A 1 378 ? 7.292 -7.261 -38.882 1.00 91.56 378 LEU A N 1
ATOM 2877 C CA . LEU A 1 378 ? 6.511 -6.947 -37.685 1.00 91.56 378 LEU A CA 1
ATOM 2878 C C . LEU A 1 378 ? 5.005 -6.818 -38.013 1.00 91.56 378 LEU A C 1
ATOM 2880 O O . LEU A 1 378 ? 4.659 -6.406 -39.122 1.00 91.56 378 LEU A O 1
ATOM 2884 N N . PRO A 1 379 ? 4.096 -7.108 -37.060 1.00 94.75 379 PRO A N 1
ATOM 2885 C CA . PRO A 1 379 ? 4.366 -7.692 -35.748 1.00 94.75 379 PRO A CA 1
ATOM 2886 C C . PRO A 1 379 ? 4.691 -9.190 -35.838 1.00 94.75 379 PRO A C 1
ATOM 2888 O O . PRO A 1 379 ? 4.190 -9.905 -36.704 1.00 94.75 379 PRO A O 1
ATOM 2891 N N . PHE A 1 380 ? 5.491 -9.676 -34.893 1.00 94.38 380 PHE A N 1
ATOM 2892 C CA . PHE A 1 380 ? 5.810 -11.093 -34.730 1.00 94.38 380 PHE A CA 1
ATOM 2893 C C . PHE A 1 380 ? 5.341 -11.572 -33.355 1.00 94.38 380 PHE A C 1
ATOM 2895 O O . PHE A 1 380 ? 5.607 -10.913 -32.356 1.00 94.38 380 PHE A O 1
ATOM 2902 N N . VAL A 1 381 ? 4.648 -12.709 -33.281 1.00 94.50 381 VAL A N 1
ATOM 2903 C CA . VAL A 1 381 ? 4.110 -13.247 -32.021 1.00 94.50 381 VAL A CA 1
ATOM 2904 C C . VAL A 1 381 ? 4.369 -14.750 -31.946 1.00 94.50 381 VAL A C 1
ATOM 2906 O O . VAL A 1 381 ? 4.079 -15.485 -32.891 1.00 94.50 381 VAL A O 1
ATOM 2909 N N . LEU A 1 382 ? 4.904 -15.218 -30.817 1.00 91.75 382 LEU A N 1
ATOM 2910 C CA . LEU A 1 382 ? 5.048 -16.645 -30.523 1.00 91.75 382 LEU A CA 1
ATOM 2911 C C . LEU A 1 382 ? 3.736 -17.250 -29.992 1.00 91.75 382 LEU A C 1
ATOM 2913 O O . LEU A 1 382 ? 2.958 -16.549 -29.341 1.00 91.75 382 LEU A O 1
ATOM 2917 N N . PRO A 1 383 ? 3.499 -18.565 -30.186 1.00 89.31 383 PRO A N 1
ATOM 2918 C CA . PRO A 1 383 ? 2.321 -19.249 -29.653 1.00 89.31 383 PRO A CA 1
ATOM 2919 C C . PRO A 1 383 ? 2.111 -19.026 -28.151 1.00 89.31 383 PRO A C 1
ATOM 2921 O O . PRO A 1 383 ? 3.075 -18.941 -27.386 1.00 89.31 383 PRO A O 1
ATOM 2924 N N . ALA A 1 384 ? 0.839 -18.987 -27.741 1.00 82.38 384 ALA A N 1
ATOM 2925 C CA . ALA A 1 384 ? 0.413 -18.663 -26.375 1.00 82.38 384 ALA A CA 1
ATOM 2926 C C . ALA A 1 384 ? 0.931 -17.300 -25.873 1.00 82.38 384 ALA A C 1
ATOM 2928 O O . ALA A 1 384 ? 1.145 -17.132 -24.676 1.00 82.38 384 ALA A O 1
ATOM 2929 N N . GLU A 1 385 ? 1.184 -16.365 -26.798 1.00 83.56 385 GLU A N 1
ATOM 2930 C CA . GLU A 1 385 ? 1.640 -14.996 -26.518 1.00 83.56 385 GLU A CA 1
ATOM 2931 C C . GLU A 1 385 ? 2.897 -14.938 -25.639 1.00 83.56 385 GLU A C 1
ATOM 2933 O O . GLU A 1 385 ? 3.147 -13.965 -24.934 1.00 83.56 385 GLU A O 1
ATOM 2938 N N . LYS A 1 386 ? 3.734 -15.985 -25.692 1.00 89.00 386 LYS A N 1
ATOM 2939 C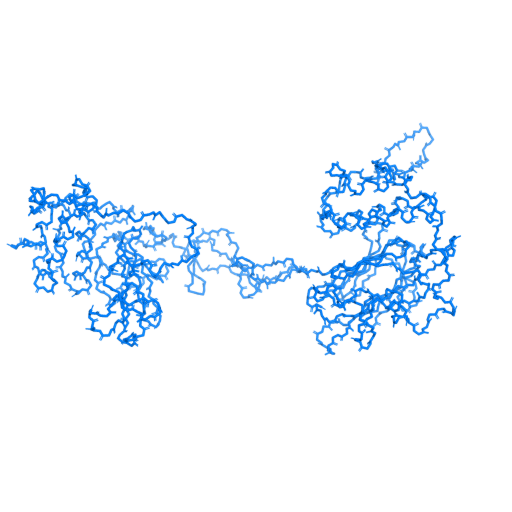 CA . LYS A 1 386 ? 4.970 -16.052 -24.900 1.00 89.00 386 LYS A CA 1
ATOM 2940 C C . LYS A 1 386 ? 5.878 -14.854 -25.160 1.00 89.00 386 LYS A C 1
ATOM 2942 O O . LYS A 1 386 ? 6.539 -14.371 -24.244 1.00 89.00 386 LYS A O 1
ATOM 2947 N N . LEU A 1 387 ? 5.911 -14.401 -26.408 1.00 94.62 387 LEU A N 1
ATOM 2948 C CA . LEU A 1 387 ? 6.681 -13.255 -26.857 1.00 94.62 387 LEU A CA 1
ATOM 2949 C C . LEU A 1 387 ? 5.936 -12.545 -27.982 1.00 94.62 387 LEU A C 1
ATOM 2951 O O . LEU A 1 387 ? 5.379 -13.203 -28.861 1.00 94.62 387 LEU A O 1
ATOM 2955 N N . SER A 1 388 ? 5.993 -11.220 -27.982 1.00 95.12 388 SER A N 1
ATOM 2956 C CA . SER A 1 388 ? 5.559 -10.366 -29.082 1.00 95.12 388 SER A CA 1
ATOM 2957 C C . SER A 1 388 ? 6.654 -9.358 -29.424 1.00 95.12 388 SER A C 1
ATOM 2959 O O . SER A 1 388 ? 7.330 -8.846 -28.537 1.00 95.12 388 SER A O 1
ATOM 2961 N N . ALA A 1 389 ? 6.841 -9.090 -30.710 1.00 95.69 389 ALA A N 1
ATOM 2962 C CA . ALA A 1 389 ? 7.674 -8.019 -31.224 1.00 95.69 389 ALA A CA 1
ATOM 2963 C C . ALA A 1 389 ? 6.801 -7.106 -32.092 1.00 95.69 389 ALA A C 1
ATOM 2965 O O . ALA A 1 389 ? 6.170 -7.579 -33.041 1.00 95.69 389 ALA A O 1
ATOM 2966 N N . TYR A 1 390 ? 6.715 -5.822 -31.755 1.00 93.62 390 TYR A N 1
ATOM 2967 C CA . TYR A 1 390 ? 5.773 -4.889 -32.375 1.00 93.62 390 TYR A CA 1
ATOM 2968 C C . TYR A 1 390 ? 6.282 -3.445 -32.352 1.00 93.62 390 TYR A C 1
ATOM 2970 O O . TYR A 1 390 ? 7.223 -3.109 -31.638 1.00 93.62 390 TYR A O 1
ATOM 2978 N N . TYR A 1 391 ? 5.642 -2.584 -33.143 1.00 88.81 391 TYR A N 1
ATOM 2979 C CA . TYR A 1 391 ? 5.900 -1.148 -33.127 1.00 88.81 391 TYR A CA 1
ATOM 2980 C C . TYR A 1 391 ? 5.181 -0.449 -31.985 1.00 88.81 391 TYR A C 1
ATOM 2982 O O . TYR A 1 391 ? 3.972 -0.606 -31.815 1.00 88.81 391 TYR A O 1
ATOM 2990 N N . HIS A 1 392 ? 5.902 0.418 -31.287 1.00 83.00 392 HIS A N 1
ATOM 2991 C CA . HIS A 1 392 ? 5.314 1.367 -30.359 1.00 83.00 392 HIS A CA 1
ATOM 2992 C C . HIS A 1 392 ? 6.007 2.723 -30.522 1.00 83.00 392 HIS A C 1
ATOM 2994 O O . HIS A 1 392 ? 7.192 2.895 -30.228 1.00 83.00 392 HIS A O 1
ATOM 3000 N N . GLY A 1 393 ? 5.270 3.687 -31.080 1.00 81.19 393 GLY A N 1
ATOM 3001 C CA . GLY A 1 393 ? 5.854 4.943 -31.546 1.00 81.19 393 GLY A CA 1
ATOM 3002 C C . GLY A 1 393 ? 6.881 4.707 -32.659 1.00 81.19 393 GLY A C 1
ATOM 3003 O O . GLY A 1 393 ? 6.585 4.041 -33.649 1.00 81.19 393 GLY A O 1
ATOM 3004 N N . PHE A 1 394 ? 8.088 5.255 -32.493 1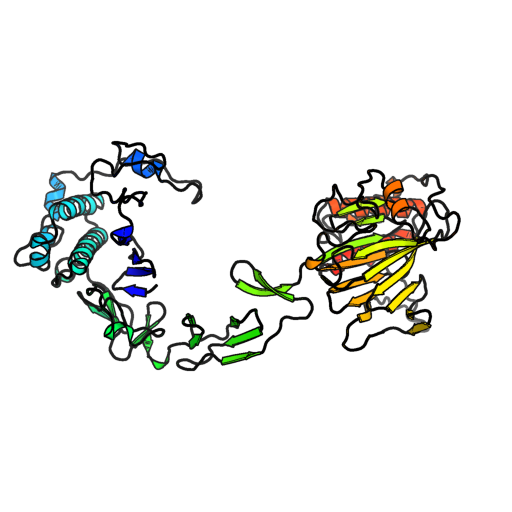.00 81.56 394 PHE A N 1
ATOM 3005 C CA . PHE A 1 394 ? 9.199 5.108 -33.447 1.00 81.56 394 PHE A CA 1
ATOM 3006 C C . PHE A 1 394 ? 10.124 3.921 -33.141 1.00 81.56 394 PHE A C 1
ATOM 3008 O O . PHE A 1 394 ? 11.085 3.697 -33.874 1.00 81.56 394 PHE A O 1
ATOM 3015 N N . SER A 1 395 ? 9.844 3.162 -32.082 1.00 88.06 395 SER A N 1
ATOM 3016 C CA . SER A 1 395 ? 10.689 2.062 -31.622 1.00 88.06 395 SER A CA 1
ATOM 3017 C C . SER A 1 395 ? 10.020 0.715 -31.843 1.00 88.06 395 SER A C 1
ATOM 3019 O O . SER A 1 395 ? 8.792 0.591 -31.850 1.00 88.06 395 SER A O 1
ATOM 3021 N N . ILE A 1 396 ? 10.848 -0.311 -31.998 1.00 92.00 396 ILE A N 1
ATOM 3022 C CA . ILE A 1 396 ? 10.416 -1.694 -31.831 1.00 92.00 396 ILE A CA 1
ATOM 3023 C C . ILE A 1 396 ? 10.435 -2.053 -30.350 1.00 92.00 396 ILE A C 1
ATOM 3025 O O . ILE A 1 396 ? 11.346 -1.656 -29.633 1.00 92.00 396 ILE A O 1
ATOM 3029 N N . HIS A 1 397 ? 9.446 -2.827 -29.916 1.00 93.69 397 HIS A N 1
ATOM 3030 C CA . HIS A 1 397 ? 9.372 -3.437 -28.599 1.00 93.69 397 HIS A CA 1
ATOM 3031 C C . HIS A 1 397 ? 9.316 -4.957 -28.731 1.00 93.69 397 HIS A C 1
ATOM 3033 O O . HIS A 1 397 ? 8.487 -5.473 -29.474 1.00 93.69 397 HIS A O 1
ATOM 3039 N N . VAL A 1 398 ? 10.160 -5.661 -27.980 1.00 96.19 398 VAL A N 1
ATOM 3040 C CA . VAL A 1 398 ? 10.109 -7.108 -27.755 1.00 96.19 398 VAL A CA 1
ATOM 3041 C C . VAL A 1 398 ? 9.649 -7.336 -26.321 1.00 96.19 398 VAL A C 1
ATOM 3043 O O . VAL A 1 398 ? 10.369 -7.012 -25.379 1.00 96.19 398 VAL A O 1
ATOM 3046 N N . GLN A 1 399 ? 8.453 -7.890 -26.152 1.00 94.44 399 GLN A N 1
ATOM 3047 C CA . GLN A 1 399 ? 7.817 -8.095 -24.857 1.00 94.44 399 GLN A CA 1
ATOM 3048 C C . GLN A 1 399 ? 7.486 -9.566 -24.635 1.00 94.44 399 GLN A C 1
ATOM 3050 O O . GLN A 1 399 ? 6.973 -10.248 -25.521 1.00 94.44 399 GLN A O 1
ATOM 3055 N N . THR A 1 400 ? 7.751 -10.048 -23.427 1.00 94.19 400 THR A N 1
ATOM 3056 C CA . THR A 1 400 ? 7.462 -11.421 -23.004 1.00 94.19 400 THR A CA 1
ATOM 3057 C C . THR A 1 400 ? 6.288 -11.471 -22.034 1.00 94.19 400 THR A C 1
ATOM 3059 O O . THR A 1 400 ? 6.003 -10.505 -21.325 1.00 94.19 400 THR A O 1
ATOM 3062 N N . ASN A 1 401 ? 5.640 -12.630 -21.942 1.00 89.25 401 ASN A N 1
ATOM 3063 C CA . ASN A 1 401 ? 4.561 -12.870 -20.980 1.00 89.25 401 ASN A CA 1
ATOM 3064 C C . ASN A 1 401 ? 5.017 -12.901 -19.506 1.00 89.25 401 ASN A C 1
ATOM 3066 O O . ASN A 1 401 ? 4.168 -12.895 -18.622 1.00 89.25 401 ASN A O 1
ATOM 3070 N N . PHE A 1 402 ? 6.326 -12.956 -19.235 1.00 89.56 402 PHE A N 1
ATOM 3071 C CA . PHE A 1 402 ? 6.882 -12.864 -17.880 1.00 89.56 402 PHE A CA 1
ATOM 3072 C C . PHE A 1 402 ? 7.379 -11.457 -17.531 1.00 89.56 402 PHE A C 1
ATOM 3074 O O . PHE A 1 402 ? 8.022 -11.289 -16.504 1.00 89.56 402 PHE A O 1
ATOM 3081 N N . GLY A 1 403 ? 7.125 -10.456 -18.380 1.00 89.81 403 GLY A N 1
ATOM 3082 C CA . GLY A 1 403 ? 7.365 -9.049 -18.057 1.00 89.81 403 GLY A CA 1
ATOM 3083 C C . GLY A 1 403 ? 8.707 -8.465 -18.512 1.00 89.81 403 GLY A C 1
ATOM 3084 O O . GLY A 1 403 ? 8.900 -7.263 -18.350 1.00 89.81 403 GLY A O 1
ATOM 3085 N N . LEU A 1 404 ? 9.616 -9.240 -19.128 1.00 95.00 404 LEU A N 1
ATOM 3086 C CA . LEU A 1 404 ? 10.756 -8.648 -19.849 1.00 95.00 404 LEU A CA 1
ATOM 3087 C C . LEU A 1 404 ? 10.233 -7.838 -21.039 1.00 95.00 404 LEU A C 1
ATOM 3089 O O . LEU A 1 404 ? 9.486 -8.376 -21.863 1.00 95.00 404 LEU A O 1
ATOM 3093 N N . SER A 1 405 ? 10.672 -6.587 -21.141 1.00 94.31 405 SER A N 1
ATOM 3094 C CA . SER A 1 405 ? 10.439 -5.704 -22.283 1.00 94.31 405 SER A CA 1
ATOM 3095 C C . SER A 1 405 ? 11.761 -5.078 -22.712 1.00 94.31 405 SER A C 1
ATOM 3097 O O . SER A 1 405 ? 12.485 -4.539 -21.877 1.00 94.31 405 SER A O 1
ATOM 3099 N N . VAL A 1 406 ? 12.076 -5.151 -24.003 1.00 96.56 406 VAL A N 1
ATOM 3100 C CA . VAL A 1 406 ? 13.252 -4.528 -24.623 1.00 96.56 406 VAL A CA 1
ATOM 3101 C C . VAL A 1 406 ? 12.768 -3.649 -25.764 1.00 96.56 406 VAL A C 1
ATOM 3103 O O . VAL A 1 406 ? 12.014 -4.116 -26.612 1.00 96.56 406 VAL A O 1
ATOM 3106 N N . SER A 1 407 ? 13.198 -2.395 -25.805 1.00 93.94 407 SER A N 1
ATOM 3107 C CA . SER A 1 407 ? 12.875 -1.458 -26.874 1.00 93.94 407 SER A CA 1
ATOM 3108 C C . SER A 1 407 ? 14.135 -0.927 -27.533 1.00 93.94 407 SER A C 1
ATOM 3110 O O . SER A 1 407 ? 15.116 -0.652 -26.849 1.00 93.94 407 SER A O 1
ATOM 3112 N N . TYR A 1 408 ? 14.090 -0.763 -28.852 1.00 93.19 408 TYR A N 1
ATOM 3113 C CA . TYR A 1 408 ? 15.165 -0.188 -29.656 1.00 93.19 408 TYR A CA 1
ATOM 3114 C C . TYR A 1 408 ? 14.585 0.812 -30.660 1.00 93.19 408 TYR A C 1
ATOM 3116 O O . TYR A 1 408 ? 13.593 0.534 -31.333 1.00 93.19 408 TYR A O 1
ATOM 3124 N N . ASP A 1 409 ? 15.182 1.996 -30.766 1.00 87.50 409 ASP A N 1
ATOM 3125 C CA . ASP A 1 409 ? 14.772 3.055 -31.702 1.00 87.50 409 ASP A CA 1
ATOM 3126 C C . ASP A 1 409 ? 15.390 2.925 -33.103 1.00 87.50 409 ASP A C 1
ATOM 3128 O O . ASP A 1 409 ? 15.320 3.869 -33.892 1.00 87.50 409 ASP A O 1
ATOM 3132 N N . TRP A 1 410 ? 15.990 1.770 -33.406 1.00 87.25 410 TRP A N 1
ATOM 3133 C CA . TRP A 1 410 ? 16.693 1.484 -34.658 1.00 87.25 410 TRP A CA 1
ATOM 3134 C C . TRP A 1 410 ? 18.008 2.239 -34.842 1.00 87.25 410 TRP A C 1
ATOM 3136 O O . TRP A 1 410 ? 18.575 2.179 -35.933 1.00 87.25 410 TRP A O 1
ATOM 3146 N N . SER A 1 411 ? 18.500 2.968 -33.830 1.00 83.00 411 SER A N 1
ATOM 3147 C CA . SER A 1 411 ? 19.726 3.736 -34.020 1.00 83.00 411 SER A CA 1
ATOM 3148 C C . SER A 1 411 ? 20.500 4.155 -32.765 1.00 83.00 411 SER A C 1
ATOM 3150 O O . SER A 1 411 ? 21.716 3.982 -32.763 1.00 83.00 411 SER A O 1
ATOM 3152 N N . TYR A 1 412 ? 19.875 4.802 -31.779 1.00 78.31 412 TYR A N 1
ATOM 3153 C CA . TYR A 1 412 ? 20.558 5.509 -30.684 1.00 78.31 412 TYR A CA 1
ATOM 3154 C C . TYR A 1 412 ? 20.219 5.009 -29.294 1.00 78.31 412 TYR A C 1
ATOM 3156 O O . TYR A 1 412 ? 20.986 5.307 -28.393 1.00 78.31 412 TYR A O 1
ATOM 3164 N N . SER A 1 413 ? 19.090 4.340 -29.090 1.00 88.19 413 SER A N 1
ATOM 3165 C CA . SER A 1 413 ? 18.530 4.131 -27.759 1.00 88.19 413 SER A CA 1
ATOM 3166 C C . SER A 1 413 ? 17.988 2.724 -27.599 1.00 88.19 413 SER A C 1
ATOM 3168 O O . SER A 1 413 ? 17.134 2.283 -28.371 1.00 88.19 413 SER A O 1
ATOM 3170 N N . VAL A 1 414 ? 18.459 2.045 -26.557 1.00 92.88 414 VAL A N 1
ATOM 3171 C CA . VAL A 1 414 ? 17.913 0.787 -26.063 1.00 92.88 414 VAL A CA 1
ATOM 3172 C C . VAL A 1 414 ? 17.395 0.998 -24.656 1.00 92.88 414 VAL A C 1
ATOM 3174 O O . VAL A 1 414 ? 18.099 1.513 -23.791 1.00 92.88 414 VAL A O 1
ATOM 3177 N N . SER A 1 415 ? 16.170 0.558 -24.406 1.00 92.06 415 SER A N 1
ATOM 3178 C CA . SER A 1 415 ? 15.601 0.501 -23.067 1.00 92.06 415 SER A CA 1
ATOM 3179 C C . SER A 1 415 ? 15.188 -0.920 -22.734 1.00 92.06 415 SER A C 1
ATOM 3181 O O . SER A 1 415 ? 14.717 -1.666 -23.590 1.00 92.06 415 SER A O 1
ATOM 3183 N N . MET A 1 416 ? 15.380 -1.311 -21.482 1.00 94.25 416 MET A N 1
ATOM 3184 C CA . MET A 1 416 ? 15.006 -2.626 -20.990 1.00 94.25 416 MET A CA 1
ATOM 3185 C C . MET A 1 416 ? 14.327 -2.491 -19.634 1.00 94.25 416 MET A C 1
ATOM 3187 O O . MET A 1 416 ? 14.848 -1.822 -18.742 1.00 94.25 416 MET A O 1
ATOM 3191 N N . SER A 1 417 ? 13.196 -3.173 -19.468 1.00 93.06 417 SER A N 1
ATOM 3192 C CA . SER A 1 417 ? 12.519 -3.309 -18.183 1.00 93.06 417 SER A CA 1
ATOM 3193 C C . SER A 1 417 ? 12.325 -4.773 -17.810 1.00 93.06 417 SER A C 1
ATOM 3195 O O . SER A 1 417 ? 11.992 -5.604 -18.658 1.00 93.06 417 SER A O 1
ATOM 3197 N N . VAL A 1 418 ? 12.498 -5.074 -16.527 1.00 94.31 418 VAL A N 1
ATOM 3198 C CA . VAL A 1 418 ? 12.333 -6.413 -15.948 1.00 94.31 418 VAL A CA 1
ATOM 3199 C C . VAL A 1 418 ? 11.539 -6.326 -14.647 1.00 94.31 418 VAL A C 1
ATOM 3201 O O . VAL A 1 418 ? 11.714 -5.360 -13.901 1.00 94.31 418 VAL A O 1
ATOM 3204 N N . PRO A 1 419 ? 10.702 -7.319 -14.316 1.00 92.38 419 PRO A N 1
ATOM 3205 C CA . PRO A 1 419 ? 10.017 -7.347 -13.031 1.00 92.38 419 PRO A CA 1
ATOM 3206 C C . PRO A 1 419 ? 10.961 -7.377 -11.831 1.00 92.38 419 PRO A C 1
ATOM 3208 O O . PRO A 1 419 ? 12.028 -7.995 -11.877 1.00 92.38 419 PRO A O 1
ATOM 3211 N N . LYS A 1 420 ? 10.527 -6.805 -10.704 1.00 91.12 420 LYS A N 1
ATOM 3212 C CA . LYS A 1 420 ? 11.272 -6.786 -9.433 1.00 91.12 420 LYS A CA 1
ATOM 3213 C C . LYS A 1 420 ? 11.623 -8.184 -8.915 1.00 91.12 420 LYS A C 1
ATOM 3215 O O . LYS A 1 420 ? 12.597 -8.330 -8.183 1.00 91.12 420 LYS A O 1
ATOM 3220 N N . SER A 1 421 ? 10.904 -9.224 -9.343 1.00 91.19 421 SER A N 1
ATOM 3221 C CA . SER A 1 421 ? 11.233 -10.625 -9.044 1.00 91.19 421 SER A CA 1
ATOM 3222 C C . SER A 1 421 ? 12.638 -11.043 -9.515 1.00 91.19 421 SER A C 1
ATOM 3224 O O . SER A 1 421 ? 13.227 -11.946 -8.920 1.00 91.19 421 SER A O 1
ATOM 3226 N N . TYR A 1 422 ? 13.212 -10.357 -10.511 1.00 95.62 422 TYR A N 1
ATOM 3227 C CA . TYR A 1 422 ? 14.581 -10.568 -10.998 1.00 95.62 422 TYR A CA 1
ATOM 3228 C C . TYR A 1 422 ? 15.671 -9.882 -10.155 1.00 95.62 422 TYR A C 1
ATOM 3230 O O . TYR A 1 422 ? 16.855 -10.061 -10.441 1.00 95.62 422 TYR A O 1
ATOM 3238 N N . SER A 1 423 ? 15.308 -9.122 -9.119 1.00 96.12 423 SER A N 1
ATOM 3239 C CA . SER A 1 423 ? 16.250 -8.378 -8.276 1.00 96.12 423 SER A CA 1
ATOM 3240 C C . SER A 1 423 ? 17.332 -9.287 -7.675 1.00 96.12 423 SER A C 1
ATOM 3242 O O . SER A 1 423 ? 17.026 -10.307 -7.053 1.00 96.12 423 SER A O 1
ATOM 3244 N N . GLY A 1 424 ? 18.605 -8.943 -7.904 1.00 96.38 424 GLY A N 1
ATOM 3245 C CA . GLY A 1 424 ? 19.768 -9.723 -7.465 1.00 96.38 424 GLY A CA 1
ATOM 3246 C C . GLY A 1 424 ? 19.997 -11.038 -8.225 1.00 96.38 424 GLY A C 1
ATOM 3247 O O . GLY A 1 424 ? 20.836 -11.838 -7.815 1.00 96.38 424 GLY A O 1
ATOM 3248 N N . LEU A 1 425 ? 19.249 -11.301 -9.303 1.00 97.12 425 LEU A N 1
ATOM 3249 C CA . LEU A 1 425 ? 19.368 -12.509 -10.134 1.00 97.12 425 LEU A CA 1
ATOM 3250 C C . LEU A 1 425 ? 19.857 -12.206 -11.555 1.00 97.12 425 LEU A C 1
ATOM 3252 O O . LEU A 1 425 ? 19.888 -13.109 -12.396 1.00 97.12 425 LEU A O 1
ATOM 3256 N N . LEU A 1 426 ? 20.209 -10.953 -11.831 1.00 97.75 426 LEU A N 1
ATOM 3257 C CA . LEU A 1 426 ? 20.715 -10.496 -13.119 1.00 97.75 426 LEU A CA 1
ATOM 3258 C C . LEU A 1 426 ? 22.219 -10.250 -13.051 1.00 97.75 426 LEU A C 1
ATOM 3260 O O . LEU A 1 426 ? 22.781 -10.031 -11.979 1.00 97.75 426 LEU A O 1
ATOM 3264 N N . CYS A 1 427 ? 22.868 -10.298 -14.207 1.00 97.44 427 CYS A N 1
ATOM 3265 C CA . CYS A 1 427 ? 24.231 -9.817 -14.379 1.00 97.44 427 CYS A CA 1
ATOM 3266 C C . CYS A 1 427 ? 24.459 -9.344 -15.825 1.00 97.44 427 CYS A C 1
ATOM 3268 O O . CYS A 1 427 ? 23.709 -9.720 -16.730 1.00 97.44 427 CYS A O 1
ATOM 3270 N N . GLY A 1 428 ? 25.469 -8.503 -16.046 1.00 97.44 428 GLY A N 1
ATOM 3271 C CA . GLY A 1 428 ? 25.752 -7.846 -17.327 1.00 97.44 428 GLY A CA 1
ATOM 3272 C C . GLY A 1 428 ? 26.105 -6.373 -17.133 1.00 97.44 428 GLY A C 1
ATOM 3273 O O . GLY A 1 428 ? 26.242 -5.913 -15.999 1.00 97.44 428 GLY A O 1
ATOM 3274 N N . LEU A 1 429 ? 26.212 -5.620 -18.230 1.00 97.38 429 LEU A N 1
ATOM 3275 C CA . LEU A 1 429 ? 26.464 -4.172 -18.187 1.00 97.38 429 LEU A CA 1
ATOM 3276 C C . LEU A 1 429 ? 25.377 -3.373 -17.447 1.00 97.38 429 LEU A C 1
ATOM 3278 O O . LEU A 1 429 ? 25.667 -2.307 -16.917 1.00 97.38 429 LEU A O 1
ATOM 3282 N N . SER A 1 430 ? 24.148 -3.890 -17.369 1.00 97.38 430 SER A N 1
ATOM 3283 C CA . SER A 1 430 ? 23.031 -3.284 -16.631 1.00 97.38 430 SER A CA 1
ATOM 3284 C C . SER A 1 430 ? 23.056 -3.541 -15.116 1.00 97.38 430 SER A C 1
ATOM 3286 O O . SER A 1 430 ? 22.089 -3.185 -14.440 1.00 97.38 430 SER A O 1
ATOM 3288 N N . GLY A 1 431 ? 24.119 -4.144 -14.575 1.00 97.25 431 GLY A N 1
ATOM 3289 C CA . GLY A 1 431 ? 24.243 -4.430 -13.144 1.00 97.25 431 GLY A CA 1
ATOM 3290 C C . GLY A 1 431 ? 23.433 -5.648 -12.692 1.00 97.25 431 GLY A C 1
ATOM 3291 O O . GLY A 1 431 ? 23.037 -6.491 -13.507 1.00 97.25 431 GLY A O 1
ATOM 3292 N N . ASN A 1 432 ? 23.203 -5.759 -11.380 1.00 96.75 432 ASN A N 1
ATOM 3293 C CA . ASN A 1 432 ? 22.548 -6.929 -10.772 1.00 96.75 432 ASN A CA 1
ATOM 3294 C C . ASN A 1 432 ? 21.122 -6.662 -10.240 1.00 96.75 432 ASN A C 1
ATOM 3296 O O . ASN A 1 432 ? 20.426 -7.608 -9.851 1.00 96.75 432 ASN A O 1
ATOM 3300 N N . PHE A 1 433 ? 20.671 -5.401 -10.275 1.00 97.19 433 PHE A N 1
ATOM 3301 C CA . PHE A 1 433 ? 19.329 -4.961 -9.889 1.00 97.19 433 PHE A CA 1
ATOM 3302 C C . PHE A 1 433 ? 18.968 -5.260 -8.422 1.00 97.19 433 PHE A C 1
ATOM 3304 O O . PHE A 1 433 ? 17.842 -5.662 -8.118 1.00 97.19 433 PHE A O 1
ATOM 3311 N N . ASN A 1 434 ? 19.905 -5.144 -7.484 1.00 96.06 434 ASN A N 1
ATOM 3312 C CA . ASN A 1 434 ? 19.655 -5.414 -6.063 1.00 96.06 434 ASN A CA 1
ATOM 3313 C C . ASN A 1 434 ? 19.354 -4.140 -5.240 1.00 96.06 434 ASN A C 1
ATOM 3315 O O . ASN A 1 434 ? 19.012 -4.240 -4.061 1.00 96.06 434 ASN A O 1
ATOM 3319 N N . GLY A 1 435 ? 19.417 -2.959 -5.860 1.00 95.38 435 GLY A N 1
ATOM 3320 C CA . GLY A 1 435 ? 19.257 -1.649 -5.230 1.00 95.38 435 GLY A CA 1
ATOM 3321 C C . GLY A 1 435 ? 20.558 -1.044 -4.687 1.00 95.38 435 GLY A C 1
ATOM 3322 O O . GLY A 1 435 ? 20.508 0.005 -4.042 1.00 95.38 435 GLY A O 1
ATOM 3323 N N . ASN A 1 436 ? 21.713 -1.674 -4.914 1.00 96.19 436 ASN A N 1
ATOM 3324 C CA . ASN A 1 436 ? 23.019 -1.244 -4.425 1.00 96.19 436 ASN A CA 1
ATOM 3325 C C . ASN A 1 436 ? 23.955 -0.854 -5.576 1.00 96.19 436 ASN A C 1
ATOM 3327 O O . ASN A 1 436 ? 24.789 -1.625 -6.037 1.00 96.19 436 ASN A O 1
ATOM 3331 N N . GLN A 1 437 ? 23.950 0.434 -5.904 1.00 94.88 437 GLN A N 1
ATOM 3332 C CA . GLN A 1 437 ? 24.820 1.038 -6.920 1.00 94.88 437 GLN A CA 1
ATOM 3333 C C . GLN A 1 437 ? 26.323 0.722 -6.772 1.00 94.88 437 GLN A C 1
ATOM 3335 O O . GLN A 1 437 ? 27.079 0.790 -7.736 1.00 94.88 437 GLN A O 1
ATOM 3340 N N . LYS A 1 438 ? 26.809 0.402 -5.566 1.00 95.50 438 LYS A N 1
ATOM 3341 C CA . LYS A 1 438 ? 28.247 0.182 -5.328 1.00 95.50 438 LYS A CA 1
ATOM 3342 C C . LYS A 1 438 ? 28.758 -1.154 -5.857 1.00 95.50 438 LYS A C 1
ATOM 3344 O O . LYS A 1 438 ? 29.973 -1.340 -5.904 1.00 95.50 438 LYS A O 1
ATOM 3349 N N . ASP A 1 439 ? 27.866 -2.083 -6.189 1.00 95.75 439 ASP A N 1
ATOM 3350 C CA . ASP A 1 439 ? 28.229 -3.432 -6.617 1.00 95.75 439 ASP A CA 1
ATOM 3351 C C . ASP A 1 439 ? 27.811 -3.763 -8.056 1.00 95.75 439 ASP A C 1
ATOM 3353 O O . ASP A 1 439 ? 27.985 -4.901 -8.488 1.00 95.75 439 ASP A O 1
ATOM 3357 N N . ASP A 1 440 ? 27.359 -2.769 -8.824 1.00 96.94 440 ASP A N 1
ATOM 3358 C CA . ASP A 1 440 ? 26.909 -2.963 -10.204 1.00 96.94 440 ASP A CA 1
ATOM 3359 C C . ASP A 1 440 ? 28.040 -3.357 -11.167 1.00 96.94 440 ASP A C 1
ATOM 3361 O O . ASP A 1 440 ? 27.803 -4.034 -12.168 1.00 96.94 440 ASP A O 1
ATOM 3365 N N . PHE A 1 441 ? 29.291 -2.997 -10.865 1.00 97.50 441 PHE A N 1
ATOM 3366 C CA . PHE A 1 441 ? 30.448 -3.304 -11.714 1.00 97.50 441 PHE A CA 1
ATOM 3367 C C . PHE A 1 441 ? 31.046 -4.690 -11.430 1.00 97.50 441 PHE A C 1
ATOM 3369 O O . PHE A 1 441 ? 32.255 -4.846 -11.244 1.00 97.50 441 PHE A O 1
ATOM 3376 N N . GLN A 1 442 ? 30.205 -5.721 -11.391 1.00 96.81 442 GLN A N 1
ATOM 3377 C CA . GLN A 1 442 ? 30.638 -7.114 -11.251 1.00 96.81 442 GLN A CA 1
ATOM 3378 C C . GLN A 1 442 ? 30.998 -7.733 -12.602 1.00 96.81 442 GLN A C 1
ATOM 3380 O O . GLN A 1 442 ? 30.246 -7.643 -13.565 1.00 96.81 442 GLN A O 1
ATOM 3385 N N . ASN A 1 443 ? 32.139 -8.411 -12.679 1.00 96.00 443 ASN A N 1
ATOM 3386 C CA . ASN A 1 443 ? 32.519 -9.204 -13.847 1.00 96.00 443 ASN A CA 1
ATOM 3387 C C . ASN A 1 443 ? 31.716 -10.527 -13.926 1.00 96.00 443 ASN A C 1
ATOM 3389 O O . ASN A 1 443 ? 31.022 -10.880 -12.968 1.00 96.00 443 ASN A O 1
ATOM 3393 N N . PRO A 1 444 ? 31.840 -11.324 -15.007 1.00 95.50 444 PRO A N 1
ATOM 3394 C CA . PRO A 1 444 ? 31.096 -12.582 -15.153 1.00 95.50 444 PRO A CA 1
ATOM 3395 C C . PRO A 1 444 ? 31.307 -13.628 -14.049 1.00 95.50 444 PRO A C 1
ATOM 3397 O O . PRO A 1 444 ? 30.481 -14.528 -13.907 1.00 95.50 444 PRO A O 1
ATOM 3400 N N . ASN A 1 445 ? 32.387 -13.517 -13.270 1.00 92.81 445 ASN A N 1
ATOM 3401 C CA . ASN A 1 445 ? 32.699 -14.401 -12.146 1.00 92.81 445 ASN A CA 1
ATOM 3402 C C . ASN A 1 445 ? 32.232 -13.829 -10.789 1.00 92.81 445 ASN A C 1
ATOM 3404 O O . ASN A 1 445 ? 32.555 -14.400 -9.750 1.00 92.81 445 ASN A O 1
ATOM 3408 N N . GLY A 1 446 ? 31.524 -12.692 -10.780 1.00 91.50 446 GLY A N 1
ATOM 3409 C CA . GLY A 1 446 ? 31.051 -12.001 -9.573 1.00 91.50 446 GLY A CA 1
ATOM 3410 C C . GLY A 1 446 ? 32.098 -11.114 -8.888 1.00 91.50 446 GLY A C 1
ATOM 3411 O O . GLY A 1 446 ? 31.853 -10.593 -7.803 1.00 91.50 446 GLY A O 1
ATOM 3412 N N . GLY A 1 447 ? 33.278 -10.931 -9.487 1.00 95.88 447 GLY A N 1
ATOM 3413 C CA . GLY A 1 447 ? 34.324 -10.063 -8.943 1.00 95.88 447 GLY A CA 1
ATOM 3414 C C . GLY A 1 447 ? 34.042 -8.587 -9.221 1.00 95.88 447 GLY A C 1
ATOM 3415 O O . GLY A 1 447 ? 33.771 -8.224 -10.364 1.00 95.88 447 GLY A O 1
ATOM 3416 N N . LEU A 1 448 ? 34.151 -7.735 -8.198 1.00 96.69 448 LEU A N 1
ATOM 3417 C CA . LEU A 1 448 ? 33.928 -6.293 -8.321 1.00 96.69 448 LEU A CA 1
ATOM 3418 C C . LEU A 1 448 ? 35.090 -5.592 -9.043 1.00 96.69 448 LEU A C 1
ATOM 3420 O O . LEU A 1 448 ? 36.263 -5.830 -8.745 1.00 96.69 448 LEU A O 1
ATOM 3424 N N . LEU A 1 449 ? 34.751 -4.699 -9.968 1.00 95.75 449 LEU A N 1
ATOM 3425 C CA . LEU A 1 449 ? 35.667 -3.846 -10.715 1.00 95.75 449 LEU A CA 1
ATOM 3426 C C . LEU A 1 449 ? 35.344 -2.370 -10.450 1.00 95.75 449 LEU A C 1
ATOM 3428 O O . LEU A 1 449 ? 34.211 -2.008 -10.166 1.00 95.75 449 LEU A O 1
ATOM 3432 N N . PHE A 1 450 ? 36.353 -1.504 -10.556 1.00 91.06 450 PHE A N 1
ATOM 3433 C CA . PHE A 1 450 ? 36.224 -0.069 -10.241 1.00 91.06 450 PHE A CA 1
ATOM 3434 C C . PHE A 1 450 ? 36.421 0.844 -11.457 1.00 91.06 450 PHE A C 1
ATOM 3436 O O . PHE A 1 450 ? 36.354 2.063 -11.342 1.00 91.06 450 PHE A O 1
ATOM 3443 N N . SER A 1 451 ? 36.694 0.262 -12.625 1.00 91.62 451 SER A N 1
ATOM 3444 C CA . SER A 1 451 ? 36.863 0.984 -13.885 1.00 91.62 451 SER A CA 1
ATOM 3445 C C . SER A 1 451 ? 35.729 0.590 -14.831 1.00 91.62 451 SER A C 1
ATOM 3447 O O . SER A 1 451 ? 35.627 -0.603 -15.135 1.00 91.62 451 SER A O 1
ATOM 3449 N N . PRO A 1 452 ? 34.935 1.551 -15.347 1.00 90.62 452 PRO A N 1
ATOM 3450 C CA . PRO A 1 452 ? 33.923 1.288 -16.372 1.00 90.62 452 PRO A CA 1
ATOM 3451 C C . PRO A 1 452 ? 34.487 0.540 -17.582 1.00 90.62 452 PRO A C 1
ATOM 3453 O O . PRO A 1 452 ? 33.856 -0.369 -18.112 1.00 90.62 452 PRO A O 1
ATOM 3456 N N . THR A 1 453 ? 35.721 0.859 -17.982 1.00 90.38 453 THR A N 1
ATOM 3457 C CA . THR A 1 453 ? 36.416 0.197 -19.091 1.00 90.38 453 THR A CA 1
ATOM 3458 C C . THR A 1 453 ? 36.748 -1.259 -18.774 1.00 90.38 453 THR A C 1
ATOM 3460 O O . THR A 1 453 ? 36.474 -2.140 -19.586 1.00 90.38 453 THR A O 1
ATOM 3463 N N . ALA A 1 454 ? 37.331 -1.537 -17.601 1.00 93.00 454 ALA A N 1
ATOM 3464 C CA . ALA A 1 454 ? 37.653 -2.908 -17.200 1.00 93.00 454 ALA A CA 1
ATOM 3465 C C . ALA A 1 454 ? 36.382 -3.752 -17.026 1.00 93.00 454 ALA A C 1
ATOM 3467 O O . ALA A 1 454 ? 36.336 -4.895 -17.481 1.00 93.00 454 ALA A O 1
ATOM 3468 N N . PHE A 1 455 ? 35.353 -3.167 -16.409 1.00 95.56 455 PHE A N 1
ATOM 3469 C CA . PHE A 1 455 ? 34.031 -3.763 -16.260 1.00 95.56 455 PHE A CA 1
ATOM 3470 C C . PHE A 1 455 ? 33.426 -4.112 -17.616 1.00 95.56 455 PHE A C 1
ATOM 3472 O O . PHE A 1 455 ? 33.127 -5.280 -17.867 1.00 95.56 455 PHE A O 1
ATOM 3479 N N . SER A 1 456 ? 33.353 -3.148 -18.530 1.00 93.88 456 SER A N 1
ATOM 3480 C CA . SER A 1 456 ? 32.708 -3.359 -19.824 1.00 93.88 456 SER A CA 1
ATOM 3481 C C . SER A 1 456 ? 33.462 -4.353 -20.706 1.00 93.88 456 SER A C 1
ATOM 3483 O O . SER A 1 456 ? 32.859 -5.243 -21.301 1.00 93.88 456 SER A O 1
ATOM 3485 N N . ASN A 1 457 ? 34.799 -4.300 -20.705 1.00 92.56 457 ASN A N 1
ATOM 3486 C CA . ASN A 1 457 ? 35.636 -5.291 -21.387 1.00 92.56 457 ASN A CA 1
ATOM 3487 C C . ASN A 1 457 ? 35.406 -6.722 -20.867 1.00 92.56 457 ASN A C 1
ATOM 3489 O O . ASN A 1 457 ? 35.551 -7.672 -21.636 1.00 92.56 457 ASN A O 1
ATOM 3493 N N . SER A 1 458 ? 35.062 -6.891 -19.585 1.00 95.19 458 SER A N 1
ATOM 3494 C CA . SER A 1 458 ? 34.816 -8.213 -18.995 1.00 95.19 458 SER A CA 1
ATOM 3495 C C . SER A 1 458 ? 33.513 -8.866 -19.473 1.00 95.19 458 SER A C 1
ATOM 3497 O O . SER A 1 458 ? 33.399 -10.086 -19.409 1.00 95.19 458 SER A O 1
ATOM 3499 N N . TRP A 1 459 ? 32.574 -8.077 -20.004 1.00 95.69 459 TRP A N 1
ATOM 3500 C CA . TRP A 1 459 ? 31.276 -8.521 -20.532 1.00 95.69 459 TRP A CA 1
ATOM 3501 C C . TRP A 1 459 ? 31.239 -8.659 -22.060 1.00 95.69 459 TRP A C 1
ATOM 3503 O O . TRP A 1 459 ? 30.166 -8.767 -22.656 1.00 95.69 459 TRP A O 1
ATOM 3513 N N . ARG A 1 460 ? 32.410 -8.647 -22.705 1.00 94.50 460 ARG A N 1
ATOM 3514 C CA . ARG A 1 460 ? 32.556 -8.855 -24.148 1.00 94.50 460 ARG A CA 1
ATOM 3515 C C . ARG A 1 460 ? 32.229 -10.299 -24.534 1.00 94.50 460 ARG A C 1
ATOM 3517 O O . ARG A 1 460 ? 32.785 -11.240 -23.970 1.00 94.50 460 ARG A O 1
ATOM 3524 N N . GLU A 1 461 ? 31.425 -10.468 -25.578 1.00 94.06 461 GLU A N 1
ATOM 3525 C CA . GLU A 1 461 ? 31.084 -11.783 -26.120 1.00 94.06 461 GLU A CA 1
ATOM 3526 C C . GLU A 1 461 ? 32.251 -12.398 -26.921 1.00 94.06 461 GLU A C 1
ATOM 3528 O O . GLU A 1 461 ? 32.904 -11.686 -27.696 1.00 94.06 461 GLU A O 1
ATOM 3533 N N . PRO A 1 462 ? 32.491 -13.723 -26.826 1.00 88.62 462 PRO A N 1
ATOM 3534 C CA . PRO A 1 462 ? 33.595 -14.396 -27.521 1.00 88.62 462 PRO A CA 1
ATOM 3535 C C . PRO A 1 462 ? 33.596 -14.230 -29.048 1.00 88.62 462 PRO A C 1
ATOM 3537 O O . PRO A 1 462 ? 34.662 -14.160 -29.653 1.00 88.62 462 PRO A O 1
ATOM 3540 N N . ASN A 1 463 ? 32.415 -14.129 -29.664 1.00 84.75 463 ASN A N 1
ATOM 3541 C CA . ASN A 1 463 ? 32.241 -14.021 -31.118 1.00 84.75 463 ASN A CA 1
ATOM 3542 C C . ASN A 1 463 ? 32.280 -12.571 -31.635 1.00 84.75 463 ASN A C 1
ATOM 3544 O O . ASN A 1 463 ? 31.876 -12.304 -32.764 1.00 84.75 463 ASN A O 1
ATOM 3548 N N . SER A 1 464 ? 32.743 -11.627 -30.813 1.00 87.19 464 SER A N 1
ATOM 3549 C CA . SER A 1 464 ? 32.863 -10.219 -31.200 1.00 87.19 464 SER A CA 1
ATOM 3550 C C . SER A 1 464 ? 33.888 -9.999 -32.327 1.00 87.19 464 SER A C 1
ATOM 3552 O O . SER A 1 464 ? 34.850 -10.769 -32.426 1.00 87.19 464 SER A O 1
ATOM 3554 N N . PRO A 1 465 ? 33.782 -8.898 -33.101 1.00 79.12 465 PRO A N 1
ATOM 3555 C CA . PRO A 1 465 ? 34.781 -8.522 -34.103 1.00 79.12 465 PRO A CA 1
ATOM 3556 C C . PRO A 1 465 ? 36.224 -8.481 -33.552 1.00 79.12 465 PRO A C 1
ATOM 3558 O O . PRO A 1 465 ? 36.467 -8.294 -32.355 1.00 79.12 465 PRO A O 1
ATOM 3561 N N . PHE A 1 466 ? 37.217 -8.673 -34.423 1.00 72.31 466 PHE A N 1
ATOM 3562 C CA . PHE A 1 466 ? 38.634 -8.595 -34.045 1.00 72.31 466 PHE A CA 1
ATOM 3563 C C . PHE A 1 466 ? 39.048 -7.111 -33.896 1.00 72.31 466 PHE A C 1
ATOM 3565 O O . PHE A 1 466 ? 38.707 -6.308 -34.755 1.00 72.31 466 PHE A O 1
ATOM 3572 N N . HIS A 1 467 ? 39.760 -6.735 -32.820 1.00 72.19 467 HIS A N 1
ATOM 3573 C CA . HIS A 1 467 ? 40.133 -5.336 -32.487 1.00 72.19 467 HIS A CA 1
ATOM 3574 C C . HIS A 1 467 ? 38.961 -4.327 -32.362 1.00 72.19 467 HIS A C 1
ATOM 3576 O O . HIS A 1 467 ? 38.992 -3.261 -32.964 1.00 72.19 467 HIS A O 1
ATOM 3582 N N . CYS A 1 468 ? 37.954 -4.634 -31.536 1.00 76.06 468 CYS A N 1
ATOM 3583 C CA . CYS A 1 468 ? 36.760 -3.794 -31.304 1.00 76.06 468 CYS A CA 1
ATOM 3584 C C . CYS A 1 468 ? 36.724 -3.058 -29.943 1.00 76.06 468 CYS A C 1
ATOM 3586 O O . CYS A 1 468 ? 35.691 -2.540 -29.526 1.00 76.06 468 CYS A O 1
ATOM 3588 N N . THR A 1 469 ? 37.831 -3.045 -29.198 1.00 69.44 469 THR A N 1
ATOM 3589 C CA . THR A 1 469 ? 37.941 -2.312 -27.921 1.00 69.44 469 THR A CA 1
ATOM 3590 C C . THR A 1 469 ? 38.296 -0.845 -28.162 1.00 69.44 469 THR A C 1
ATOM 3592 O O . THR A 1 469 ? 38.943 -0.555 -29.159 1.00 69.44 469 THR A O 1
ATOM 3595 N N . VAL A 1 470 ? 37.940 0.053 -27.236 1.00 69.44 470 VAL A N 1
ATOM 3596 C CA . VAL A 1 470 ? 38.158 1.516 -27.323 1.00 69.44 470 VAL A CA 1
ATOM 3597 C C . VAL A 1 470 ? 39.562 1.886 -27.846 1.00 69.44 470 VAL A C 1
ATOM 3599 O O . VAL A 1 470 ? 40.562 1.442 -27.280 1.00 69.44 470 VAL A O 1
ATOM 3602 N N . VAL A 1 471 ? 39.634 2.713 -28.904 1.00 58.62 471 VAL A N 1
ATOM 3603 C CA . VAL A 1 471 ? 40.896 3.113 -29.579 1.00 58.62 471 VAL A CA 1
ATOM 3604 C C . VAL A 1 471 ? 41.132 4.641 -29.620 1.00 58.62 471 VAL A C 1
ATOM 3606 O O . VAL A 1 471 ? 42.178 5.078 -30.095 1.00 58.62 471 VAL A O 1
ATOM 3609 N N . GLY A 1 472 ? 40.189 5.473 -29.159 1.00 58.00 472 GLY A N 1
ATOM 3610 C CA . GLY A 1 472 ? 40.152 6.913 -29.470 1.00 58.00 472 GLY A CA 1
ATOM 3611 C C . GLY A 1 472 ? 40.370 7.880 -28.298 1.00 58.00 472 GLY A C 1
ATOM 3612 O O . GLY A 1 472 ? 40.061 7.571 -27.150 1.00 58.00 472 GLY A O 1
ATOM 3613 N N . LEU A 1 473 ? 40.892 9.072 -28.622 1.00 56.62 473 LEU A N 1
ATOM 3614 C CA . LEU A 1 473 ? 40.944 10.266 -27.763 1.00 56.62 473 LEU A CA 1
ATOM 3615 C C . LEU A 1 473 ? 39.563 10.952 -27.732 1.00 56.62 473 LEU A C 1
ATOM 3617 O O . LEU A 1 473 ? 38.905 10.983 -28.775 1.00 56.62 473 LEU A O 1
ATOM 3621 N N . PRO A 1 474 ? 39.140 11.537 -26.594 1.00 63.59 474 PRO A N 1
ATOM 3622 C CA . PRO A 1 474 ? 37.869 12.250 -26.503 1.00 63.59 474 PRO A CA 1
ATOM 3623 C C . PRO A 1 474 ? 37.810 13.423 -27.501 1.00 63.59 474 PRO A C 1
ATOM 3625 O O . PRO A 1 474 ? 38.846 14.032 -27.797 1.00 63.59 474 PRO A O 1
ATOM 3628 N N . PRO A 1 475 ? 36.620 13.754 -28.033 1.00 63.28 475 PRO A N 1
ATOM 3629 C CA . PRO A 1 475 ? 36.445 14.881 -28.947 1.00 63.28 475 PRO A CA 1
ATOM 3630 C C . PRO A 1 475 ? 36.883 16.199 -28.287 1.00 63.28 475 PRO A C 1
ATOM 3632 O O . PRO A 1 475 ? 36.603 16.450 -27.118 1.00 63.28 475 PRO A O 1
ATOM 3635 N N . SER A 1 476 ? 37.561 17.065 -29.046 1.00 70.69 476 SER A N 1
ATOM 3636 C CA . SER A 1 476 ? 37.886 18.428 -28.612 1.00 70.69 476 SER A CA 1
ATOM 3637 C C . SER A 1 476 ? 36.855 19.395 -29.191 1.00 70.69 476 SER A C 1
ATOM 3639 O O . SER A 1 476 ? 36.856 19.667 -30.390 1.00 70.69 476 SER A O 1
ATOM 3641 N N . CYS A 1 477 ? 35.958 19.886 -28.341 1.00 82.62 477 CYS A N 1
ATOM 3642 C CA . CYS A 1 477 ? 34.917 20.860 -28.666 1.00 82.62 477 CYS A CA 1
ATOM 3643 C C . CYS A 1 477 ? 34.763 21.860 -27.507 1.00 82.62 477 CYS A C 1
ATOM 3645 O O . CYS A 1 477 ? 35.166 21.582 -26.377 1.00 82.62 477 CYS A O 1
ATOM 3647 N N . ASP A 1 478 ? 34.141 23.009 -27.771 1.00 87.88 478 ASP A N 1
ATOM 3648 C CA . ASP A 1 478 ? 33.607 23.862 -26.709 1.00 87.88 478 ASP A CA 1
ATOM 3649 C C . ASP A 1 478 ? 32.188 23.392 -26.359 1.00 87.88 478 ASP A C 1
ATOM 3651 O O . ASP A 1 478 ? 31.243 23.628 -27.112 1.00 87.88 478 ASP A O 1
ATOM 3655 N N . GLU A 1 479 ? 32.036 22.694 -25.236 1.00 89.19 479 GLU A N 1
ATOM 3656 C CA . GLU A 1 479 ? 30.750 22.171 -24.756 1.00 89.19 479 GLU A CA 1
ATOM 3657 C C . GLU A 1 479 ? 29.730 23.272 -24.430 1.00 89.19 479 GLU A C 1
ATOM 3659 O O . GLU A 1 479 ? 28.518 23.052 -24.527 1.00 89.19 479 GLU A O 1
ATOM 3664 N N . SER A 1 480 ? 30.201 24.474 -24.074 1.00 90.19 480 SER A N 1
ATOM 3665 C CA . SER A 1 480 ? 29.338 25.566 -23.610 1.00 90.19 480 SER A CA 1
ATOM 3666 C C . SER A 1 480 ? 28.346 26.037 -24.677 1.00 90.19 480 SER A C 1
ATOM 3668 O O . SER A 1 480 ? 27.259 26.523 -24.349 1.00 90.19 480 SER A O 1
ATOM 3670 N N . GLN A 1 481 ? 28.658 25.801 -25.956 1.00 91.94 481 GLN A N 1
ATOM 3671 C CA . GLN A 1 481 ? 27.777 26.109 -27.080 1.00 91.94 481 GLN A CA 1
ATOM 3672 C C . GLN A 1 481 ? 26.447 25.328 -27.038 1.00 91.94 481 GLN A C 1
ATOM 3674 O O . GLN A 1 481 ? 25.457 25.776 -27.615 1.00 91.94 481 GLN A O 1
ATOM 3679 N N . TYR A 1 482 ? 26.394 24.180 -26.348 1.00 93.19 482 TYR A N 1
ATOM 3680 C CA . TYR A 1 482 ? 25.209 23.313 -26.286 1.00 93.19 482 TYR A CA 1
ATOM 3681 C C . TYR A 1 482 ? 24.407 23.449 -24.983 1.00 93.19 482 TYR A C 1
ATOM 3683 O O . TYR A 1 482 ? 23.348 22.839 -24.840 1.00 93.19 482 TYR A O 1
ATOM 3691 N N . TRP A 1 483 ? 24.861 24.274 -24.040 1.00 93.19 483 TRP A N 1
ATOM 3692 C CA . TRP A 1 483 ? 24.176 24.517 -22.766 1.00 93.19 483 TRP A CA 1
ATOM 3693 C C . TRP A 1 483 ? 22.871 25.336 -22.837 1.00 93.19 483 TRP A C 1
ATOM 3695 O O . TRP A 1 483 ? 22.035 25.152 -21.949 1.00 93.19 483 TRP A O 1
ATOM 3705 N N . PRO A 1 484 ? 22.647 26.236 -23.818 1.00 94.62 484 PRO A N 1
ATOM 3706 C CA . PRO A 1 484 ? 21.418 27.029 -23.891 1.00 94.62 484 PRO A CA 1
ATOM 3707 C C . PRO A 1 484 ? 20.121 26.213 -24.048 1.00 94.62 484 PRO A C 1
ATOM 3709 O O . PRO A 1 484 ? 20.124 25.078 -24.523 1.00 94.62 484 PRO A O 1
ATOM 3712 N N . LEU A 1 485 ? 18.982 26.843 -23.726 1.00 91.00 485 LEU A N 1
ATOM 3713 C CA . LEU A 1 485 ? 17.637 26.239 -23.779 1.00 91.00 485 LEU A CA 1
ATOM 3714 C C . LEU A 1 485 ? 17.193 25.760 -25.168 1.00 91.00 485 LEU A C 1
ATOM 3716 O O . LEU A 1 485 ? 16.350 24.880 -25.257 1.00 91.00 485 LEU A O 1
ATOM 3720 N N . HIS A 1 486 ? 17.729 26.322 -26.252 1.00 88.06 486 HIS A N 1
ATOM 3721 C CA . HIS A 1 486 ? 17.417 25.864 -27.614 1.00 88.06 486 HIS A CA 1
ATOM 3722 C C . HIS A 1 486 ? 18.228 24.619 -28.029 1.00 88.06 486 HIS A C 1
ATOM 3724 O O . HIS A 1 486 ? 18.103 24.157 -29.158 1.00 88.06 486 HIS A O 1
ATOM 3730 N N . SER A 1 487 ? 19.075 24.106 -27.132 1.00 92.75 487 SER A N 1
ATOM 3731 C CA . SER A 1 487 ? 19.897 22.906 -27.295 1.00 92.75 487 SER A CA 1
ATOM 3732 C C . SER A 1 487 ? 19.676 21.977 -26.087 1.00 92.75 487 SER A C 1
ATOM 3734 O O . SER A 1 487 ? 18.549 21.857 -25.605 1.00 92.75 487 SER A O 1
ATOM 3736 N N . CYS A 1 488 ? 20.716 21.329 -25.557 1.00 94.56 488 CYS A N 1
ATOM 3737 C CA . CYS A 1 488 ? 20.612 20.380 -24.446 1.00 94.56 488 CYS A CA 1
ATOM 3738 C C . CYS A 1 488 ? 20.028 20.989 -23.163 1.00 94.56 488 CYS A C 1
ATOM 3740 O O . CYS A 1 488 ? 19.419 20.271 -22.370 1.00 94.56 488 CYS A O 1
ATOM 3742 N N . GLY A 1 489 ? 20.147 22.308 -22.962 1.00 94.31 489 GLY A N 1
ATOM 3743 C CA . GLY A 1 489 ? 19.627 23.006 -21.782 1.00 94.31 489 GLY A CA 1
ATOM 3744 C C . GLY A 1 489 ? 18.135 22.787 -21.515 1.00 94.31 489 GLY A C 1
ATOM 3745 O O . GLY A 1 489 ? 17.719 22.827 -20.359 1.00 94.31 489 GLY A O 1
ATOM 3746 N N . ILE A 1 490 ? 17.346 22.476 -22.551 1.00 94.69 490 ILE A N 1
ATOM 3747 C CA . ILE A 1 490 ? 15.908 22.190 -22.440 1.00 94.69 490 ILE A CA 1
ATOM 3748 C C . ILE A 1 490 ? 15.580 21.023 -21.492 1.00 94.69 490 ILE A C 1
ATOM 3750 O O . ILE A 1 490 ? 14.491 20.986 -20.924 1.00 94.69 490 ILE A O 1
ATOM 3754 N N . ILE A 1 491 ? 16.512 20.078 -21.302 1.00 93.88 491 ILE A N 1
ATOM 3755 C CA . ILE A 1 491 ? 16.346 18.898 -20.435 1.00 93.88 491 ILE A CA 1
ATOM 3756 C C . ILE A 1 491 ? 16.166 19.302 -18.966 1.00 93.88 491 ILE A C 1
ATOM 3758 O O . ILE A 1 491 ? 15.409 18.660 -18.240 1.00 93.88 491 ILE A O 1
ATOM 3762 N N . ARG A 1 492 ? 16.851 20.368 -18.534 1.00 93.00 492 ARG A N 1
ATOM 3763 C CA . ARG A 1 492 ? 16.885 20.834 -17.136 1.00 93.00 492 ARG A CA 1
ATOM 3764 C C . ARG A 1 492 ? 15.981 22.035 -16.877 1.00 93.00 492 ARG A C 1
ATOM 3766 O O . ARG A 1 492 ? 15.994 22.570 -15.773 1.00 93.00 492 ARG A O 1
ATOM 3773 N N . ASP A 1 493 ? 15.240 22.491 -17.883 1.00 92.31 493 ASP A N 1
ATOM 3774 C CA . ASP A 1 493 ? 14.347 23.635 -17.739 1.00 92.31 493 ASP A CA 1
ATOM 3775 C C . ASP A 1 493 ? 13.162 23.264 -16.825 1.00 92.31 493 ASP A C 1
ATOM 3777 O O . ASP A 1 493 ? 12.333 22.433 -17.212 1.00 92.31 493 ASP A O 1
ATOM 3781 N N . PRO A 1 494 ? 13.037 23.876 -15.630 1.00 89.81 494 PRO A N 1
ATOM 3782 C CA . PRO A 1 494 ? 11.960 23.567 -14.694 1.00 89.81 494 PRO A CA 1
ATOM 3783 C C . PRO A 1 494 ? 10.583 24.022 -15.194 1.00 89.81 494 PRO A C 1
ATOM 3785 O O . PRO A 1 494 ? 9.577 23.624 -14.623 1.00 89.81 494 PRO A O 1
ATOM 3788 N N . SER A 1 495 ? 10.527 24.870 -16.227 1.00 90.94 495 SER A N 1
ATOM 3789 C CA . SER A 1 495 ? 9.299 25.265 -16.937 1.00 90.94 495 SER A CA 1
ATOM 3790 C C . SER A 1 495 ? 9.230 24.667 -18.349 1.00 90.94 495 SER A C 1
ATOM 3792 O O . SER A 1 495 ? 8.377 25.035 -19.167 1.00 90.94 495 SER A O 1
ATOM 3794 N N . GLY A 1 496 ? 10.156 23.758 -18.650 1.00 91.19 496 GLY A N 1
ATOM 3795 C CA . GLY A 1 496 ? 10.341 23.149 -19.950 1.00 91.19 496 GLY A CA 1
ATOM 3796 C C . GLY A 1 496 ? 9.436 21.943 -20.182 1.00 91.19 496 GLY A C 1
ATOM 3797 O O . GLY A 1 496 ? 8.695 21.496 -19.303 1.00 91.19 496 GLY A O 1
ATOM 3798 N N . PRO A 1 497 ? 9.500 21.357 -21.386 1.00 93.56 497 PRO A N 1
ATOM 3799 C CA . PRO A 1 497 ? 8.655 20.226 -21.734 1.00 93.56 497 PRO A CA 1
ATOM 3800 C C . PRO A 1 497 ? 8.957 18.951 -20.936 1.00 93.56 497 PRO A C 1
ATOM 3802 O O . PRO A 1 497 ? 8.089 18.085 -20.872 1.00 93.56 497 PRO A O 1
ATOM 3805 N N . PHE A 1 498 ? 10.143 18.853 -20.327 1.00 93.81 498 PHE A N 1
ATOM 3806 C CA . PHE A 1 498 ? 10.601 17.696 -19.556 1.00 93.81 498 PHE A CA 1
ATOM 3807 C C . PHE A 1 498 ? 10.489 17.870 -18.033 1.00 93.81 498 PHE A C 1
ATOM 3809 O O . PHE A 1 498 ? 10.969 17.016 -17.291 1.00 93.81 498 PHE A O 1
ATOM 3816 N N . GLN A 1 499 ? 9.838 18.936 -17.551 1.00 90.19 499 GLN A N 1
ATOM 3817 C CA . GLN A 1 499 ? 9.771 19.285 -16.122 1.00 90.19 499 GLN A CA 1
ATOM 3818 C C . GLN A 1 499 ? 9.247 18.155 -15.205 1.00 90.19 499 GLN A C 1
ATOM 3820 O O . GLN A 1 499 ? 9.525 18.159 -14.012 1.00 90.19 499 GLN A O 1
ATOM 3825 N N . LEU A 1 500 ? 8.481 17.196 -15.745 1.00 90.12 500 LEU A N 1
ATOM 3826 C CA . LEU A 1 500 ? 7.891 16.084 -14.989 1.00 90.12 500 LEU A CA 1
ATOM 3827 C C . LEU A 1 500 ? 8.686 14.767 -15.082 1.00 90.12 500 LEU A C 1
ATOM 3829 O O . LEU A 1 500 ? 8.270 13.789 -14.474 1.00 90.12 500 LEU A O 1
ATOM 3833 N N . CYS A 1 501 ? 9.784 14.700 -15.843 1.00 85.81 501 CYS A N 1
ATOM 3834 C CA . CYS A 1 501 ? 10.390 13.427 -16.265 1.00 85.81 501 CYS A CA 1
ATOM 3835 C C . CYS A 1 501 ? 11.225 12.674 -15.238 1.00 85.81 501 CYS A C 1
ATOM 3837 O O . CYS A 1 501 ? 11.408 11.457 -15.346 1.00 85.81 501 CYS A O 1
ATOM 3839 N N . GLY A 1 502 ? 11.741 13.378 -14.248 1.00 74.44 502 GLY A N 1
ATOM 3840 C CA . GLY A 1 502 ? 12.616 12.802 -13.249 1.00 74.44 502 GLY A CA 1
ATOM 3841 C C . GLY A 1 502 ? 13.052 13.855 -12.255 1.00 74.44 502 GLY A C 1
ATOM 3842 O O . GLY A 1 502 ? 12.763 15.042 -12.406 1.00 74.44 502 GLY A O 1
ATOM 3843 N N . ASP A 1 503 ? 13.748 13.398 -11.226 1.00 80.44 503 ASP A N 1
ATOM 3844 C CA . ASP A 1 503 ? 14.408 14.285 -10.288 1.00 80.44 503 ASP A CA 1
ATOM 3845 C C . ASP A 1 503 ? 15.562 15.058 -10.975 1.00 80.44 503 ASP A C 1
ATOM 3847 O O . ASP A 1 503 ? 16.039 14.671 -12.053 1.00 80.44 503 ASP A O 1
ATOM 3851 N N . PRO A 1 504 ? 16.046 16.147 -10.355 1.00 83.75 504 PRO A N 1
ATOM 3852 C CA . PRO A 1 504 ? 17.118 16.962 -10.917 1.00 83.75 504 PRO A CA 1
ATOM 3853 C C . PRO A 1 504 ? 18.415 16.205 -11.243 1.00 83.75 504 PRO A C 1
ATOM 3855 O O . PRO A 1 504 ? 19.115 16.610 -12.169 1.00 83.75 504 PRO A O 1
ATOM 3858 N N . ALA A 1 505 ? 18.752 15.125 -10.527 1.00 82.06 505 ALA A N 1
ATOM 3859 C CA . ALA A 1 505 ? 19.972 14.360 -10.786 1.00 82.06 505 ALA A CA 1
ATOM 3860 C C . ALA A 1 505 ? 19.845 13.531 -12.069 1.00 82.06 505 ALA A C 1
ATOM 3862 O O . ALA A 1 505 ? 20.756 13.542 -12.896 1.00 82.06 505 ALA A O 1
ATOM 3863 N N . THR A 1 506 ? 18.689 12.900 -12.293 1.00 81.75 506 THR A N 1
ATOM 3864 C CA . THR A 1 506 ? 18.399 12.210 -13.560 1.00 81.75 506 THR A CA 1
ATOM 3865 C C . THR A 1 506 ? 18.478 13.188 -14.741 1.00 81.75 506 THR A C 1
ATOM 3867 O O . THR A 1 506 ? 19.178 12.930 -15.721 1.00 81.75 506 THR A O 1
ATOM 3870 N N . ALA A 1 507 ? 17.827 14.352 -14.637 1.00 87.75 507 ALA A N 1
ATOM 3871 C CA . ALA A 1 507 ? 17.867 15.372 -15.688 1.00 87.75 507 ALA A CA 1
ATOM 3872 C C . ALA A 1 507 ? 19.293 15.901 -15.947 1.00 87.75 507 ALA A C 1
ATOM 3874 O O . ALA A 1 507 ? 19.649 16.195 -17.089 1.00 87.75 507 ALA A O 1
ATOM 3875 N N . GLN A 1 508 ? 20.124 15.997 -14.905 1.00 88.62 508 GLN A N 1
ATOM 3876 C CA . GLN A 1 508 ? 21.521 16.409 -15.030 1.00 88.62 508 GLN A CA 1
ATOM 3877 C C . GLN A 1 508 ? 22.350 15.406 -15.846 1.00 88.62 508 GLN A C 1
ATOM 3879 O O . GLN A 1 508 ? 23.071 15.834 -16.745 1.00 88.62 508 GLN A O 1
ATOM 3884 N N . ILE A 1 509 ? 22.191 14.098 -15.612 1.00 85.25 509 ILE A N 1
ATOM 3885 C CA . ILE A 1 509 ? 22.896 13.047 -16.371 1.00 85.25 509 ILE A CA 1
ATOM 3886 C C . ILE A 1 509 ? 22.543 13.126 -17.863 1.00 85.25 509 ILE A C 1
ATOM 3888 O O . ILE A 1 509 ? 23.426 13.159 -18.718 1.00 85.25 509 ILE A O 1
ATOM 3892 N N . HIS A 1 510 ? 21.252 13.223 -18.197 1.00 87.69 510 HIS A N 1
ATOM 3893 C CA . HIS A 1 510 ? 20.820 13.322 -19.597 1.00 87.69 510 HIS A CA 1
ATOM 3894 C C . HIS A 1 510 ? 21.287 14.615 -20.273 1.00 87.69 510 HIS A C 1
ATOM 3896 O O . HIS A 1 510 ? 21.590 14.608 -21.466 1.00 87.69 510 HIS A O 1
ATOM 3902 N N . PHE A 1 511 ? 21.366 15.720 -19.527 1.00 91.69 511 PHE A N 1
ATOM 3903 C CA . PHE A 1 511 ? 21.923 16.971 -20.030 1.00 91.69 511 PHE A CA 1
ATOM 3904 C C . PHE A 1 511 ? 23.406 16.838 -20.384 1.00 91.69 511 PHE A C 1
ATOM 3906 O O . PHE A 1 511 ? 23.793 17.221 -21.486 1.00 91.69 511 PHE A O 1
ATOM 3913 N N . GLU A 1 512 ? 24.222 16.298 -19.478 1.00 89.31 512 GLU A N 1
ATOM 3914 C CA . GLU A 1 512 ? 25.664 16.123 -19.695 1.00 89.31 512 GLU A CA 1
ATOM 3915 C C . GLU A 1 512 ? 25.938 15.212 -20.893 1.00 89.31 512 GLU A C 1
ATOM 3917 O O . GLU A 1 512 ? 26.747 15.546 -21.757 1.00 89.31 512 GLU A O 1
ATOM 3922 N N . ASN A 1 513 ? 25.190 14.117 -21.000 1.00 86.88 513 ASN A N 1
ATOM 3923 C CA . ASN A 1 513 ? 25.299 13.181 -22.114 1.00 86.88 513 ASN A CA 1
ATOM 3924 C C . ASN A 1 513 ? 24.862 13.812 -23.442 1.00 86.88 513 ASN A C 1
ATOM 3926 O O . ASN A 1 513 ? 25.563 13.691 -24.439 1.00 86.88 513 ASN A O 1
ATOM 3930 N N . CYS A 1 514 ? 23.780 14.599 -23.450 1.00 90.38 514 CYS A N 1
ATOM 3931 C CA . CYS A 1 514 ? 23.396 15.377 -24.630 1.00 90.38 514 CYS A CA 1
ATOM 3932 C C . CYS A 1 514 ? 24.513 16.313 -25.099 1.00 90.38 514 CYS A C 1
ATOM 3934 O O . CYS A 1 514 ? 24.766 16.418 -26.297 1.00 90.38 514 CYS A O 1
ATOM 3936 N N . VAL A 1 515 ? 25.199 16.991 -24.179 1.00 91.00 515 VAL A N 1
ATOM 3937 C CA . VAL A 1 515 ? 26.295 17.901 -24.532 1.00 91.00 515 VAL A CA 1
ATOM 3938 C C . VAL A 1 515 ? 27.470 17.137 -25.161 1.00 91.00 515 VAL A C 1
ATOM 3940 O O . VAL A 1 515 ? 27.996 17.589 -26.182 1.00 91.00 515 VAL A O 1
ATOM 3943 N N . LYS A 1 516 ? 27.831 15.967 -24.617 1.00 85.75 516 LYS A N 1
ATOM 3944 C CA . LYS A 1 516 ? 28.876 15.084 -25.171 1.00 85.75 516 LYS A CA 1
ATOM 3945 C C . LYS A 1 516 ? 28.520 14.579 -26.574 1.00 85.75 516 LYS A C 1
ATOM 3947 O O . LYS A 1 516 ? 29.282 14.811 -27.515 1.00 85.75 516 LYS A O 1
ATOM 3952 N N . ASP A 1 517 ? 27.319 14.025 -26.735 1.00 84.56 517 ASP A N 1
ATOM 3953 C CA . ASP A 1 517 ? 26.747 13.579 -28.013 1.00 84.56 517 ASP A CA 1
ATOM 3954 C C . ASP A 1 517 ? 26.812 14.692 -29.079 1.00 84.56 517 ASP A C 1
ATOM 3956 O O . ASP A 1 517 ? 27.180 14.488 -30.244 1.00 84.56 517 ASP A O 1
ATOM 3960 N N . MET A 1 518 ? 26.423 15.910 -28.690 1.00 87.81 518 MET A N 1
ATOM 3961 C CA . MET A 1 518 ? 26.411 17.078 -29.572 1.00 87.81 518 MET A CA 1
ATOM 3962 C C . MET A 1 518 ? 27.823 17.479 -29.990 1.00 87.81 518 MET A C 1
ATOM 3964 O O . MET A 1 518 ? 28.048 17.818 -31.152 1.00 87.81 518 MET A O 1
ATOM 3968 N N . CYS A 1 519 ? 28.784 17.383 -29.079 1.00 86.56 519 CYS A N 1
ATOM 3969 C CA . CYS A 1 519 ? 30.190 17.631 -29.355 1.00 86.56 519 CYS A CA 1
ATOM 3970 C C . CYS A 1 519 ? 30.794 16.643 -30.350 1.00 86.56 519 CYS A C 1
ATOM 3972 O O . CYS A 1 519 ? 31.431 17.060 -31.320 1.00 86.56 519 CYS A O 1
ATOM 3974 N N . VAL A 1 520 ? 30.551 15.346 -30.158 1.00 80.56 520 VAL A N 1
ATOM 3975 C CA . VAL A 1 520 ? 30.997 14.292 -31.080 1.00 80.56 520 VAL A CA 1
ATOM 3976 C C . VAL A 1 520 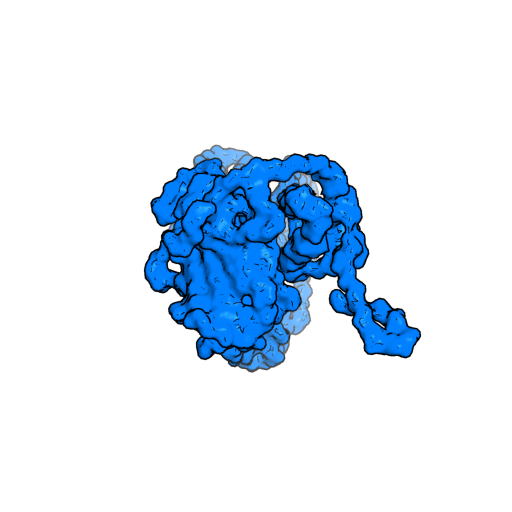? 30.439 14.513 -32.484 1.00 80.56 520 VAL A C 1
ATOM 3978 O O . VAL A 1 520 ? 31.138 14.335 -33.483 1.00 80.56 520 VAL A O 1
ATOM 3981 N N . THR A 1 521 ? 29.166 14.892 -32.574 1.00 80.94 521 THR A N 1
ATOM 3982 C CA . THR A 1 521 ? 28.428 14.939 -33.843 1.00 80.94 521 THR A CA 1
ATOM 3983 C C . THR A 1 521 ? 28.342 16.332 -34.463 1.00 80.94 521 THR A C 1
ATOM 3985 O O . THR A 1 521 ? 27.612 16.519 -35.444 1.00 80.94 521 THR A O 1
ATOM 3988 N N . SER A 1 522 ? 29.063 17.311 -33.902 1.00 83.50 522 SER A N 1
ATOM 3989 C CA . SER A 1 522 ? 29.006 18.724 -34.306 1.00 83.50 522 SER A CA 1
ATOM 3990 C C . SER A 1 522 ? 27.568 19.265 -34.375 1.00 83.50 522 SER A C 1
ATOM 3992 O O . SER A 1 522 ? 27.200 20.005 -35.286 1.00 83.50 522 SER A O 1
ATOM 3994 N N . GLY A 1 523 ? 26.737 18.865 -33.412 1.00 82.94 523 GLY A N 1
ATOM 3995 C CA . GLY A 1 523 ? 25.367 19.332 -33.218 1.00 82.94 523 GLY A CA 1
ATOM 3996 C C . GLY A 1 523 ? 24.267 18.550 -33.946 1.00 82.94 523 GLY A C 1
ATOM 3997 O O . GLY A 1 523 ? 23.090 18.874 -33.797 1.00 82.94 523 GLY A O 1
ATOM 3998 N N . SER A 1 524 ? 24.604 17.528 -34.735 1.00 82.88 524 SER A N 1
ATOM 3999 C CA . SER A 1 524 ? 23.612 16.812 -35.557 1.00 82.88 524 SER A CA 1
ATOM 4000 C C . SER A 1 524 ? 22.762 15.781 -34.791 1.00 82.88 524 SER A C 1
ATOM 4002 O O . SER A 1 524 ? 21.750 15.310 -35.321 1.00 82.88 524 SER A O 1
ATOM 4004 N N . SER A 1 525 ? 23.124 15.436 -33.549 1.00 84.25 525 SER A N 1
ATOM 4005 C CA . SER A 1 525 ? 22.419 14.441 -32.725 1.00 84.25 525 SER A CA 1
ATOM 4006 C C . SER A 1 525 ? 21.278 14.989 -31.859 1.00 84.25 525 SER A C 1
ATOM 4008 O O . SER A 1 525 ? 20.504 14.178 -31.352 1.00 84.25 525 SER A O 1
ATOM 4010 N N . LEU A 1 526 ? 21.096 16.313 -31.732 1.00 89.38 526 LEU A N 1
ATOM 4011 C CA . LEU A 1 526 ? 20.205 16.934 -30.729 1.00 89.38 526 LEU A CA 1
ATOM 4012 C C . LEU A 1 526 ? 18.837 16.254 -30.616 1.00 89.38 526 LEU A C 1
ATOM 4014 O O . LEU A 1 526 ? 18.416 15.809 -29.552 1.00 89.38 526 LEU A O 1
ATOM 4018 N N . CYS A 1 527 ? 18.135 16.142 -31.741 1.00 88.69 527 CYS A N 1
ATOM 4019 C CA . CYS A 1 527 ? 16.771 15.623 -31.775 1.00 88.69 527 CYS A CA 1
ATOM 4020 C C . CYS A 1 527 ? 16.669 14.129 -31.472 1.00 88.69 527 CYS A C 1
ATOM 4022 O O . CYS A 1 527 ? 15.601 13.659 -31.075 1.00 88.69 527 CYS A O 1
ATOM 4024 N N . LYS A 1 528 ? 17.757 13.387 -31.678 1.00 82.88 528 LYS A N 1
ATOM 4025 C CA . LYS A 1 528 ? 17.848 11.964 -31.355 1.00 82.88 528 LYS A CA 1
ATOM 4026 C C . LYS A 1 528 ? 18.051 11.802 -29.850 1.00 82.88 528 LYS A C 1
ATOM 4028 O O . LYS A 1 528 ? 17.263 11.099 -29.225 1.00 82.88 528 LYS A O 1
ATOM 4033 N N . THR A 1 529 ? 18.976 12.555 -29.252 1.00 86.12 529 THR A N 1
ATOM 4034 C CA . THR A 1 529 ? 19.215 12.515 -27.801 1.00 86.12 529 THR A CA 1
ATOM 4035 C C . THR A 1 529 ? 18.010 13.019 -26.996 1.00 86.12 529 THR A C 1
ATOM 4037 O O . THR A 1 529 ? 17.574 12.360 -26.052 1.00 86.12 529 THR A O 1
ATOM 4040 N N . LEU A 1 530 ? 17.378 14.123 -27.415 1.00 90.50 530 LEU A N 1
ATOM 4041 C CA . LEU A 1 530 ? 16.125 14.589 -26.801 1.00 90.50 530 LEU A CA 1
ATOM 4042 C C . LEU A 1 530 ? 14.976 13.586 -26.986 1.00 90.50 530 LEU A C 1
ATOM 4044 O O . LEU A 1 530 ? 14.144 13.427 -26.094 1.00 90.50 530 LEU A O 1
ATOM 4048 N N . GLY A 1 531 ? 14.940 12.887 -28.125 1.00 87.44 531 GLY A N 1
ATOM 4049 C CA . GLY A 1 531 ? 13.972 11.826 -28.393 1.00 87.44 531 GLY A CA 1
ATOM 4050 C C . GLY A 1 531 ? 14.109 10.641 -27.440 1.00 87.44 531 GLY A C 1
ATOM 4051 O O . GLY A 1 531 ? 13.096 10.164 -26.931 1.00 87.44 531 GLY A O 1
ATOM 4052 N N . ALA A 1 532 ? 15.341 10.221 -27.146 1.00 83.06 532 ALA A N 1
ATOM 4053 C CA . ALA A 1 532 ? 15.616 9.152 -26.190 1.00 83.06 532 ALA A CA 1
ATOM 4054 C C . ALA A 1 532 ? 15.136 9.518 -24.774 1.00 83.06 532 ALA A C 1
ATOM 4056 O O . ALA A 1 532 ? 14.440 8.729 -24.132 1.00 83.06 532 ALA A O 1
ATOM 4057 N N . TYR A 1 533 ? 15.414 10.745 -24.315 1.00 87.31 533 TYR A N 1
ATOM 4058 C CA . TYR A 1 533 ? 14.938 11.214 -23.009 1.00 87.31 533 TYR A CA 1
ATOM 4059 C C . TYR A 1 533 ? 13.407 11.339 -22.953 1.00 87.31 533 TYR A C 1
ATOM 4061 O O . TYR A 1 533 ? 12.771 10.928 -21.980 1.00 87.31 533 TYR A O 1
ATOM 4069 N N . ALA A 1 534 ? 12.786 11.832 -24.030 1.00 88.94 534 ALA A N 1
ATOM 4070 C CA . ALA A 1 534 ? 11.331 11.887 -24.143 1.00 88.94 534 ALA A CA 1
ATOM 4071 C C . ALA A 1 534 ? 10.692 10.496 -24.019 1.00 88.94 534 ALA A C 1
ATOM 4073 O O . ALA A 1 534 ? 9.726 10.324 -23.277 1.00 88.94 534 ALA A O 1
ATOM 4074 N N . GLN A 1 535 ? 11.256 9.503 -24.707 1.00 81.94 535 GLN A N 1
ATOM 4075 C CA . GLN A 1 535 ? 10.772 8.127 -24.671 1.00 81.94 535 GLN A CA 1
ATOM 4076 C C . GLN A 1 535 ? 10.884 7.518 -23.271 1.00 81.94 535 GLN A C 1
ATOM 4078 O O . GLN A 1 535 ? 9.931 6.903 -22.798 1.00 81.94 535 GLN A O 1
ATOM 4083 N N . GLN A 1 536 ? 12.013 7.720 -22.590 1.00 80.75 536 GLN A N 1
ATOM 4084 C CA . GLN A 1 536 ? 12.221 7.251 -21.217 1.00 80.75 536 GLN A CA 1
ATOM 4085 C C . GLN A 1 536 ? 11.204 7.858 -20.238 1.00 80.75 536 GLN A C 1
ATOM 4087 O O . GLN A 1 536 ? 10.728 7.203 -19.314 1.00 80.75 536 GLN A O 1
ATOM 4092 N N . CYS A 1 537 ? 10.859 9.124 -20.438 1.00 86.19 537 CYS A N 1
ATOM 4093 C CA . CYS A 1 537 ? 9.869 9.804 -19.624 1.00 86.19 537 CYS A CA 1
ATOM 4094 C C . CYS A 1 537 ? 8.452 9.268 -19.885 1.00 86.19 537 CYS A C 1
ATOM 4096 O O . CYS A 1 537 ? 7.721 8.906 -18.960 1.00 86.19 537 CYS A O 1
ATOM 4098 N N . GLN A 1 538 ? 8.087 9.123 -21.158 1.00 84.50 538 GLN A N 1
ATOM 4099 C CA . GLN A 1 538 ? 6.786 8.594 -21.567 1.00 84.50 538 GLN A CA 1
ATOM 4100 C C . GLN A 1 538 ? 6.597 7.123 -21.182 1.00 84.50 538 GLN A C 1
ATOM 4102 O O . GLN A 1 538 ? 5.476 6.724 -20.873 1.00 84.50 538 GLN A O 1
ATOM 4107 N N . SER A 1 539 ? 7.669 6.323 -21.111 1.00 74.56 539 SER A N 1
ATOM 4108 C CA . SER A 1 539 ? 7.588 4.932 -20.642 1.00 74.56 539 SER A CA 1
ATOM 4109 C C . SER A 1 539 ? 7.194 4.815 -19.165 1.00 74.56 539 SER A C 1
ATOM 4111 O O . SER A 1 539 ? 6.803 3.738 -18.726 1.00 74.56 539 SER A O 1
ATOM 4113 N N . ARG A 1 540 ? 7.256 5.913 -18.398 1.00 76.44 540 ARG A N 1
ATOM 4114 C CA . ARG A 1 540 ? 6.757 6.016 -17.014 1.00 76.44 540 ARG A CA 1
ATOM 4115 C C . ARG A 1 540 ? 5.333 6.587 -16.939 1.00 76.44 540 ARG A C 1
ATOM 4117 O O . ARG A 1 540 ? 4.870 6.936 -15.859 1.00 76.44 540 ARG A O 1
ATOM 4124 N N . GLY A 1 541 ? 4.648 6.725 -18.077 1.00 79.44 541 GLY A N 1
ATOM 4125 C CA . GLY A 1 541 ? 3.300 7.294 -18.164 1.00 79.44 541 GLY A CA 1
ATOM 4126 C C . GLY A 1 541 ? 3.249 8.821 -18.048 1.00 79.44 541 GLY A C 1
ATOM 4127 O O . GLY A 1 541 ? 2.174 9.385 -17.856 1.00 79.44 541 GLY A O 1
ATOM 4128 N N . ILE A 1 542 ? 4.391 9.506 -18.156 1.00 84.94 542 ILE A N 1
ATOM 4129 C CA . ILE A 1 542 ? 4.468 10.961 -18.005 1.00 84.94 542 ILE A CA 1
ATOM 4130 C C . ILE A 1 542 ? 4.125 11.630 -19.338 1.00 84.94 542 ILE A C 1
ATOM 4132 O O . ILE A 1 542 ? 4.780 11.413 -20.359 1.00 84.94 542 ILE A O 1
ATOM 4136 N N . ALA A 1 543 ? 3.093 12.473 -19.326 1.00 87.38 543 ALA A N 1
ATOM 4137 C CA . ALA A 1 543 ? 2.708 13.266 -20.485 1.00 87.38 543 ALA A CA 1
ATOM 4138 C C . ALA A 1 543 ? 3.651 14.467 -20.659 1.00 87.38 543 ALA A C 1
ATOM 4140 O O . ALA A 1 543 ? 3.840 15.265 -19.740 1.00 87.38 543 ALA A O 1
ATOM 4141 N N . LEU A 1 544 ? 4.214 14.611 -21.859 1.00 90.31 544 LEU A N 1
ATOM 4142 C CA . LEU A 1 544 ? 5.128 15.699 -22.207 1.00 90.31 544 LEU A CA 1
ATOM 4143 C C . LEU A 1 544 ? 4.411 16.828 -22.929 1.00 90.31 544 LEU A C 1
ATOM 4145 O O . LEU A 1 544 ? 3.514 16.596 -23.739 1.00 90.31 544 LEU A O 1
ATOM 4149 N N . GLN A 1 545 ? 4.878 18.057 -22.705 1.00 90.38 545 GLN A N 1
ATOM 4150 C CA . GLN A 1 545 ? 4.545 19.157 -23.610 1.00 90.38 545 GLN A CA 1
ATOM 4151 C C . GLN A 1 545 ? 5.197 18.922 -24.993 1.00 90.38 545 GLN A C 1
ATOM 4153 O O . GLN A 1 545 ? 6.116 18.104 -25.086 1.00 90.38 545 GLN A O 1
ATOM 4158 N N . PRO A 1 546 ? 4.787 19.644 -26.059 1.00 90.00 546 PRO A N 1
ATOM 4159 C CA . PRO A 1 546 ? 5.321 19.498 -27.424 1.00 90.00 546 PRO A CA 1
ATOM 4160 C C . PRO A 1 546 ? 6.821 19.838 -27.564 1.00 90.00 546 PRO A C 1
ATOM 4162 O O . PRO A 1 546 ? 7.218 20.862 -28.118 1.00 90.00 546 PRO A O 1
ATOM 4165 N N . TRP A 1 547 ? 7.695 18.972 -27.051 1.00 91.06 547 TRP A N 1
ATOM 4166 C CA . TRP A 1 547 ? 9.136 19.206 -26.973 1.00 91.06 547 TRP A CA 1
ATOM 4167 C C . TRP A 1 547 ? 9.780 19.316 -28.356 1.00 91.06 547 TRP A C 1
ATOM 4169 O O . TRP A 1 547 ? 10.720 20.086 -28.524 1.00 91.06 547 TRP A O 1
ATOM 4179 N N . ARG A 1 548 ? 9.251 18.598 -29.359 1.00 89.94 548 ARG A N 1
ATOM 4180 C CA . ARG A 1 548 ? 9.765 18.646 -30.736 1.00 89.94 548 ARG A CA 1
ATOM 4181 C C . ARG A 1 548 ? 9.632 20.037 -31.344 1.00 89.94 548 ARG A C 1
ATOM 4183 O O . ARG A 1 548 ? 10.547 20.477 -32.025 1.00 89.94 548 ARG A O 1
ATOM 4190 N N . GLU A 1 549 ? 8.535 20.738 -31.078 1.00 87.94 549 GLU A N 1
ATOM 4191 C CA . GLU A 1 549 ? 8.329 22.111 -31.553 1.00 87.94 549 GLU A CA 1
ATOM 4192 C C . GLU A 1 549 ? 9.264 23.073 -30.820 1.00 87.94 549 GLU A C 1
ATOM 4194 O O . GLU A 1 549 ? 9.973 23.859 -31.445 1.00 87.94 549 GLU A O 1
ATOM 4199 N N . LYS A 1 550 ? 9.332 22.946 -29.489 1.00 87.56 550 LYS A N 1
ATOM 4200 C CA . LYS A 1 550 ? 10.173 23.793 -28.634 1.00 87.56 550 LYS A CA 1
ATOM 4201 C C . LYS A 1 550 ? 11.673 23.650 -28.919 1.00 87.56 550 LYS A C 1
ATOM 4203 O O . LYS A 1 550 ? 12.398 24.630 -28.795 1.00 87.56 550 LYS A O 1
ATOM 4208 N N . ALA A 1 551 ? 12.124 22.457 -29.303 1.00 88.69 551 ALA A N 1
ATOM 4209 C CA . ALA A 1 551 ? 13.524 22.156 -29.605 1.00 88.69 551 ALA A CA 1
ATOM 4210 C C . ALA A 1 551 ? 13.887 22.274 -31.099 1.00 88.69 551 ALA A C 1
ATOM 4212 O O . ALA A 1 551 ? 15.018 21.982 -31.471 1.00 88.69 551 ALA A O 1
ATOM 4213 N N . GLY A 1 552 ? 12.945 22.640 -31.979 1.00 87.69 552 GLY A N 1
ATOM 4214 C CA . GLY A 1 552 ? 13.203 22.688 -33.427 1.00 87.69 552 GLY A CA 1
ATOM 4215 C C . GLY A 1 552 ? 13.410 21.310 -34.078 1.00 87.69 552 GLY A C 1
ATOM 4216 O O . GLY A 1 552 ? 14.025 21.203 -35.133 1.00 87.69 552 GLY A O 1
ATOM 4217 N N . CYS A 1 553 ? 12.876 20.256 -33.462 1.00 88.00 553 CYS A N 1
ATOM 4218 C CA . CYS A 1 553 ? 12.976 18.854 -33.875 1.00 88.00 553 CYS A CA 1
ATOM 4219 C C . CYS A 1 553 ? 11.731 18.324 -34.606 1.00 88.00 553 CYS A C 1
ATOM 4221 O O . CYS A 1 553 ? 11.550 17.106 -34.731 1.00 88.00 553 CYS A O 1
ATOM 4223 N N . GLY A 1 554 ? 10.843 19.214 -35.054 1.00 76.31 554 GLY A N 1
ATOM 4224 C CA . GLY A 1 554 ? 9.730 18.862 -35.934 1.00 76.31 554 GLY A CA 1
ATOM 4225 C C . GLY A 1 554 ? 10.233 18.456 -37.323 1.00 76.31 554 GLY A C 1
ATOM 4226 O O . GLY A 1 554 ? 11.143 19.080 -37.867 1.00 76.31 554 GLY A O 1
ATOM 4227 N N . LYS A 1 555 ? 9.656 17.408 -37.923 1.00 59.69 555 LYS A N 1
ATOM 4228 C CA . LYS A 1 555 ? 9.930 17.069 -39.329 1.00 59.69 555 LYS A CA 1
ATOM 4229 C C . LYS A 1 555 ? 9.094 17.962 -40.250 1.00 59.69 555 LYS A C 1
ATOM 4231 O O . LYS A 1 555 ? 7.886 18.072 -40.073 1.00 59.69 555 LYS A O 1
ATOM 4236 N N . LEU A 1 556 ? 9.717 18.530 -41.283 1.00 44.38 556 LEU A N 1
ATOM 4237 C CA . LEU A 1 556 ? 9.000 19.080 -42.436 1.00 44.38 556 LEU A CA 1
ATOM 4238 C C . LEU A 1 556 ? 8.489 17.912 -43.290 1.00 44.38 556 LEU A C 1
ATOM 4240 O O . LEU A 1 556 ? 9.282 17.231 -43.938 1.00 44.38 556 LEU A O 1
ATOM 4244 N N . VAL A 1 557 ? 7.180 17.673 -43.312 1.00 42.59 557 VAL A N 1
ATOM 4245 C CA . VAL A 1 557 ? 6.565 16.775 -44.299 1.00 42.59 557 VAL A CA 1
ATOM 4246 C C . VAL A 1 557 ? 6.125 17.624 -45.490 1.00 42.59 557 VAL A C 1
ATOM 4248 O O . VAL A 1 557 ? 5.167 18.386 -45.391 1.00 42.59 557 VAL A O 1
ATOM 4251 N N . GLN A 1 558 ? 6.816 17.514 -46.630 1.00 34.66 558 GLN A N 1
ATOM 4252 C CA . GLN A 1 558 ? 6.258 18.001 -47.893 1.00 34.66 558 GLN A CA 1
ATOM 4253 C C . GLN A 1 558 ? 5.231 16.991 -48.397 1.00 34.66 558 GLN A C 1
ATOM 4255 O O . GLN A 1 558 ? 5.577 15.962 -48.975 1.00 34.66 558 GLN A O 1
ATOM 4260 N N . ILE A 1 559 ? 3.955 17.293 -48.186 1.00 36.53 559 ILE A N 1
ATOM 4261 C CA . ILE A 1 559 ? 2.875 16.608 -48.887 1.00 36.53 559 ILE A CA 1
ATOM 4262 C C . ILE A 1 559 ? 2.865 17.178 -50.309 1.00 36.53 559 ILE A C 1
ATOM 4264 O O . ILE A 1 559 ? 2.528 18.345 -50.506 1.00 36.53 559 ILE A O 1
ATOM 4268 N N . TYR A 1 560 ? 3.269 16.384 -51.304 1.00 37.56 560 TYR A N 1
ATOM 4269 C CA . TYR A 1 560 ? 3.117 16.753 -52.713 1.00 37.56 560 TYR A CA 1
ATOM 4270 C C . TYR A 1 560 ? 1.623 16.799 -53.064 1.00 37.56 560 TYR A C 1
ATOM 4272 O O . TYR A 1 560 ? 1.031 15.810 -53.481 1.00 37.56 560 TYR A O 1
ATOM 4280 N N . ASN A 1 561 ? 1.020 17.973 -52.899 1.00 36.12 561 ASN A N 1
ATOM 4281 C CA . ASN A 1 561 ? -0.188 18.383 -53.600 1.00 36.12 561 ASN A CA 1
ATOM 4282 C C . ASN A 1 561 ? 0.151 19.691 -54.325 1.00 36.12 561 ASN A C 1
ATOM 4284 O O . ASN A 1 561 ? 0.663 20.614 -53.684 1.00 36.12 561 ASN A O 1
ATOM 4288 N N . PRO A 1 562 ? -0.072 19.804 -55.645 1.00 43.41 562 PRO A N 1
ATOM 4289 C CA . PRO A 1 562 ? 0.300 21.002 -56.381 1.00 43.41 562 PRO A CA 1
ATOM 4290 C C . PRO A 1 562 ? -0.549 22.183 -55.888 1.00 43.41 562 PRO A C 1
ATOM 4292 O O . PRO A 1 562 ? -1.721 22.304 -56.232 1.00 43.41 562 PRO A O 1
ATOM 4295 N N . GLY A 1 563 ? 0.052 23.044 -55.059 1.00 43.69 563 GLY A N 1
ATOM 4296 C CA . GLY A 1 563 ? -0.492 24.354 -54.691 1.00 43.69 563 GLY A CA 1
ATOM 4297 C C . GLY A 1 563 ? -0.871 24.586 -53.224 1.00 43.69 563 GLY A C 1
ATOM 4298 O O . GLY A 1 563 ? -1.288 25.700 -52.922 1.00 43.69 563 GLY A O 1
ATOM 4299 N N . VAL A 1 564 ? -0.724 23.621 -52.304 1.00 38.91 564 VAL A N 1
ATOM 4300 C CA . VAL A 1 564 ? -1.023 23.859 -50.874 1.00 38.91 564 VAL A CA 1
ATOM 4301 C C . VAL A 1 564 ? 0.048 23.256 -49.968 1.00 38.91 564 VAL A C 1
ATOM 4303 O O . VAL A 1 564 ? 0.131 22.042 -49.803 1.00 38.91 564 VAL A O 1
ATOM 4306 N N . THR A 1 565 ? 0.832 24.120 -49.325 1.00 33.41 565 THR A N 1
ATOM 4307 C CA . THR A 1 565 ? 1.684 23.744 -48.192 1.00 33.41 565 THR A CA 1
ATOM 4308 C C . THR A 1 565 ? 0.810 23.701 -46.940 1.00 33.41 565 THR A C 1
ATOM 4310 O O . THR A 1 565 ? 0.456 24.747 -46.400 1.00 33.41 565 THR A O 1
ATOM 4313 N N . VAL A 1 566 ? 0.426 22.507 -46.485 1.00 38.34 566 VAL A N 1
ATOM 4314 C CA . VAL A 1 566 ? -0.231 22.326 -45.181 1.00 38.34 566 VAL A CA 1
ATOM 4315 C C . VAL A 1 566 ? 0.823 21.892 -44.169 1.00 38.34 566 VAL A C 1
ATOM 4317 O O . VAL A 1 566 ? 1.514 20.899 -44.383 1.00 38.34 566 VAL A O 1
ATOM 4320 N N . ILE A 1 567 ? 0.937 22.632 -43.066 1.00 36.97 567 ILE A N 1
ATOM 4321 C CA . ILE A 1 567 ? 1.688 22.202 -41.884 1.00 36.97 567 ILE A CA 1
ATOM 4322 C C . ILE A 1 567 ? 0.815 21.166 -41.174 1.00 36.97 567 ILE A C 1
ATOM 4324 O O . ILE A 1 567 ? -0.243 21.513 -40.652 1.00 36.97 567 ILE A O 1
ATOM 4328 N N . VAL A 1 568 ? 1.220 19.897 -41.189 1.00 34.88 568 VAL A N 1
ATOM 4329 C CA . VAL A 1 568 ? 0.566 18.840 -40.409 1.00 34.88 568 VAL A CA 1
ATOM 4330 C C . VAL A 1 568 ? 1.597 18.245 -39.459 1.00 34.88 568 VAL A C 1
ATOM 4332 O O . VAL A 1 568 ? 2.625 17.733 -39.901 1.00 34.88 568 VAL A O 1
ATOM 4335 N N . ASN A 1 569 ? 1.311 18.342 -38.162 1.00 35.91 569 ASN A N 1
ATOM 4336 C CA . ASN A 1 569 ? 2.111 17.777 -37.083 1.00 35.91 569 ASN A CA 1
ATOM 4337 C C . ASN A 1 569 ? 1.780 16.283 -36.934 1.00 35.91 569 ASN A C 1
ATOM 4339 O O . ASN A 1 569 ? 0.609 15.943 -36.753 1.00 35.91 569 ASN A O 1
ATOM 4343 N N . ILE A 1 570 ? 2.795 15.415 -37.000 1.00 39.78 570 ILE A N 1
ATOM 4344 C CA . ILE A 1 570 ? 2.723 14.014 -36.547 1.00 39.78 570 ILE A CA 1
ATOM 4345 C C . ILE A 1 570 ? 3.675 13.853 -35.368 1.00 39.78 570 ILE A C 1
ATOM 4347 O O . ILE A 1 570 ? 4.861 14.237 -35.528 1.00 39.78 570 ILE A O 1
#

Secondary structure (DSSP, 8-state):
-EEETTEEEEE-TTS-EEEE-SSS-EEEE--GGGTTT--STT--SSS-TTS-SB-TTS-B-S-HHHHHHHT--TTS-S-----PPPPPPPHHHHGGG-STTTGGGGT-SSSTTTTGGGTS--HHHHHHHHHHHHHTTS-HHHHHHHHHHHHHHHHHTT------TGGGT---PPPTTEEEEEEE-SS--BSS-SSGGGG--SPPEEEEEEPTTEEEETTEEEEGGG--EEETTEEE-S-S--EEETTTTEEEE--STTS--EEEE----TTEEEEEETTEEEEEEPPEEEEEEETTTEEE-TT--EEE----SEEEEEEE-SSTTSS--EEEEEEEE-SS-SS--EEEEEEEEETTEEEEEETT-TTEEEETTEEEESPEE-GGGSEEEEEETTEEEEEETTS-EEEE-SSSEEEEEEEGGGTTSEESTT---SS-GGG--B-TTS-B-S-HHHHHHHTB-TTPPTT-S---PPP---GGGG-STTTGGGGG-TTSTTTTSS-HHHHHHHHHHHHHHHHHTTTTTHHHHHHHHHHHHHTTTPPPP-HHHHTT---------TT-------

Sequence (570 aa):
MRKSGFSMMIDTDFGVSVSYTGNQHVEIGVPARYQNVTCGLCGSLNGNQSDDFSTPNGSLVESVTLFAQSWQVKNFVDHCGDIQPPPTCPLAKLANYSSSEHCGILEKSPGPFAKCAQMVPVSSFMEVCLNDVCTSGGNRTVLCNLLHIYTERCQAANITVGQWREKTQCEVTCPENSHYEVCSTACPASCLDSTAPLFCSKPCREGCSCDKGYILSGGACVPLSHCGCTLNNQYYEVSNEEILTDSCSKKCFCRQPSHPMECQEHACRAQETCRVVDGVLGCHAEEVGNSWVFGDPHYVTFDGVAFDYEGTCTYTLSRYCGPLNKLPSFTVKVQNEHRTSLAASWIYQVEVEVYGQQIVMMADQYDKIQVNGLLVNLPFVLPAEKLSAYYHGFSIHVQTNFGLSVSYDWSYSVSMSVPKSYSGLLCGLSGNFNGNQKDDFQNPNGGLLFSPTAFSNSWREPNSPFHCTVVGLPPSCDESQYWPLHSCGIIRDPSGPFQLCGDPATAQIHFENCVKDMCVTSGSSLCKTLGAYAQQCQSRGIALQPWREKAGCGKLVQIYNPGVTVIVNI

Radius of gyration: 37.87 Å; chains: 1; bounding box: 80×50×108 Å